Protein AF-0000000069704031 (afdb_homodimer)

Sequence (602 aa):
MELRHLRYFITVAEHKSIRLASHYLHVTQPAISRQIQDLETEVGVKLFIRHPRGLTLTLAGEAFYRDIKKMLAGLDLSVEQAQRIASGFDGHLRLGFVENSSWDGIVPSTLRHFKQVVPRATLELIPLNTPEQIALIEKGELDGGFVYGFGVMSEQCQFKTLYQYDIRLALPKAWPVEDNLDVISLHRVAHLPFITSFRRVYPAYYDHVMAACHSMGITLNVVQEAQTESAILALVNAGIGVALVNSATISRLPVGVRLVRLSDLSIMMPLKFAFLAENNSPLVKRFLDSLHESLNILHYPMELRHLRYFITVAEHKSIRLASHYLHVTQPAISRQIQDLETEVGVKLFIRHPRGLTLTLAGEAFYRDIKKMLAGLDLSVEQAQRIASGFDGHLRLGFVENSSWDGIVPSTLRHFKQVVPRATLELIPLNTPEQIALIEKGELDGGFVYGFGVMSEQCQFKTLYQYDIRLALPKAWPVEDNLDVISLHRVAHLPFITSFRRVYPAYYDHVMAACHSMGITLNVVQEAQTESAILALVNAGIGVALVNSATISRLPVGVRLVRLSDLSIMMPLKFAFLAENNSPLVKRFLDSLHESLNILHYP

Structure (mmCIF, N/CA/C/O backbone):
data_AF-0000000069704031-model_v1
#
loop_
_entity.id
_entity.type
_entity.pdbx_description
1 polymer 'HTH-type transcriptional regulator BenM'
#
loop_
_atom_site.group_PDB
_atom_site.id
_atom_site.type_symbol
_atom_site.label_atom_id
_atom_site.label_alt_id
_atom_site.label_comp_id
_atom_site.label_asym_id
_atom_site.label_entity_id
_atom_site.label_seq_id
_atom_site.pdbx_PDB_ins_code
_atom_site.Cartn_x
_atom_site.Cartn_y
_atom_site.Cartn_z
_atom_site.occupancy
_atom_site.B_iso_or_equiv
_atom_site.auth_seq_id
_atom_site.auth_comp_id
_atom_site.auth_asym_id
_atom_site.auth_atom_id
_atom_site.pdbx_PDB_model_num
ATOM 1 N N . MET A 1 1 ? 3.502 1.103 -37.281 1 49.78 1 MET A N 1
ATOM 2 C CA . MET A 1 1 ? 4.301 1.544 -36.156 1 49.78 1 MET A CA 1
ATOM 3 C C . MET A 1 1 ? 5.047 0.372 -35.5 1 49.78 1 MET A C 1
ATOM 5 O O . MET A 1 1 ? 4.445 -0.658 -35.219 1 49.78 1 MET A O 1
ATOM 9 N N . GLU A 1 2 ? 6.324 0.406 -35.625 1 58.94 2 GLU A N 1
ATOM 10 C CA . GLU A 1 2 ? 7.191 -0.651 -35.125 1 58.94 2 GLU A CA 1
ATOM 11 C C . GLU A 1 2 ? 7.855 -0.233 -33.812 1 58.94 2 GLU A C 1
ATOM 13 O O . GLU A 1 2 ? 7.996 0.959 -33.531 1 58.94 2 GLU A O 1
ATOM 18 N N . LEU A 1 3 ? 8.328 -1.246 -33.062 1 62.44 3 LEU A N 1
ATOM 19 C CA . LEU A 1 3 ? 8.984 -0.992 -31.781 1 62.44 3 LEU A CA 1
ATOM 20 C C . LEU A 1 3 ? 10.195 -0.082 -31.969 1 62.44 3 LEU A C 1
ATOM 22 O O . LEU A 1 3 ? 10.477 0.771 -31.125 1 62.44 3 LEU A O 1
ATOM 26 N N . ARG A 1 4 ? 10.875 -0.334 -33.031 1 66.44 4 ARG A N 1
ATOM 27 C CA . ARG A 1 4 ? 12.07 0.457 -33.312 1 66.44 4 ARG A CA 1
ATOM 28 C C . ARG A 1 4 ? 11.727 1.938 -33.438 1 66.44 4 ARG A C 1
ATOM 30 O O . ARG A 1 4 ? 12.5 2.797 -33 1 66.44 4 ARG A O 1
ATOM 37 N N . HIS A 1 5 ? 10.57 2.215 -33.938 1 71.94 5 HIS A N 1
ATOM 38 C CA . HIS A 1 5 ? 10.156 3.604 -34.094 1 71.94 5 HIS A CA 1
ATOM 39 C C . HIS A 1 5 ? 9.914 4.273 -32.75 1 71.94 5 HIS A C 1
ATOM 41 O O . HIS A 1 5 ? 10.266 5.441 -32.562 1 71.94 5 HIS A O 1
ATOM 47 N N . LEU A 1 6 ? 9.367 3.48 -31.938 1 73.75 6 LEU A N 1
ATOM 48 C CA . LEU A 1 6 ? 9.102 3.994 -30.609 1 73.75 6 LEU A CA 1
ATOM 49 C C . LEU A 1 6 ? 10.398 4.242 -29.844 1 73.75 6 LEU A C 1
ATOM 51 O O . LEU A 1 6 ? 10.516 5.227 -29.109 1 73.75 6 LEU A O 1
ATOM 55 N N . ARG A 1 7 ? 11.336 3.354 -30.047 1 75.44 7 ARG A N 1
ATOM 56 C CA . ARG A 1 7 ? 12.648 3.529 -29.422 1 75.44 7 ARG A CA 1
ATOM 57 C C . ARG A 1 7 ? 13.344 4.766 -29.969 1 75.44 7 ARG A C 1
ATOM 59 O O . ARG A 1 7 ? 14 5.5 -29.234 1 75.44 7 ARG A O 1
ATOM 66 N N . TYR A 1 8 ? 13.211 5.012 -31.281 1 80.69 8 TYR A N 1
ATOM 67 C CA . TYR A 1 8 ? 13.766 6.215 -31.891 1 80.69 8 TYR A CA 1
ATOM 68 C C . TYR A 1 8 ? 13.172 7.473 -31.266 1 80.69 8 TYR A C 1
ATOM 70 O O . TYR A 1 8 ? 13.891 8.414 -30.938 1 80.69 8 TYR A O 1
ATOM 78 N N . PHE A 1 9 ? 11.852 7.41 -31.109 1 84.69 9 PHE A N 1
ATOM 79 C CA . PHE A 1 9 ? 11.125 8.531 -30.531 1 84.69 9 PHE A CA 1
ATOM 80 C C . PHE A 1 9 ? 11.625 8.852 -29.141 1 84.69 9 PHE A C 1
ATOM 82 O O . PHE A 1 9 ? 11.922 10.008 -28.828 1 84.69 9 PHE A O 1
ATOM 89 N N . ILE A 1 10 ? 11.766 7.812 -28.375 1 83.12 10 ILE A N 1
ATOM 90 C CA . ILE A 1 10 ? 12.195 8 -27 1 83.12 10 ILE A CA 1
ATOM 91 C C . ILE A 1 10 ? 13.609 8.562 -26.969 1 83.12 10 ILE A C 1
ATOM 93 O O . ILE A 1 10 ? 13.906 9.484 -26.203 1 83.12 10 ILE A O 1
ATOM 97 N N . THR A 1 11 ? 14.539 8.047 -27.719 1 83.62 11 THR A N 1
ATOM 98 C CA . THR A 1 11 ? 15.938 8.461 -27.734 1 83.62 11 THR A CA 1
ATOM 99 C C . THR A 1 11 ? 16.062 9.914 -28.203 1 83.62 11 THR A C 1
ATOM 101 O O . THR A 1 11 ? 16.828 10.688 -27.625 1 83.62 11 THR A O 1
ATOM 104 N N . VAL A 1 12 ? 15.25 10.266 -29.109 1 87.31 12 VAL A N 1
ATOM 105 C CA . VAL A 1 12 ? 15.266 11.648 -29.594 1 87.31 12 VAL A CA 1
ATOM 106 C C . VAL A 1 12 ? 14.734 12.578 -28.5 1 87.31 12 VAL A C 1
ATOM 108 O O . VAL A 1 12 ? 15.273 13.672 -28.297 1 87.31 12 VAL A O 1
ATOM 111 N N . ALA A 1 13 ? 13.688 12.109 -27.922 1 85.38 13 ALA A N 1
ATOM 112 C CA . ALA A 1 13 ? 13.086 12.906 -26.859 1 85.38 13 ALA A CA 1
ATOM 113 C C . ALA A 1 13 ? 14.062 13.125 -25.719 1 85.38 13 ALA A C 1
ATOM 115 O O . ALA A 1 13 ? 14.133 14.219 -25.156 1 85.38 13 ALA A O 1
ATOM 116 N N . GLU A 1 14 ? 14.766 12.094 -25.422 1 82.5 14 GLU A N 1
ATOM 117 C CA . GLU A 1 14 ? 15.68 12.133 -24.281 1 82.5 14 GLU A CA 1
ATOM 118 C C . GLU A 1 14 ? 16.922 12.969 -24.594 1 82.5 14 GLU A C 1
ATOM 120 O O . GLU A 1 14 ? 17.438 13.68 -23.734 1 82.5 14 GLU A O 1
ATOM 125 N N . HIS A 1 15 ? 17.375 12.953 -25.766 1 82.81 15 HIS A N 1
ATOM 126 C CA . HIS A 1 15 ? 18.594 13.648 -26.141 1 82.81 15 HIS A CA 1
ATOM 127 C C . HIS A 1 15 ? 18.297 15 -26.781 1 82.81 15 HIS A C 1
ATOM 129 O O . HIS A 1 15 ? 19.203 15.781 -27.047 1 82.81 15 HIS A O 1
ATOM 135 N N . LYS A 1 16 ? 17.016 15.234 -27.047 1 85.81 16 LYS A N 1
ATOM 136 C CA . LYS A 1 16 ? 16.5 16.484 -27.594 1 85.81 16 LYS A CA 1
ATOM 137 C C . LYS A 1 16 ? 17.219 16.844 -28.891 1 85.81 16 LYS A C 1
ATOM 139 O O . LYS A 1 16 ? 17.359 18.031 -29.219 1 85.81 16 LYS A O 1
ATOM 144 N N . SER A 1 17 ? 17.781 15.922 -29.484 1 87.19 17 SER A N 1
ATOM 145 C CA . SER A 1 17 ? 18.547 16.125 -30.719 1 87.19 17 SER A CA 1
ATOM 146 C C . SER A 1 17 ? 18.5 14.875 -31.594 1 87.19 17 SER A C 1
ATOM 148 O O . SER A 1 17 ? 18.781 13.766 -31.109 1 87.19 17 SER A O 1
ATOM 150 N N . ILE A 1 18 ? 18.156 15.031 -32.844 1 88 18 ILE A N 1
ATOM 151 C CA . ILE A 1 18 ? 18.156 13.906 -33.781 1 88 18 ILE A CA 1
ATOM 152 C C . ILE A 1 18 ? 19.594 13.453 -34.031 1 88 18 ILE A C 1
ATOM 154 O O . ILE A 1 18 ? 19.859 12.25 -34.125 1 88 18 ILE A O 1
ATOM 158 N N . ARG A 1 19 ? 20.422 14.445 -34.062 1 86.5 19 ARG A N 1
ATOM 159 C CA . ARG A 1 19 ? 21.828 14.133 -34.281 1 86.5 19 ARG A CA 1
ATOM 160 C C . ARG A 1 19 ? 22.375 13.258 -33.156 1 86.5 19 ARG A C 1
ATOM 162 O O . ARG A 1 19 ? 23 12.227 -33.406 1 86.5 19 ARG A O 1
ATOM 169 N N . LEU A 1 20 ? 22.141 13.648 -32.031 1 84.94 20 LEU A N 1
ATOM 170 C CA . LEU A 1 20 ? 22.625 12.898 -30.875 1 84.94 20 LEU A CA 1
ATOM 171 C C . LEU A 1 20 ? 21.953 11.531 -30.797 1 84.94 20 LEU A C 1
ATOM 173 O O . LEU A 1 20 ? 22.594 10.539 -30.453 1 84.94 20 LEU A O 1
ATOM 177 N N . ALA A 1 21 ? 20.75 11.469 -31.062 1 85.25 21 ALA A N 1
ATOM 178 C CA . ALA A 1 21 ? 20.031 10.203 -31.078 1 85.25 21 ALA A CA 1
ATOM 179 C C . ALA A 1 21 ? 20.594 9.25 -32.125 1 85.25 21 ALA A C 1
ATOM 181 O O . ALA A 1 21 ? 20.688 8.047 -31.891 1 85.25 21 ALA A O 1
ATOM 182 N N . SER A 1 22 ? 20.891 9.805 -33.188 1 88.88 22 SER A N 1
ATOM 183 C CA . SER A 1 22 ? 21.484 9.008 -34.25 1 88.88 22 SER A CA 1
ATOM 184 C C . SER A 1 22 ? 22.781 8.344 -33.781 1 88.88 22 SER A C 1
ATOM 186 O O . SER A 1 22 ? 23.031 7.176 -34.125 1 88.88 22 SER A O 1
ATOM 188 N N . HIS A 1 23 ? 23.531 9.078 -33.094 1 82.38 23 HIS A N 1
ATOM 189 C CA . HIS A 1 23 ? 24.781 8.547 -32.562 1 82.38 23 HIS A CA 1
ATOM 190 C C . HIS A 1 23 ? 24.5 7.441 -31.531 1 82.38 23 HIS A C 1
ATOM 192 O O . HIS A 1 23 ? 25.156 6.391 -31.562 1 82.38 23 HIS A O 1
ATOM 198 N N . TYR A 1 24 ? 23.484 7.625 -30.781 1 78.94 24 TYR A N 1
ATOM 199 C CA . TYR A 1 24 ? 23.156 6.676 -29.719 1 78.94 24 TYR A CA 1
ATOM 200 C C . TYR A 1 24 ? 22.547 5.406 -30.297 1 78.94 24 TYR A C 1
ATOM 202 O O . TYR A 1 24 ? 22.812 4.305 -29.797 1 78.94 24 TYR A O 1
ATOM 210 N N . LEU A 1 25 ? 21.875 5.508 -31.266 1 79.5 25 LEU A N 1
ATOM 211 C CA . LEU A 1 25 ? 21.125 4.395 -31.828 1 79.5 25 LEU A CA 1
ATOM 212 C C . LEU A 1 25 ? 21.875 3.754 -32.969 1 79.5 25 LEU A C 1
ATOM 214 O O . LEU A 1 25 ? 21.484 2.689 -33.469 1 79.5 25 LEU A O 1
ATOM 218 N N . HIS A 1 26 ? 22.969 4.414 -33.406 1 83.62 26 HIS A N 1
ATOM 219 C CA . HIS A 1 26 ? 23.766 3.963 -34.562 1 83.62 26 HIS A CA 1
ATOM 220 C C . HIS A 1 26 ? 22.891 3.852 -35.812 1 83.62 26 HIS A C 1
ATOM 222 O O . HIS A 1 26 ? 22.938 2.84 -36.5 1 83.62 26 HIS A O 1
ATOM 228 N N . VAL A 1 27 ? 22.094 4.75 -35.875 1 83.19 27 VAL A N 1
ATOM 229 C CA . VAL A 1 27 ? 21.219 4.891 -37.062 1 83.19 27 VAL A CA 1
ATOM 230 C C . VAL A 1 27 ? 21.422 6.266 -37.688 1 83.19 27 VAL A C 1
ATOM 232 O O . VAL A 1 27 ? 21.766 7.23 -37 1 83.19 27 VAL A O 1
ATOM 235 N N . THR A 1 28 ? 21.391 6.395 -38.969 1 84.5 28 THR A N 1
ATOM 236 C CA . THR A 1 28 ? 21.656 7.648 -39.656 1 84.5 28 THR A CA 1
ATOM 237 C C . THR A 1 28 ? 20.578 8.688 -39.312 1 84.5 28 THR A C 1
ATOM 239 O O . THR A 1 28 ? 19.438 8.336 -39.031 1 84.5 28 THR A O 1
ATOM 242 N N . GLN A 1 29 ? 20.984 9.906 -39.312 1 88.25 29 GLN A N 1
ATOM 243 C CA . GLN A 1 29 ? 20.109 11.016 -38.969 1 88.25 29 GLN A CA 1
ATOM 244 C C . GLN A 1 29 ? 18.891 11.055 -39.906 1 88.25 29 GLN A C 1
ATOM 246 O O . GLN A 1 29 ? 17.766 11.234 -39.438 1 88.25 29 GLN A O 1
ATOM 251 N N . PRO A 1 30 ? 19.078 10.883 -41.25 1 86.94 30 PRO A N 1
ATOM 252 C CA . PRO A 1 30 ? 17.891 10.906 -42.094 1 86.94 30 PRO A CA 1
ATOM 253 C C . PRO A 1 30 ? 16.922 9.773 -41.781 1 86.94 30 PRO A C 1
ATOM 255 O O . PRO A 1 30 ? 15.703 9.969 -41.875 1 86.94 30 PRO A O 1
ATOM 258 N N . ALA A 1 31 ? 17.422 8.68 -41.406 1 84.06 31 ALA A N 1
ATOM 259 C CA . ALA A 1 31 ? 16.578 7.539 -41.062 1 84.06 31 ALA A CA 1
ATOM 260 C C . ALA A 1 31 ? 15.734 7.832 -39.844 1 84.06 31 ALA A C 1
ATOM 262 O O . ALA A 1 31 ? 14.531 7.543 -39.812 1 84.06 31 ALA A O 1
ATOM 263 N N . ILE A 1 32 ? 16.438 8.352 -38.875 1 87.44 32 ILE A N 1
ATOM 264 C CA . ILE A 1 32 ? 15.719 8.688 -37.656 1 87.44 32 ILE A CA 1
ATOM 265 C C . ILE A 1 32 ? 14.688 9.781 -37.938 1 87.44 32 ILE A C 1
ATOM 267 O O . ILE A 1 32 ? 13.547 9.703 -37.469 1 87.44 32 ILE A O 1
ATOM 271 N N . SER A 1 33 ? 15.07 10.836 -38.688 1 85.88 33 SER A N 1
ATOM 272 C CA . SER A 1 33 ? 14.164 11.93 -39.031 1 85.88 33 SER A CA 1
ATOM 273 C C . SER A 1 33 ? 12.938 11.414 -39.781 1 85.88 33 SER A C 1
ATOM 275 O O . SER A 1 33 ? 11.812 11.797 -39.469 1 85.88 33 SER A O 1
ATOM 277 N N . ARG A 1 34 ? 13.148 10.531 -40.688 1 85.12 34 ARG A N 1
ATOM 278 C CA . ARG A 1 34 ? 12.055 9.953 -41.469 1 85.12 34 ARG A CA 1
ATOM 279 C C . ARG A 1 34 ? 11.133 9.125 -40.562 1 85.12 34 ARG A C 1
ATOM 281 O O . ARG A 1 34 ? 9.906 9.195 -40.688 1 85.12 34 ARG A O 1
ATOM 288 N N . GLN A 1 35 ? 11.734 8.359 -39.75 1 84.38 35 GLN A N 1
ATOM 289 C CA . GLN A 1 35 ? 10.953 7.492 -38.906 1 84.38 35 GLN A CA 1
ATOM 290 C C . GLN A 1 35 ? 10.109 8.305 -37.906 1 84.38 35 GLN A C 1
ATOM 292 O O . GLN A 1 35 ? 8.977 7.926 -37.594 1 84.38 35 GLN A O 1
ATOM 297 N N . ILE A 1 36 ? 10.719 9.297 -37.406 1 85.56 36 ILE A N 1
ATOM 298 C CA . ILE A 1 36 ? 9.977 10.188 -36.531 1 85.56 36 ILE A CA 1
ATOM 299 C C . ILE A 1 36 ? 8.812 10.82 -37.281 1 85.56 36 ILE A C 1
ATOM 301 O O . ILE A 1 36 ? 7.703 10.914 -36.75 1 85.56 36 ILE A O 1
ATOM 305 N N . GLN A 1 37 ? 9.094 11.234 -38.5 1 83.06 37 GLN A N 1
ATOM 306 C CA . GLN A 1 37 ? 8.047 11.805 -39.312 1 83.06 37 GLN A CA 1
ATOM 307 C C . GLN A 1 37 ? 6.945 10.781 -39.594 1 83.06 37 GLN A C 1
ATOM 309 O O . GLN A 1 37 ? 5.758 11.109 -39.531 1 83.06 37 GLN A O 1
ATOM 314 N N . ASP A 1 38 ? 7.328 9.594 -39.906 1 80.12 38 ASP A N 1
ATOM 315 C CA . ASP A 1 38 ? 6.375 8.508 -40.125 1 80.12 38 ASP A CA 1
ATOM 316 C C . ASP A 1 38 ? 5.539 8.234 -38.875 1 80.12 38 ASP A C 1
ATOM 318 O O . ASP A 1 38 ? 4.332 8.016 -38.969 1 80.12 38 ASP A O 1
ATOM 322 N N . LEU A 1 39 ? 6.23 8.172 -37.781 1 78.12 39 LEU A N 1
ATOM 323 C CA . LEU A 1 39 ? 5.559 7.957 -36.5 1 78.12 39 LEU A CA 1
ATOM 324 C C . LEU A 1 39 ? 4.535 9.055 -36.219 1 78.12 39 LEU A C 1
ATOM 326 O O . LEU A 1 39 ? 3.408 8.766 -35.812 1 78.12 39 LEU A O 1
ATOM 330 N N . GLU A 1 40 ? 5.004 10.297 -36.469 1 79.81 40 GLU A N 1
ATOM 331 C CA . GLU A 1 40 ? 4.094 11.422 -36.281 1 79.81 40 GLU A CA 1
ATOM 332 C C . GLU A 1 40 ? 2.906 11.336 -37.219 1 79.81 40 GLU A C 1
ATOM 334 O O . GLU A 1 40 ? 1.775 11.656 -36.844 1 79.81 40 GLU A O 1
ATOM 339 N N . THR A 1 41 ? 3.166 10.812 -38.438 1 75.88 41 THR A N 1
ATOM 340 C CA . THR A 1 41 ? 2.107 10.625 -39.406 1 75.88 41 THR A CA 1
ATOM 341 C C . THR A 1 41 ? 1.141 9.531 -38.969 1 75.88 41 THR A C 1
ATOM 343 O O . THR A 1 41 ? -0.077 9.695 -39.062 1 75.88 41 THR A O 1
ATOM 346 N N . GLU A 1 42 ? 1.697 8.516 -38.469 1 71.88 42 GLU A N 1
ATOM 347 C CA . GLU A 1 42 ? 0.875 7.387 -38.031 1 71.88 42 GLU A CA 1
ATOM 348 C C . GLU A 1 42 ? 0.028 7.754 -36.812 1 71.88 42 GLU A C 1
ATOM 350 O O . GLU A 1 42 ? -1.136 7.359 -36.719 1 71.88 42 GLU A O 1
ATOM 355 N N . VAL A 1 43 ? 0.695 8.438 -35.969 1 70.38 43 VAL A N 1
ATOM 356 C CA . VAL A 1 43 ? 0.01 8.867 -34.75 1 70.38 43 VAL A CA 1
ATOM 357 C C . VAL A 1 43 ? -0.94 10.023 -35.094 1 70.38 43 VAL A C 1
ATOM 359 O O . VAL A 1 43 ? -1.947 10.219 -34.406 1 70.38 43 VAL A O 1
ATOM 362 N N . GLY A 1 44 ? -0.602 10.695 -36.125 1 69.81 44 GLY A N 1
ATOM 363 C CA . GLY A 1 44 ? -1.474 11.734 -36.656 1 69.81 44 GLY A CA 1
ATOM 364 C C . GLY A 1 44 ? -1.231 13.094 -36.031 1 69.81 44 GLY A C 1
ATOM 365 O O . GLY A 1 44 ? -2.031 14.016 -36.188 1 69.81 44 GLY A O 1
ATOM 366 N N . VAL A 1 45 ? -0.28 13.203 -35.125 1 76.12 45 VAL A N 1
ATOM 367 C CA . VAL A 1 45 ? 0.074 14.477 -34.5 1 76.12 45 VAL A CA 1
ATOM 368 C C . VAL A 1 45 ? 1.591 14.648 -34.5 1 76.12 45 VAL A C 1
ATOM 370 O O . VAL A 1 45 ? 2.336 13.672 -34.531 1 76.12 45 VAL A O 1
ATOM 373 N N . LYS A 1 46 ? 1.934 15.883 -34.438 1 81.44 46 LYS A N 1
ATOM 374 C CA . LYS A 1 46 ? 3.355 16.172 -34.281 1 81.44 46 LYS A CA 1
ATOM 375 C C . LYS A 1 46 ? 3.799 15.93 -32.844 1 81.44 46 LYS A C 1
ATOM 377 O O . LYS A 1 46 ? 3.139 16.375 -31.891 1 81.44 46 LYS A O 1
ATOM 382 N N . LEU A 1 47 ? 4.844 15.234 -32.75 1 84 47 LEU A N 1
ATOM 383 C CA . LEU A 1 47 ? 5.344 14.875 -31.422 1 84 47 LEU A CA 1
ATOM 384 C C . LEU A 1 47 ? 6.516 15.758 -31.016 1 84 47 LEU A C 1
ATOM 386 O O . LEU A 1 47 ? 6.801 15.922 -29.828 1 84 47 LEU A O 1
ATOM 390 N N . PHE A 1 48 ? 7.203 16.391 -31.969 1 88 48 PHE A N 1
ATOM 391 C CA . PHE A 1 48 ? 8.367 17.219 -31.703 1 88 48 PHE A CA 1
ATOM 392 C C . PHE A 1 48 ? 8.195 18.609 -32.312 1 88 48 PHE A C 1
ATOM 394 O O . PHE A 1 48 ? 7.527 18.766 -33.344 1 88 48 PHE A O 1
ATOM 401 N N . ILE A 1 49 ? 8.758 19.609 -31.562 1 83.94 49 ILE A N 1
ATOM 402 C CA . ILE A 1 49 ? 8.969 20.953 -32.094 1 83.94 49 ILE A CA 1
ATOM 403 C C . ILE A 1 49 ? 10.445 21.141 -32.438 1 83.94 49 ILE A C 1
ATOM 405 O O . ILE A 1 49 ? 11.32 20.891 -31.609 1 83.94 49 ILE A O 1
ATOM 409 N N . ARG A 1 50 ? 10.609 21.547 -33.688 1 80.69 50 ARG A N 1
ATOM 410 C CA . ARG A 1 50 ? 11.984 21.75 -34.125 1 80.69 50 ARG A CA 1
ATOM 411 C C . ARG A 1 50 ? 12.422 23.188 -33.906 1 80.69 50 ARG A C 1
ATOM 413 O O . ARG A 1 50 ? 11.656 24.125 -34.156 1 80.69 50 ARG A O 1
ATOM 420 N N . HIS A 1 51 ? 13.453 23.422 -33.156 1 80.25 51 HIS A N 1
ATOM 421 C CA . HIS A 1 51 ? 14.125 24.703 -32.969 1 80.25 51 HIS A CA 1
ATOM 422 C C . HIS A 1 51 ? 15.523 24.672 -33.594 1 80.25 51 HIS A C 1
ATOM 424 O O . HIS A 1 51 ? 16.047 23.609 -33.906 1 80.25 51 HIS A O 1
ATOM 430 N N . PRO A 1 52 ? 16.109 25.891 -33.906 1 75.62 52 PRO A N 1
ATOM 431 C CA . PRO A 1 52 ? 17.453 25.938 -34.469 1 75.62 52 PRO A CA 1
ATOM 432 C C . PRO A 1 52 ? 18.469 25.188 -33.594 1 75.62 52 PRO A C 1
ATOM 434 O O . PRO A 1 52 ? 19.453 24.656 -34.125 1 75.62 52 PRO A O 1
ATOM 437 N N . ARG A 1 53 ? 18.25 25.031 -32.344 1 73.56 53 ARG A N 1
ATOM 438 C CA . ARG A 1 53 ? 19.234 24.438 -31.438 1 73.56 53 ARG A CA 1
ATOM 439 C C . ARG A 1 53 ? 18.844 23.016 -31.062 1 73.56 53 ARG A C 1
ATOM 441 O O . ARG A 1 53 ? 19.531 22.375 -30.266 1 73.56 53 ARG A O 1
ATOM 448 N N . GLY A 1 54 ? 17.766 22.469 -31.656 1 80.5 54 GLY A N 1
ATOM 449 C CA . GLY A 1 54 ? 17.391 21.109 -31.344 1 80.5 54 GLY A CA 1
ATOM 450 C C . GLY A 1 54 ? 15.898 20.859 -31.438 1 80.5 54 GLY A C 1
ATOM 451 O O . GLY A 1 54 ? 15.211 21.5 -32.25 1 80.5 54 GLY A O 1
ATOM 452 N N . LEU A 1 55 ? 15.461 19.734 -30.844 1 83.69 55 LEU A N 1
ATOM 453 C CA . LEU A 1 55 ? 14.031 19.438 -30.859 1 83.69 55 LEU A CA 1
ATOM 454 C C . LEU A 1 55 ? 13.523 19.156 -29.453 1 83.69 55 LEU A C 1
ATOM 456 O O . LEU A 1 55 ? 14.25 18.609 -28.609 1 83.69 55 LEU A O 1
ATOM 460 N N . THR A 1 56 ? 12.422 19.688 -29.203 1 84.06 56 THR A N 1
ATOM 461 C CA . THR A 1 56 ? 11.75 19.438 -27.938 1 84.06 56 THR A CA 1
ATOM 462 C C . THR A 1 56 ? 10.367 18.812 -28.156 1 84.06 56 THR A C 1
ATOM 464 O O . THR A 1 56 ? 9.812 18.922 -29.25 1 84.06 56 THR A O 1
ATOM 467 N N . LEU A 1 57 ? 10.016 18.062 -27.188 1 81.12 57 LEU A N 1
ATOM 468 C CA . LEU A 1 57 ? 8.719 17.406 -27.281 1 81.12 57 LEU A CA 1
ATOM 469 C C . LEU A 1 57 ? 7.586 18.422 -27.266 1 81.12 57 LEU A C 1
ATOM 471 O O . LEU A 1 57 ? 7.652 19.422 -26.547 1 81.12 57 LEU A O 1
ATOM 475 N N . THR A 1 58 ? 6.594 18.219 -28.125 1 76.44 58 THR A N 1
ATOM 476 C CA . THR A 1 58 ? 5.32 18.922 -27.984 1 76.44 58 THR A CA 1
ATOM 477 C C . THR A 1 58 ? 4.562 18.406 -26.75 1 76.44 58 THR A C 1
ATOM 479 O O . THR A 1 58 ? 4.98 17.438 -26.109 1 76.44 58 THR A O 1
ATOM 482 N N . LEU A 1 59 ? 3.504 18.984 -26.438 1 63.78 59 LEU A N 1
ATOM 483 C CA . LEU A 1 59 ? 2.668 18.484 -25.359 1 63.78 59 LEU A CA 1
ATOM 484 C C . LEU A 1 59 ? 2.166 17.078 -25.641 1 63.78 59 LEU A C 1
ATOM 486 O O . LEU A 1 59 ? 2.148 16.219 -24.75 1 63.78 59 LEU A O 1
ATOM 490 N N . ALA A 1 60 ? 1.745 16.922 -26.844 1 67.06 60 ALA A N 1
ATOM 491 C CA . ALA A 1 60 ? 1.362 15.586 -27.297 1 67.06 60 ALA A CA 1
ATOM 492 C C . ALA A 1 60 ? 2.553 14.633 -27.25 1 67.06 60 ALA A C 1
ATOM 494 O O . ALA A 1 60 ? 2.402 13.453 -26.906 1 67.06 60 ALA A O 1
ATOM 495 N N . GLY A 1 61 ? 3.623 15.172 -27.578 1 75.69 61 GLY A N 1
ATOM 496 C C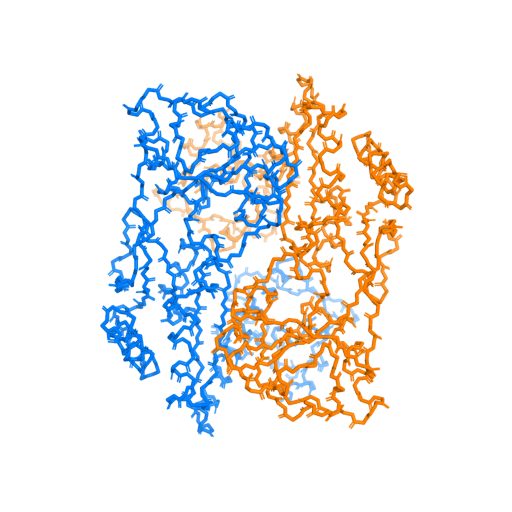A . GLY A 1 61 ? 4.84 14.383 -27.516 1 75.69 61 GLY A CA 1
ATOM 497 C C . GLY A 1 61 ? 5.191 13.945 -26.109 1 75.69 61 GLY A C 1
ATOM 498 O O . GLY A 1 61 ? 5.613 12.805 -25.891 1 75.69 61 GLY A O 1
ATOM 499 N N . GLU A 1 62 ? 5.023 14.711 -25.234 1 71.31 62 GLU A N 1
ATOM 500 C CA . GLU A 1 62 ? 5.305 14.398 -23.844 1 71.31 62 GLU A CA 1
ATOM 501 C C . GLU A 1 62 ? 4.379 13.297 -23.328 1 71.31 62 GLU A C 1
ATOM 503 O O . GLU A 1 62 ? 4.824 12.383 -22.641 1 71.31 62 GLU A O 1
ATOM 508 N N . ALA A 1 63 ? 3.221 13.422 -23.656 1 62.66 63 ALA A N 1
ATOM 509 C CA . ALA A 1 63 ? 2.262 12.391 -23.266 1 62.66 63 ALA A CA 1
ATOM 510 C C . ALA A 1 63 ? 2.598 11.055 -23.922 1 62.66 63 ALA A C 1
ATOM 512 O O . ALA A 1 63 ? 2.576 10.008 -23.266 1 62.66 63 ALA A O 1
ATOM 513 N N . PHE A 1 64 ? 2.852 11.156 -25.172 1 68.88 64 PHE A N 1
ATOM 514 C CA . PHE A 1 64 ? 3.25 9.969 -25.922 1 68.88 64 PHE A CA 1
ATOM 515 C C . PHE A 1 64 ? 4.523 9.367 -25.328 1 68.88 64 PHE A C 1
ATOM 517 O O . PHE A 1 64 ? 4.621 8.148 -25.172 1 68.88 64 PHE A O 1
ATOM 524 N N . TYR A 1 65 ? 5.328 10.18 -24.969 1 73.69 65 TYR A N 1
ATOM 525 C CA . TYR A 1 65 ? 6.59 9.758 -24.375 1 73.69 65 TYR A CA 1
ATOM 526 C C . TYR A 1 65 ? 6.344 8.977 -23.094 1 73.69 65 TYR A C 1
ATOM 528 O O . TYR A 1 65 ? 6.902 7.895 -22.891 1 73.69 65 TYR A O 1
ATOM 536 N N . ARG A 1 66 ? 5.621 9.445 -22.328 1 60.41 66 ARG A N 1
ATOM 537 C CA . ARG A 1 66 ? 5.316 8.781 -21.078 1 60.41 66 ARG A CA 1
ATOM 538 C C . ARG A 1 66 ? 4.66 7.426 -21.312 1 60.41 66 ARG A C 1
ATOM 540 O O . ARG A 1 66 ? 5.016 6.434 -20.672 1 60.41 66 ARG A O 1
ATOM 547 N N . ASP A 1 67 ? 3.822 7.426 -22.219 1 58.19 67 ASP A N 1
ATOM 548 C CA . ASP A 1 67 ? 3.094 6.199 -22.531 1 58.19 67 ASP A CA 1
ATOM 549 C C . ASP A 1 67 ? 4.012 5.164 -23.172 1 58.19 67 ASP A C 1
ATOM 551 O O . ASP A 1 67 ? 3.977 3.984 -22.812 1 58.19 67 ASP A O 1
ATOM 555 N N . ILE A 1 68 ? 4.727 5.566 -24.031 1 63.25 68 ILE A N 1
ATOM 556 C CA . ILE A 1 68 ? 5.609 4.652 -24.75 1 63.25 68 ILE A CA 1
ATOM 557 C C . ILE A 1 68 ? 6.723 4.172 -23.828 1 63.25 68 ILE A C 1
ATOM 559 O O . ILE A 1 68 ? 7.117 3.006 -23.875 1 63.25 68 ILE A O 1
ATOM 563 N N . LYS A 1 69 ? 7.117 5.074 -23.078 1 63.28 69 LYS A N 1
ATOM 564 C CA . LYS A 1 69 ? 8.133 4.664 -22.109 1 63.28 69 LYS A CA 1
ATOM 565 C C . LYS A 1 69 ? 7.605 3.566 -21.203 1 63.28 69 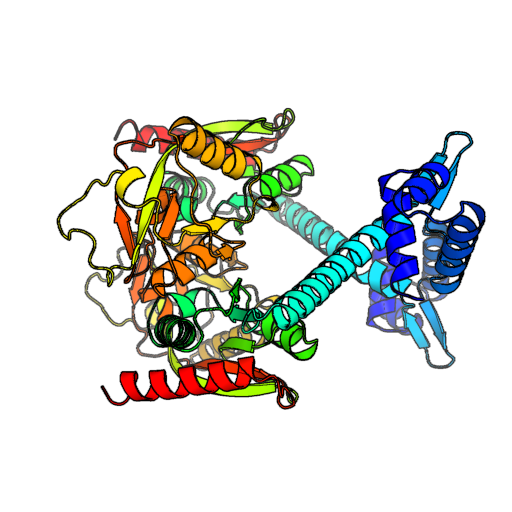LYS A C 1
ATOM 567 O O . LYS A 1 69 ? 8.297 2.582 -20.938 1 63.28 69 LYS A O 1
ATOM 572 N N . LYS A 1 70 ? 6.551 3.727 -20.797 1 54.97 70 LYS A N 1
ATOM 573 C CA . LYS A 1 70 ? 5.895 2.705 -19.984 1 54.97 70 LYS A CA 1
ATOM 574 C C . LYS A 1 70 ? 5.715 1.41 -20.781 1 54.97 70 LYS A C 1
ATOM 576 O O . LYS A 1 70 ? 5.973 0.322 -20.266 1 54.97 70 LYS A O 1
ATOM 581 N N . MET A 1 71 ? 5.32 1.544 -21.969 1 53.19 71 MET A N 1
ATOM 582 C CA . MET A 1 71 ? 5.125 0.395 -22.844 1 53.19 71 MET A CA 1
ATOM 583 C C . MET A 1 71 ? 6.453 -0.29 -23.156 1 53.19 71 MET A C 1
ATOM 585 O O . MET A 1 71 ? 6.547 -1.518 -23.109 1 53.19 71 MET A O 1
ATOM 589 N N . LEU A 1 72 ? 7.371 0.488 -23.406 1 55.41 72 LEU A N 1
ATOM 590 C CA . LEU A 1 72 ? 8.672 -0.081 -23.75 1 55.41 72 LEU A CA 1
ATOM 591 C C . LEU A 1 72 ? 9.352 -0.662 -22.5 1 55.41 72 LEU A C 1
ATOM 593 O O . LEU A 1 72 ? 10.055 -1.67 -22.594 1 55.41 72 LEU A O 1
ATOM 597 N N . ALA A 1 73 ? 9.078 0.02 -21.484 1 52.56 73 ALA A N 1
ATOM 598 C CA . ALA A 1 73 ? 9.539 -0.6 -20.234 1 52.56 73 ALA A CA 1
ATOM 599 C C . ALA A 1 73 ? 8.898 -1.973 -20.047 1 52.56 73 ALA A C 1
ATOM 601 O O . ALA A 1 73 ? 9.562 -2.918 -19.609 1 52.56 73 ALA A O 1
ATOM 602 N N . GLY A 1 74 ? 7.691 -2.068 -20.359 1 47.41 74 GLY A N 1
ATOM 603 C CA . GLY A 1 74 ? 7.035 -3.365 -20.359 1 47.41 74 GLY A CA 1
ATOM 604 C C . GLY A 1 74 ? 7.625 -4.328 -21.375 1 47.41 74 GLY A C 1
ATOM 605 O O . GLY A 1 74 ? 7.785 -5.516 -21.094 1 47.41 74 GLY A O 1
ATOM 606 N N . LEU A 1 75 ? 7.934 -3.818 -22.516 1 44.09 75 LEU A N 1
ATOM 607 C CA . LEU A 1 75 ? 8.594 -4.621 -23.547 1 44.09 75 LEU A CA 1
ATOM 608 C C . LEU A 1 75 ? 9.984 -5.043 -23.078 1 44.09 75 LEU A C 1
ATOM 610 O O . LEU A 1 75 ? 10.383 -6.195 -23.266 1 44.09 75 LEU A O 1
ATOM 614 N N . ASP A 1 76 ? 10.656 -4.059 -22.656 1 44.97 76 ASP A N 1
ATOM 615 C CA . ASP A 1 76 ? 11.969 -4.406 -22.141 1 44.97 76 ASP A CA 1
ATOM 616 C C . ASP A 1 76 ? 11.867 -5.449 -21.031 1 44.97 76 ASP A C 1
ATOM 618 O O . ASP A 1 76 ? 12.664 -6.391 -20.969 1 44.97 76 ASP A O 1
ATOM 622 N N . LEU A 1 77 ? 10.984 -5.223 -20.219 1 43.84 77 LEU A N 1
ATOM 623 C CA . LEU A 1 77 ? 10.719 -6.258 -19.219 1 43.84 77 LEU A CA 1
ATOM 624 C C . LEU A 1 77 ? 10.336 -7.57 -19.891 1 43.84 77 LEU A C 1
ATOM 626 O O . LEU A 1 77 ? 10.75 -8.641 -19.453 1 43.84 77 LEU A O 1
ATOM 630 N N . SER A 1 78 ? 9.656 -7.465 -20.938 1 42.25 78 SER A N 1
ATOM 631 C CA . SER A 1 78 ? 9.328 -8.672 -21.703 1 42.25 78 SER A CA 1
ATOM 632 C C . SER A 1 78 ? 10.57 -9.266 -22.359 1 42.25 78 SER A C 1
ATOM 634 O O . SER A 1 78 ? 10.742 -10.492 -22.375 1 42.25 78 SER A O 1
ATOM 636 N N . VAL A 1 79 ? 11.297 -8.453 -23.016 1 41.16 79 VAL A N 1
ATOM 637 C CA . VAL A 1 79 ? 12.547 -8.914 -23.609 1 41.16 79 VAL A CA 1
ATOM 638 C C . VAL A 1 79 ? 13.469 -9.461 -22.516 1 41.16 79 VAL A C 1
ATOM 640 O O . VAL A 1 79 ? 14.055 -10.531 -22.688 1 41.16 79 VAL A O 1
ATOM 643 N N . GLU A 1 80 ? 13.656 -8.734 -21.562 1 41.66 80 GLU A N 1
ATOM 644 C CA . GLU A 1 80 ? 14.453 -9.258 -20.453 1 41.66 80 GLU A CA 1
ATOM 645 C C . GLU A 1 80 ? 13.891 -10.578 -19.953 1 41.66 80 GLU A C 1
ATOM 647 O O . GLU A 1 80 ? 14.641 -11.516 -19.672 1 41.66 80 GLU A O 1
ATOM 652 N N . GLN A 1 81 ? 12.648 -10.57 -19.906 1 42.03 81 GLN A N 1
ATOM 653 C CA . GLN A 1 81 ? 12.008 -11.828 -19.516 1 42.03 81 GLN A CA 1
ATOM 654 C C . GLN A 1 81 ? 12.289 -12.922 -20.531 1 42.03 81 GLN A C 1
ATOM 656 O O . GLN A 1 81 ? 12.578 -14.062 -20.172 1 42.03 81 GLN A O 1
ATOM 661 N N . ALA A 1 82 ? 12.242 -12.516 -21.734 1 41.12 82 ALA A N 1
ATOM 662 C CA . ALA A 1 82 ? 12.586 -13.477 -22.781 1 41.12 82 ALA A CA 1
ATOM 663 C C . ALA A 1 82 ? 14.055 -13.891 -22.688 1 41.12 82 ALA A C 1
ATOM 665 O O . ALA A 1 82 ? 14.383 -15.062 -22.844 1 41.12 82 ALA A O 1
ATOM 666 N N . GLN A 1 83 ? 14.82 -12.953 -22.609 1 40.81 83 GLN A N 1
ATOM 667 C CA . GLN A 1 83 ? 16.234 -13.258 -22.5 1 40.81 83 GLN A CA 1
ATOM 668 C C . GLN A 1 83 ? 16.547 -14.062 -21.234 1 40.81 83 GLN A C 1
ATOM 670 O O . GLN A 1 83 ? 17.344 -15 -21.266 1 40.81 83 GLN A O 1
ATOM 675 N N . ARG A 1 84 ? 16 -13.586 -20.203 1 42.09 84 ARG A N 1
ATOM 676 C CA . ARG A 1 84 ? 16.172 -14.367 -18.984 1 42.09 84 ARG A CA 1
ATOM 677 C C . ARG A 1 84 ? 15.656 -15.797 -19.172 1 42.09 84 ARG A C 1
ATOM 679 O O . ARG A 1 84 ? 16.297 -16.75 -18.734 1 42.09 84 ARG A O 1
ATOM 686 N N . ILE A 1 85 ? 14.594 -15.883 -19.859 1 40.97 85 ILE A N 1
ATOM 687 C CA . ILE A 1 85 ? 14.117 -17.219 -20.219 1 40.97 85 ILE A CA 1
ATOM 688 C C . ILE A 1 85 ? 15.172 -17.922 -21.062 1 40.97 85 ILE A C 1
ATOM 690 O O . ILE A 1 85 ? 15.453 -19.109 -20.844 1 40.97 85 ILE A O 1
ATOM 694 N N . ALA A 1 86 ? 15.688 -17.297 -21.969 1 40.03 86 ALA A N 1
ATOM 695 C CA . ALA A 1 86 ? 16.688 -17.922 -22.844 1 40.03 86 ALA A CA 1
ATOM 696 C C . ALA A 1 86 ? 17.953 -18.25 -22.062 1 40.03 86 ALA A C 1
ATOM 698 O O . ALA A 1 86 ? 18.656 -19.219 -22.391 1 40.03 86 ALA A O 1
ATOM 699 N N . SER A 1 87 ? 18.312 -17.375 -21.219 1 42.84 87 SER A N 1
ATOM 700 C CA . SER A 1 87 ? 19.578 -17.625 -20.531 1 42.84 87 SER A CA 1
ATOM 701 C C . SER A 1 87 ? 19.422 -18.672 -19.438 1 42.84 87 SER A C 1
ATOM 703 O O . SER A 1 87 ? 20.344 -18.922 -18.672 1 42.84 87 SER A O 1
ATOM 705 N N . GLY A 1 88 ? 18.406 -19.359 -19.312 1 43.94 88 GLY A N 1
ATOM 706 C CA . GLY A 1 88 ? 18.234 -20.453 -18.359 1 43.94 88 GLY A CA 1
ATOM 707 C C . GLY A 1 88 ? 17.516 -20.031 -17.094 1 43.94 88 GLY A C 1
ATOM 708 O O . GLY A 1 88 ? 17.531 -20.766 -16.094 1 43.94 88 GLY A O 1
ATOM 709 N N . PHE A 1 89 ? 17.344 -18.703 -17 1 49.59 89 PHE A N 1
ATOM 710 C CA . PHE A 1 89 ? 16.578 -18.281 -15.828 1 49.59 89 PHE A CA 1
ATOM 711 C C . PHE A 1 89 ? 15.156 -18.828 -15.891 1 49.59 89 PHE A C 1
ATOM 713 O O . PHE A 1 89 ? 14.555 -18.906 -16.969 1 49.59 89 PHE A O 1
ATOM 720 N N . ASP A 1 90 ? 14.797 -19.75 -15.031 1 58.28 90 ASP A N 1
ATOM 721 C CA . ASP A 1 90 ? 13.562 -20.516 -14.984 1 58.28 90 ASP A CA 1
ATOM 722 C C . ASP A 1 90 ? 12.344 -19.609 -15.094 1 58.28 90 ASP A C 1
ATOM 724 O O . ASP A 1 90 ? 11.219 -20.031 -14.828 1 58.28 90 ASP A O 1
ATOM 728 N N . GLY A 1 91 ? 12.453 -18.438 -15.344 1 71.25 91 GLY A N 1
ATOM 729 C CA . GLY A 1 91 ? 11.312 -17.625 -15.75 1 71.25 91 GLY A CA 1
ATOM 730 C C . GLY A 1 91 ? 10.969 -16.531 -14.75 1 71.25 91 GLY A C 1
ATOM 731 O O . GLY A 1 91 ? 11.578 -16.453 -13.68 1 71.25 91 GLY A O 1
ATOM 732 N N . HIS A 1 92 ? 10.273 -15.516 -15.18 1 79.25 92 HIS A N 1
ATOM 733 C CA . HIS A 1 92 ? 9.781 -14.367 -14.43 1 79.25 92 HIS A CA 1
ATOM 734 C C . HIS A 1 92 ? 8.266 -14.43 -14.25 1 79.25 92 HIS A C 1
ATOM 736 O O . HIS A 1 92 ? 7.523 -14.492 -15.234 1 79.25 92 HIS A O 1
ATOM 742 N N . LEU A 1 93 ? 7.879 -14.555 -12.984 1 87.94 93 LEU A N 1
ATOM 743 C CA . LEU A 1 93 ? 6.461 -14.648 -12.656 1 87.94 93 LEU A CA 1
ATOM 744 C C . LEU A 1 93 ? 5.965 -13.367 -12 1 87.94 93 LEU A C 1
ATOM 746 O O . LEU A 1 93 ? 6.473 -12.969 -10.953 1 87.94 93 LEU A O 1
ATOM 750 N N . ARG A 1 94 ? 5.02 -12.68 -12.609 1 87.38 94 ARG A N 1
ATOM 751 C CA . ARG A 1 94 ? 4.406 -11.469 -12.078 1 87.38 94 ARG A CA 1
ATOM 752 C C . ARG A 1 94 ? 3.082 -11.781 -11.391 1 87.38 94 ARG A C 1
ATOM 754 O O . ARG A 1 94 ? 2.105 -12.148 -12.047 1 87.38 94 ARG A O 1
ATOM 761 N N . LEU A 1 95 ? 3.068 -11.508 -10.094 1 94.19 95 LEU A N 1
ATOM 762 C CA . LEU A 1 95 ? 1.878 -11.852 -9.32 1 94.19 95 LEU A CA 1
ATOM 763 C C . LEU A 1 95 ? 1.334 -10.625 -8.594 1 94.19 95 LEU A C 1
ATOM 765 O O . LEU A 1 95 ? 2.09 -9.898 -7.945 1 94.19 95 LEU A O 1
ATOM 769 N N . GLY A 1 96 ? 0.087 -10.375 -8.789 1 94.69 96 GLY A N 1
ATOM 770 C CA . GLY A 1 96 ? -0.606 -9.406 -7.949 1 94.69 96 GLY A CA 1
ATOM 771 C C . GLY A 1 96 ? -1.075 -9.992 -6.629 1 94.69 96 GLY A C 1
ATOM 772 O O . GLY A 1 96 ? -1.248 -11.203 -6.508 1 94.69 96 GLY A O 1
ATOM 773 N N . PHE A 1 97 ? -1.215 -9.102 -5.695 1 93.12 97 PHE A N 1
ATOM 774 C CA . PHE A 1 97 ? -1.774 -9.562 -4.43 1 93.12 97 PHE A CA 1
ATOM 775 C C . PHE A 1 97 ? -2.418 -8.414 -3.668 1 93.12 97 PHE A C 1
ATOM 777 O O . PHE A 1 97 ? -2.002 -7.262 -3.807 1 93.12 97 PHE A O 1
ATOM 784 N N . VAL A 1 98 ? -3.479 -8.75 -2.977 1 91.12 98 VAL A N 1
ATOM 785 C CA . VAL A 1 98 ? -3.996 -7.828 -1.971 1 91.12 98 VAL A CA 1
ATOM 786 C C . VAL A 1 98 ? -3.115 -7.875 -0.725 1 91.12 98 VAL A C 1
ATOM 788 O O . VAL A 1 98 ? -2.771 -8.953 -0.24 1 91.12 98 VAL A O 1
ATOM 791 N N . GLU A 1 99 ? -2.766 -6.801 -0.231 1 85.5 99 GLU A N 1
ATOM 792 C CA . GLU A 1 99 ? -1.707 -6.691 0.768 1 85.5 99 GLU A CA 1
ATOM 793 C C . GLU A 1 99 ? -1.959 -7.633 1.942 1 85.5 99 GLU A C 1
ATOM 795 O O . GLU A 1 99 ? -1.054 -8.352 2.375 1 85.5 99 GLU A O 1
ATOM 800 N N . ASN A 1 100 ? -3.115 -7.672 2.463 1 86.88 100 ASN A N 1
ATOM 801 C CA . ASN A 1 100 ? -3.393 -8.453 3.666 1 86.88 100 ASN A CA 1
ATOM 802 C C . ASN A 1 100 ? -3.334 -9.953 3.393 1 86.88 100 ASN A C 1
ATOM 804 O O . ASN A 1 100 ? -3.311 -10.758 4.324 1 86.88 100 ASN A O 1
ATOM 808 N N . SER A 1 101 ? -3.25 -10.328 2.162 1 89.81 101 SER A N 1
ATOM 809 C CA . SER A 1 101 ? -3.225 -11.742 1.819 1 89.81 101 SER A CA 1
ATOM 810 C C . SER A 1 101 ? -1.824 -12.328 1.981 1 89.81 101 SER A C 1
ATOM 812 O O . SER A 1 101 ? -1.652 -13.547 2.002 1 89.81 101 SER A O 1
ATOM 814 N N . SER A 1 102 ? -0.868 -11.523 2.113 1 87.25 102 SER A N 1
ATOM 815 C CA . SER A 1 102 ? 0.506 -12 2.018 1 87.25 102 SER A CA 1
ATOM 816 C C . SER A 1 102 ? 1.151 -12.109 3.395 1 87.25 102 SER A C 1
ATOM 818 O O . SER A 1 102 ? 2.32 -12.484 3.512 1 87.25 102 SER A O 1
ATOM 820 N N . TRP A 1 103 ? 0.447 -11.805 4.371 1 84.88 103 TRP A N 1
ATOM 821 C CA . TRP A 1 103 ? 1.091 -11.656 5.672 1 84.88 103 TRP A CA 1
ATOM 822 C C . TRP A 1 103 ? 1.135 -12.992 6.41 1 84.88 103 TRP A C 1
ATOM 824 O O . TRP A 1 103 ? 1.988 -13.203 7.277 1 84.88 103 TRP A O 1
ATOM 834 N N . ASP A 1 104 ? 0.242 -13.844 6.105 1 81.5 104 ASP A N 1
ATOM 835 C CA . ASP A 1 104 ? 0.233 -15.164 6.742 1 81.5 104 ASP A CA 1
ATOM 836 C C . ASP A 1 104 ? -0.529 -16.172 5.891 1 81.5 104 ASP A C 1
ATOM 838 O O . ASP A 1 104 ? -1.132 -15.812 4.879 1 81.5 104 ASP A O 1
ATOM 842 N N . GLY A 1 105 ? -0.248 -17.422 6.242 1 86.94 105 GLY A N 1
ATOM 843 C CA . GLY A 1 105 ? -1.1 -18.469 5.688 1 86.94 105 GLY A CA 1
ATOM 844 C C . GLY A 1 105 ? -0.611 -18.984 4.352 1 86.94 105 GLY A C 1
ATOM 845 O O . GLY A 1 105 ? 0.585 -19.219 4.168 1 86.94 105 GLY A O 1
ATOM 846 N N . ILE A 1 106 ? -1.551 -19.109 3.469 1 89.38 106 ILE A N 1
ATOM 847 C CA . ILE A 1 106 ? -1.366 -19.906 2.264 1 89.38 106 ILE A CA 1
ATOM 848 C C . ILE A 1 106 ? -0.48 -19.156 1.274 1 89.38 106 ILE A C 1
ATOM 850 O O . ILE A 1 106 ? 0.309 -19.766 0.549 1 89.38 106 ILE A O 1
ATOM 854 N N . VAL A 1 107 ? -0.527 -17.891 1.265 1 91.81 107 VAL A N 1
ATOM 855 C CA . VAL A 1 107 ? 0.184 -17.109 0.248 1 91.81 107 VAL A CA 1
ATOM 856 C C . VAL A 1 107 ? 1.688 -17.172 0.507 1 91.81 107 VAL A C 1
ATOM 858 O O . VAL A 1 107 ? 2.451 -17.641 -0.345 1 91.81 107 VAL A O 1
ATOM 861 N N . PRO A 1 108 ? 2.139 -16.812 1.686 1 89.5 108 PRO A N 1
ATOM 862 C CA . PRO A 1 108 ? 3.576 -16.938 1.929 1 89.5 108 PRO A CA 1
ATOM 863 C C . PRO A 1 108 ? 4.07 -18.375 1.812 1 89.5 108 PRO A C 1
ATOM 865 O O . PRO A 1 108 ? 5.18 -18.625 1.329 1 89.5 108 PRO A O 1
ATOM 868 N N . SER A 1 109 ? 3.299 -19.312 2.238 1 89.56 109 SER A N 1
ATOM 869 C CA . SER A 1 109 ? 3.672 -20.719 2.131 1 89.56 109 SER A CA 1
ATOM 870 C C . SER A 1 109 ? 3.869 -21.125 0.676 1 89.56 109 SER A C 1
ATOM 872 O O . SER A 1 109 ? 4.824 -21.828 0.35 1 89.56 109 SER A O 1
ATOM 874 N N . THR A 1 110 ? 2.971 -20.688 -0.121 1 92.81 110 THR A N 1
ATOM 875 C CA . THR A 1 110 ? 3.049 -21.016 -1.541 1 92.81 110 THR A CA 1
ATOM 876 C C . THR A 1 110 ? 4.281 -20.375 -2.174 1 92.81 110 THR A C 1
ATOM 878 O O . THR A 1 110 ? 4.988 -21.016 -2.953 1 92.81 110 THR A O 1
ATOM 881 N N . LEU A 1 111 ? 4.484 -19.141 -1.886 1 91.69 111 LEU A N 1
ATOM 882 C CA . LEU A 1 111 ? 5.645 -18.438 -2.42 1 91.69 111 LEU A CA 1
ATOM 883 C C . LEU A 1 111 ? 6.938 -19.141 -2.016 1 91.69 111 LEU A C 1
ATOM 885 O O . LEU A 1 111 ? 7.84 -19.312 -2.838 1 91.69 111 LEU A O 1
ATOM 889 N N . ARG A 1 112 ? 7 -19.484 -0.83 1 88.44 112 ARG A N 1
ATOM 890 C CA . ARG A 1 112 ? 8.164 -20.203 -0.31 1 88.44 112 ARG A CA 1
ATOM 891 C C . ARG A 1 112 ? 8.383 -21.516 -1.053 1 88.44 112 ARG A C 1
ATOM 893 O O . ARG A 1 112 ? 9.5 -21.797 -1.494 1 88.44 112 ARG A O 1
ATOM 900 N N . HIS A 1 113 ? 7.371 -22.281 -1.115 1 88.88 113 HIS A N 1
ATOM 901 C CA . HIS A 1 113 ? 7.453 -23.578 -1.771 1 88.88 113 HIS A CA 1
ATOM 902 C C . HIS A 1 113 ? 7.852 -23.438 -3.236 1 88.88 113 HIS A C 1
ATOM 904 O O . HIS A 1 113 ? 8.695 -24.188 -3.732 1 88.88 113 HIS A O 1
ATOM 910 N N . PHE A 1 114 ? 7.234 -22.5 -3.912 1 90.56 114 PHE A N 1
ATOM 911 C CA . PHE A 1 114 ? 7.555 -22.281 -5.316 1 90.56 114 PHE A CA 1
ATOM 912 C C . PHE A 1 114 ? 9.039 -21.969 -5.488 1 90.56 114 PHE A C 1
ATOM 914 O O . PHE A 1 114 ? 9.688 -22.5 -6.395 1 90.56 114 PHE A O 1
ATOM 921 N N . LYS A 1 115 ? 9.516 -21.094 -4.625 1 86.38 115 LYS A N 1
ATOM 922 C CA . LYS A 1 115 ? 10.922 -20.703 -4.727 1 86.38 115 LYS A CA 1
ATOM 923 C C . LYS A 1 115 ? 11.844 -21.891 -4.422 1 86.38 115 LYS A C 1
ATOM 925 O O . LYS A 1 115 ? 12.961 -21.953 -4.938 1 86.38 115 LYS A O 1
ATOM 930 N N . GLN A 1 116 ? 11.445 -22.781 -3.652 1 84.31 116 GLN A N 1
ATOM 931 C CA . GLN A 1 116 ? 12.203 -23.984 -3.357 1 84.31 116 GLN A CA 1
ATOM 932 C C . GLN A 1 116 ? 12.25 -24.922 -4.566 1 84.31 116 GLN A C 1
ATOM 934 O O . GLN A 1 116 ? 13.281 -25.531 -4.848 1 84.31 116 GLN A O 1
ATOM 939 N N . VAL A 1 117 ? 11.18 -25.016 -5.266 1 85.94 117 VAL A N 1
ATOM 940 C CA . VAL A 1 117 ? 11.047 -25.938 -6.379 1 85.94 117 VAL A CA 1
ATOM 941 C C . VAL A 1 117 ? 11.641 -25.328 -7.641 1 85.94 117 VAL A C 1
ATOM 943 O O . VAL A 1 117 ? 12.203 -26.047 -8.477 1 85.94 117 VAL A O 1
ATOM 946 N N . VAL A 1 118 ? 11.469 -24.031 -7.754 1 86.06 118 VAL A N 1
ATOM 947 C CA . VAL A 1 118 ? 12.031 -23.328 -8.898 1 86.06 118 VAL A CA 1
ATOM 948 C C . VAL A 1 118 ? 12.961 -22.219 -8.414 1 86.06 118 VAL A C 1
ATOM 950 O O . VAL A 1 118 ? 12.68 -21.031 -8.609 1 86.06 118 VAL A O 1
ATOM 953 N N . PRO A 1 119 ? 14.062 -22.484 -7.988 1 80.94 119 PRO A N 1
ATOM 954 C CA . PRO A 1 119 ? 14.945 -21.531 -7.297 1 80.94 119 PRO A CA 1
ATOM 955 C C . PRO A 1 119 ? 15.438 -20.406 -8.203 1 80.94 119 PRO A C 1
ATOM 957 O O . PRO A 1 119 ? 15.742 -19.312 -7.727 1 80.94 119 PRO A O 1
ATOM 960 N N . ARG A 1 120 ? 15.484 -20.656 -9.438 1 77.69 120 ARG A N 1
ATOM 961 C CA . ARG A 1 120 ? 16.078 -19.656 -10.336 1 77.69 120 ARG A CA 1
ATOM 962 C C . ARG A 1 120 ? 15 -18.734 -10.898 1 77.69 120 ARG A C 1
ATOM 964 O O . ARG A 1 120 ? 15.312 -17.781 -11.625 1 77.69 120 ARG A O 1
ATOM 971 N N . ALA A 1 121 ? 13.75 -19 -10.547 1 81.69 121 ALA A N 1
ATOM 972 C CA . ALA A 1 121 ? 12.68 -18.125 -11 1 81.69 121 ALA A CA 1
ATOM 973 C C . ALA A 1 121 ? 12.672 -16.828 -10.203 1 81.69 121 ALA A C 1
ATOM 975 O O . ALA A 1 121 ? 12.984 -16.812 -9.016 1 81.69 121 ALA A O 1
ATOM 976 N N . THR A 1 122 ? 12.367 -15.742 -10.906 1 79.94 122 THR A N 1
ATOM 977 C CA . THR A 1 122 ? 12.172 -14.469 -10.227 1 79.94 122 THR A CA 1
ATOM 978 C C . THR A 1 122 ? 10.688 -14.195 -10 1 79.94 122 THR A C 1
ATOM 980 O O . THR A 1 122 ? 9.859 -14.469 -10.867 1 79.94 122 THR A O 1
ATOM 983 N N . LEU A 1 123 ? 10.391 -13.711 -8.805 1 86.38 123 LEU A N 1
ATOM 984 C CA . LEU A 1 123 ? 9.023 -13.367 -8.43 1 86.38 123 LEU A CA 1
ATOM 985 C C . LEU A 1 123 ? 8.859 -11.859 -8.305 1 86.38 123 LEU A C 1
ATOM 987 O O . LEU A 1 123 ? 9.617 -11.211 -7.578 1 86.38 123 LEU A O 1
ATOM 991 N N . GLU A 1 124 ? 7.984 -11.352 -9.023 1 84.75 124 GLU A N 1
ATOM 992 C CA . GLU A 1 124 ? 7.59 -9.953 -8.859 1 84.75 124 GLU A CA 1
ATOM 993 C C . GLU A 1 124 ? 6.191 -9.844 -8.25 1 84.75 124 GLU A C 1
ATOM 995 O O . GLU A 1 124 ? 5.199 -10.188 -8.891 1 84.75 124 GLU A O 1
ATOM 1000 N N . LEU A 1 125 ? 6.191 -9.32 -7.051 1 90.69 125 LEU A N 1
ATOM 1001 C CA . LEU A 1 125 ? 4.926 -9.125 -6.348 1 90.69 125 LEU A CA 1
ATOM 1002 C C . LEU A 1 125 ? 4.477 -7.672 -6.441 1 90.69 125 LEU A C 1
ATOM 1004 O O . LEU A 1 125 ? 5.254 -6.758 -6.164 1 90.69 125 LEU A O 1
ATOM 1008 N N . ILE A 1 126 ? 3.238 -7.531 -6.824 1 87.31 126 ILE A N 1
ATOM 1009 C CA . ILE A 1 126 ? 2.707 -6.184 -7.004 1 87.31 126 ILE A CA 1
ATOM 1010 C C . ILE A 1 126 ? 1.437 -6.012 -6.176 1 87.31 126 ILE A C 1
ATOM 1012 O O . ILE A 1 126 ? 0.415 -6.645 -6.461 1 87.31 126 ILE A O 1
ATOM 1016 N N . PRO A 1 127 ? 1.526 -5.172 -5.199 1 88.5 127 PRO A N 1
ATOM 1017 C CA . PRO A 1 127 ? 0.307 -4.93 -4.426 1 88.5 127 PRO A CA 1
ATOM 1018 C C . PRO A 1 127 ? -0.764 -4.191 -5.227 1 88.5 127 PRO A C 1
ATOM 1020 O O . PRO A 1 127 ? -0.52 -3.088 -5.719 1 88.5 127 PRO A O 1
ATOM 1023 N N . LEU A 1 128 ? -1.945 -4.824 -5.316 1 87.31 128 LEU A N 1
ATOM 1024 C CA . LEU A 1 128 ? -3.082 -4.293 -6.062 1 87.31 128 LEU A CA 1
ATOM 1025 C C . LEU A 1 128 ? -4.398 -4.77 -5.457 1 87.31 128 LEU A C 1
ATOM 1027 O O . LEU A 1 128 ? -4.441 -5.812 -4.801 1 87.31 128 LEU A O 1
ATOM 1031 N N . ASN A 1 129 ? -5.402 -3.945 -5.684 1 87.62 129 ASN A N 1
ATOM 1032 C CA . ASN A 1 129 ? -6.719 -4.449 -5.305 1 87.62 129 ASN A CA 1
ATOM 1033 C C . ASN A 1 129 ? -7.25 -5.453 -6.324 1 87.62 129 ASN A C 1
ATOM 1035 O O . ASN A 1 129 ? -6.645 -5.652 -7.379 1 87.62 129 ASN A O 1
ATOM 1039 N N . THR A 1 130 ? -8.305 -6.109 -5.98 1 91.12 130 THR A N 1
ATOM 1040 C CA . THR A 1 130 ? -8.828 -7.211 -6.789 1 91.12 130 THR A CA 1
ATOM 1041 C C . THR A 1 130 ? -9.195 -6.73 -8.188 1 91.12 130 THR A C 1
ATOM 1043 O O . THR A 1 130 ? -8.75 -7.305 -9.188 1 91.12 130 THR A O 1
ATOM 1046 N N . PRO A 1 131 ? -10.008 -5.664 -8.352 1 87.12 131 PRO A N 1
ATOM 1047 C CA . PRO A 1 131 ? -10.375 -5.234 -9.703 1 87.12 131 PRO A CA 1
ATOM 1048 C C . PRO A 1 131 ? -9.164 -4.875 -10.562 1 87.12 131 PRO A C 1
ATOM 1050 O O . PRO A 1 131 ? -9.125 -5.195 -11.75 1 87.12 131 PRO A O 1
ATOM 1053 N N . GLU A 1 132 ? -8.219 -4.238 -9.977 1 86 132 GLU A N 1
ATOM 1054 C CA . GLU A 1 132 ? -7 -3.887 -10.703 1 86 132 GLU A CA 1
ATOM 1055 C C . GLU A 1 132 ? -6.254 -5.137 -11.156 1 86 132 GLU A C 1
ATOM 1057 O O . GLU A 1 132 ? -5.742 -5.184 -12.281 1 86 132 GLU A O 1
ATOM 1062 N N . GLN A 1 133 ? -6.176 -6.09 -10.32 1 92.31 133 GLN A N 1
ATOM 1063 C CA . GLN A 1 133 ? -5.484 -7.332 -10.656 1 92.31 133 GLN A CA 1
ATOM 1064 C C . GLN A 1 133 ? -6.164 -8.039 -11.82 1 92.31 133 GLN A C 1
ATOM 1066 O O . GLN A 1 133 ? -5.5 -8.477 -12.758 1 92.31 133 GLN A O 1
ATOM 1071 N N . ILE A 1 134 ? -7.441 -8.148 -11.703 1 92.12 134 ILE A N 1
ATOM 1072 C CA . ILE A 1 134 ? -8.188 -8.859 -12.734 1 92.12 134 ILE A CA 1
ATOM 1073 C C . ILE A 1 134 ? -7.969 -8.18 -14.086 1 92.12 134 ILE A C 1
ATOM 1075 O O . ILE A 1 134 ? -7.719 -8.852 -15.094 1 92.12 134 ILE A O 1
ATOM 1079 N N . ALA A 1 135 ? -8.07 -6.883 -14.109 1 87.06 135 ALA A N 1
ATOM 1080 C CA . ALA A 1 135 ? -7.855 -6.133 -15.336 1 87.06 135 ALA A CA 1
ATOM 1081 C C . ALA A 1 135 ? -6.473 -6.406 -15.922 1 87.06 135 ALA A C 1
ATOM 1083 O O . ALA A 1 135 ? -6.328 -6.609 -17.125 1 87.06 135 ALA A O 1
ATOM 1084 N N . LEU A 1 136 ? -5.473 -6.449 -15.125 1 87.69 136 LEU A N 1
ATOM 1085 C CA . LEU A 1 136 ? -4.094 -6.648 -15.57 1 87.69 136 LEU A CA 1
ATOM 1086 C C . LEU A 1 136 ? -3.869 -8.094 -16 1 87.69 136 LEU A C 1
ATOM 1088 O O . LEU A 1 136 ? -3.088 -8.359 -16.906 1 87.69 136 LEU A O 1
ATOM 1092 N N . ILE A 1 137 ? -4.492 -9.039 -15.344 1 91.62 137 ILE A N 1
ATOM 1093 C CA . ILE A 1 137 ? -4.402 -10.445 -15.727 1 91.62 137 ILE A CA 1
ATOM 1094 C C . ILE A 1 137 ? -5.023 -10.648 -17.109 1 91.62 137 ILE A C 1
ATOM 1096 O O . ILE A 1 137 ? -4.438 -11.312 -17.969 1 91.62 137 ILE A O 1
ATOM 1100 N N . GLU A 1 138 ? -6.141 -10.031 -17.281 1 86.62 138 GLU A N 1
ATOM 1101 C CA . GLU A 1 138 ? -6.828 -10.141 -18.562 1 86.62 138 GLU A CA 1
ATOM 1102 C C . GLU A 1 138 ? -5.977 -9.578 -19.688 1 86.62 138 GLU A C 1
ATOM 1104 O O . GLU A 1 138 ? -6.008 -10.094 -20.812 1 86.62 138 GLU A O 1
ATOM 1109 N N . LYS A 1 139 ? -5.23 -8.602 -19.359 1 80.25 139 LYS A N 1
ATOM 1110 C CA . LYS A 1 139 ? -4.375 -7.949 -20.344 1 80.25 139 LYS A CA 1
ATOM 1111 C C . LYS A 1 139 ? -3.045 -8.688 -20.5 1 80.25 139 LYS A C 1
ATOM 1113 O O . LYS A 1 139 ? -2.219 -8.328 -21.344 1 80.25 139 LYS A O 1
ATOM 1118 N N . GLY A 1 140 ? -2.834 -9.602 -19.672 1 80.62 140 GLY A N 1
ATOM 1119 C CA . GLY A 1 140 ? -1.599 -10.359 -19.719 1 80.62 140 GLY A CA 1
ATOM 1120 C C . GLY A 1 140 ? -0.431 -9.656 -19.062 1 80.62 140 GLY A C 1
ATOM 1121 O O . GLY A 1 140 ? 0.724 -10.039 -19.25 1 80.62 140 GLY A O 1
ATOM 1122 N N . GLU A 1 141 ? -0.698 -8.688 -18.281 1 81.44 141 GLU A N 1
ATOM 1123 C CA . GLU A 1 141 ? 0.341 -7.918 -17.609 1 81.44 141 GLU A CA 1
ATOM 1124 C C . GLU A 1 141 ? 0.669 -8.523 -16.25 1 81.44 141 GLU A C 1
ATOM 1126 O O . GLU A 1 141 ? 1.693 -8.195 -15.641 1 81.44 141 GLU A O 1
ATOM 1131 N N . LEU A 1 142 ? -0.213 -9.352 -15.812 1 91 142 LEU A N 1
ATOM 1132 C CA . LEU A 1 142 ? 0.011 -10.219 -14.656 1 91 142 LEU A CA 1
ATOM 1133 C C . LEU A 1 142 ? -0.181 -11.688 -15.039 1 91 142 LEU A C 1
ATOM 1135 O O . LEU A 1 142 ? -1.091 -12.016 -15.805 1 91 142 LEU A O 1
ATOM 1139 N N . ASP A 1 143 ? 0.677 -12.469 -14.523 1 90.38 143 ASP A N 1
ATOM 1140 C CA . ASP A 1 143 ? 0.559 -13.898 -14.781 1 90.38 143 ASP A CA 1
ATOM 1141 C C . ASP A 1 143 ? -0.493 -14.539 -13.875 1 90.38 143 ASP A C 1
ATOM 1143 O O . ASP A 1 143 ? -1.035 -15.594 -14.195 1 90.38 143 ASP A O 1
ATOM 1147 N N . GLY A 1 144 ? -0.747 -13.953 -12.766 1 95.19 144 GLY A N 1
ATOM 1148 C CA . GLY A 1 144 ? -1.74 -14.352 -11.781 1 95.19 144 GLY A CA 1
ATOM 1149 C C . GLY A 1 144 ? -1.776 -13.438 -10.57 1 95.19 144 GLY A C 1
ATOM 1150 O O . GLY A 1 144 ? -1.061 -12.438 -10.523 1 95.19 144 GLY A O 1
ATOM 1151 N N . GLY A 1 145 ? -2.672 -13.82 -9.68 1 96.5 145 GLY A N 1
ATOM 1152 C CA . GLY A 1 145 ? -2.738 -12.969 -8.508 1 96.5 145 GLY A CA 1
ATOM 1153 C C . GLY A 1 145 ? -3.637 -13.531 -7.418 1 96.5 145 GLY A C 1
ATOM 1154 O O . GLY A 1 145 ? -4.477 -14.391 -7.68 1 96.5 145 GLY A O 1
ATOM 1155 N N . PHE A 1 146 ? -3.381 -13.102 -6.234 1 96.19 146 PHE A N 1
ATOM 1156 C CA . PHE A 1 146 ? -4.191 -13.422 -5.066 1 96.19 146 PHE A CA 1
ATOM 1157 C C . PHE A 1 146 ? -5.27 -12.375 -4.844 1 96.19 146 PHE A C 1
ATOM 1159 O O . PHE A 1 146 ? -4.969 -11.234 -4.48 1 96.19 146 PHE A O 1
ATOM 1166 N N . VAL A 1 147 ? -6.535 -12.789 -5 1 94.56 147 VAL A N 1
ATOM 1167 C CA . VAL A 1 147 ? -7.637 -11.836 -5.008 1 94.56 147 VAL A CA 1
ATOM 1168 C C . VAL A 1 147 ? -8.742 -12.312 -4.07 1 94.56 147 VAL A C 1
ATOM 1170 O O . VAL A 1 147 ? -8.82 -13.5 -3.746 1 94.56 147 VAL A O 1
ATOM 1173 N N . TYR A 1 148 ? -9.445 -11.391 -3.619 1 91.38 148 TYR A N 1
ATOM 1174 C CA . TYR A 1 148 ? -10.688 -11.719 -2.922 1 91.38 148 TYR A CA 1
ATOM 1175 C C . TYR A 1 148 ? -11.875 -11.664 -3.871 1 91.38 148 TYR A C 1
ATOM 1177 O O . TYR A 1 148 ? -12.117 -10.648 -4.523 1 91.38 148 TYR A O 1
ATOM 1185 N N . GLY A 1 149 ? -12.547 -12.703 -4.02 1 84.69 149 GLY A N 1
ATOM 1186 C CA . GLY A 1 149 ? -13.625 -12.852 -4.984 1 84.69 149 GLY A CA 1
ATOM 1187 C C . GLY A 1 149 ? -14.953 -12.312 -4.484 1 84.69 149 GLY A C 1
ATOM 1188 O O . GLY A 1 149 ? -15.516 -12.828 -3.516 1 84.69 149 GLY A O 1
ATOM 1189 N N . PHE A 1 150 ? -15.266 -11.094 -4.973 1 76.06 150 PHE A N 1
ATOM 1190 C CA . PHE A 1 150 ? -16.609 -10.594 -4.719 1 76.06 150 PHE A CA 1
ATOM 1191 C C . PHE A 1 150 ? -17.344 -10.32 -6.027 1 76.06 150 PHE A C 1
ATOM 1193 O O . PHE A 1 150 ? -16.766 -9.758 -6.961 1 76.06 150 PHE A O 1
ATOM 1200 N N . GLY A 1 151 ? -18.594 -10.844 -6.09 1 71.06 151 GLY A N 1
ATOM 1201 C CA . GLY A 1 151 ? -19.453 -10.539 -7.227 1 71.06 151 GLY A CA 1
ATOM 1202 C C . GLY A 1 151 ? -19.078 -11.312 -8.477 1 71.06 151 GLY A C 1
ATOM 1203 O O . GLY A 1 151 ? -18.594 -12.438 -8.398 1 71.06 151 GLY A O 1
ATOM 1204 N N . VAL A 1 152 ? -19.391 -10.664 -9.586 1 69.69 152 VAL A N 1
ATOM 1205 C CA . VAL A 1 152 ? -19.156 -11.289 -10.883 1 69.69 152 VAL A CA 1
ATOM 1206 C C . VAL A 1 152 ? -17.672 -11.234 -11.219 1 69.69 152 VAL A C 1
ATOM 1208 O O . VAL A 1 152 ? -17.062 -10.164 -11.156 1 69.69 152 VAL A O 1
ATOM 1211 N N . MET A 1 153 ? -17.203 -12.406 -11.422 1 75.94 153 MET A N 1
ATOM 1212 C CA . MET A 1 153 ? -15.781 -12.5 -11.727 1 75.94 153 MET A CA 1
ATOM 1213 C C . MET A 1 153 ? -15.555 -12.641 -13.227 1 75.94 153 MET A C 1
ATOM 1215 O O . MET A 1 153 ? -16.484 -12.961 -13.969 1 75.94 153 MET A O 1
ATOM 1219 N N . SER A 1 154 ? -14.461 -12.344 -13.641 1 83.88 154 SER A N 1
ATOM 1220 C CA . SER A 1 154 ? -14.047 -12.375 -15.039 1 83.88 154 SER A CA 1
ATOM 1221 C C . SER A 1 154 ? -14.273 -13.758 -15.641 1 83.88 154 SER A C 1
ATOM 1223 O O . SER A 1 154 ? -13.992 -14.773 -15.008 1 83.88 154 SER A O 1
ATOM 1225 N N . GLU A 1 155 ? -14.742 -13.812 -16.859 1 86.5 155 GLU A N 1
ATOM 1226 C CA . GLU A 1 155 ? -14.914 -15.07 -17.578 1 86.5 155 GLU A CA 1
ATOM 1227 C C . GLU A 1 155 ? -13.602 -15.523 -18.219 1 86.5 155 GLU A C 1
ATOM 1229 O O . GLU A 1 155 ? -13.453 -16.688 -18.594 1 86.5 155 GLU A O 1
ATOM 1234 N N . GLN A 1 156 ? -12.758 -14.656 -18.359 1 90.38 156 GLN A N 1
ATOM 1235 C CA . GLN A 1 156 ? -11.477 -14.969 -18.984 1 90.38 156 GLN A CA 1
ATOM 1236 C C . GLN A 1 156 ? -10.5 -15.57 -17.984 1 90.38 156 GLN A C 1
ATOM 1238 O O . GLN A 1 156 ? -9.484 -16.141 -18.375 1 90.38 156 GLN A O 1
ATOM 1243 N N . CYS A 1 157 ? -10.82 -15.375 -16.766 1 93.56 157 CYS A N 1
ATOM 1244 C CA . CYS A 1 157 ? -9.914 -15.852 -15.711 1 93.56 157 CYS A CA 1
ATOM 1245 C C . CYS A 1 157 ? -10.453 -17.125 -15.07 1 93.56 157 CYS A C 1
ATOM 1247 O O . CYS A 1 157 ? -11.664 -17.344 -15.031 1 93.56 157 CYS A O 1
ATOM 1249 N N . GLN A 1 158 ? -9.586 -17.953 -14.68 1 93.81 158 GLN A N 1
ATOM 1250 C CA . GLN A 1 158 ? -9.867 -19.062 -13.773 1 93.81 158 GLN A CA 1
ATOM 1251 C C . GLN A 1 158 ? -9.523 -18.703 -12.328 1 93.81 158 GLN A C 1
ATOM 1253 O O . GLN A 1 158 ? -8.602 -17.906 -12.086 1 93.81 158 GLN A O 1
ATOM 1258 N N . PHE A 1 159 ? -10.258 -19.25 -11.445 1 94.44 159 PHE A N 1
ATOM 1259 C CA . PHE A 1 159 ? -10.094 -18.938 -10.031 1 94.44 159 PHE A CA 1
ATOM 1260 C C . PHE A 1 159 ? -9.953 -20.219 -9.211 1 94.44 159 PHE A C 1
ATOM 1262 O O . PHE A 1 159 ? -10.742 -21.141 -9.367 1 94.44 159 PHE A O 1
ATOM 1269 N N . LYS A 1 160 ? -8.969 -20.281 -8.383 1 93.31 160 LYS A N 1
ATOM 1270 C CA . LYS A 1 160 ? -8.797 -21.344 -7.398 1 93.31 160 LYS A CA 1
ATOM 1271 C C . LYS A 1 160 ? -8.984 -20.812 -5.98 1 93.31 160 LYS A C 1
ATOM 1273 O O . LYS A 1 160 ? -8.234 -19.938 -5.543 1 93.31 160 LYS A O 1
ATOM 1278 N N . THR A 1 161 ? -9.93 -21.344 -5.312 1 93.31 161 THR A N 1
ATOM 1279 C CA . THR A 1 161 ? -10.18 -20.906 -3.941 1 93.31 161 THR A CA 1
ATOM 1280 C C . THR A 1 161 ? -9.094 -21.422 -3.004 1 93.31 161 THR A C 1
ATOM 1282 O O . THR A 1 161 ? -8.727 -22.609 -3.061 1 93.31 161 THR A O 1
ATOM 1285 N N . LEU A 1 162 ? -8.641 -20.578 -2.162 1 94.12 162 LEU A N 1
ATOM 1286 C CA . LEU A 1 162 ? -7.523 -20.938 -1.294 1 94.12 162 LEU A CA 1
ATOM 1287 C C . LEU A 1 162 ? -7.961 -20.984 0.166 1 94.12 162 LEU A C 1
ATOM 1289 O O . LEU A 1 162 ? -7.562 -21.875 0.909 1 94.12 162 LEU A O 1
ATOM 1293 N N . TYR A 1 163 ? -8.664 -20.031 0.569 1 91.94 163 TYR A N 1
ATOM 1294 C CA . TYR A 1 163 ? -9.062 -19.891 1.964 1 91.94 163 TYR A CA 1
ATOM 1295 C C . TYR A 1 163 ? -10.289 -18.984 2.092 1 91.94 163 TYR A C 1
ATOM 1297 O O . TYR A 1 163 ? -10.578 -18.203 1.193 1 91.94 163 TYR A O 1
ATOM 1305 N N . GLN A 1 164 ? -10.969 -19.156 3.123 1 92.38 164 GLN A N 1
ATOM 1306 C CA . GLN A 1 164 ? -12.148 -18.328 3.379 1 92.38 164 GLN A CA 1
ATOM 1307 C C . GLN A 1 164 ? -11.938 -17.438 4.598 1 92.38 164 GLN A C 1
ATOM 1309 O O . GLN A 1 164 ? -11.867 -17.922 5.727 1 92.38 164 GLN A O 1
ATOM 1314 N N . TYR A 1 165 ? -11.883 -16.188 4.281 1 92.19 165 TYR A N 1
ATOM 1315 C CA . TYR A 1 165 ? -11.828 -15.211 5.359 1 92.19 165 TYR A CA 1
ATOM 1316 C C . TYR A 1 165 ? -13.195 -14.602 5.621 1 92.19 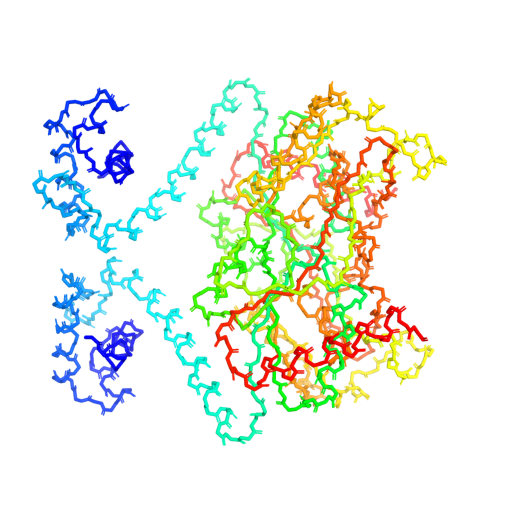165 TYR A C 1
ATOM 1318 O O . TYR A 1 165 ? -14.156 -14.883 4.898 1 92.19 165 TYR A O 1
ATOM 1326 N N . ASP A 1 166 ? -13.273 -13.875 6.688 1 92.94 166 ASP A N 1
ATOM 1327 C CA . ASP A 1 166 ? -14.484 -13.125 7.02 1 92.94 166 ASP A CA 1
ATOM 1328 C C . ASP A 1 166 ? -14.156 -11.664 7.34 1 92.94 166 ASP A C 1
ATOM 1330 O O . ASP A 1 166 ? -13.055 -11.195 7.055 1 92.94 166 ASP A O 1
ATOM 1334 N N . ILE A 1 167 ? -15.195 -10.945 7.773 1 93.31 167 ILE A N 1
ATOM 1335 C CA . ILE A 1 167 ? -14.969 -9.547 8.125 1 93.31 167 ILE A CA 1
ATOM 1336 C C . ILE A 1 167 ? -14.969 -9.391 9.641 1 93.31 167 ILE A C 1
ATOM 1338 O O . ILE A 1 167 ? -15.625 -10.164 10.352 1 93.31 167 ILE A O 1
ATOM 1342 N N . ARG A 1 168 ? -14.234 -8.461 10.109 1 94.69 168 ARG A N 1
ATOM 1343 C CA . ARG A 1 168 ? -14.133 -8.094 11.516 1 94.69 168 ARG A CA 1
ATOM 1344 C C . ARG A 1 168 ? -14.234 -6.586 11.695 1 94.69 168 ARG A C 1
ATOM 1346 O O . ARG A 1 168 ? -14.125 -5.832 10.734 1 94.69 168 ARG A O 1
ATOM 1353 N N . LEU A 1 169 ? -14.508 -6.254 12.875 1 95.12 169 LEU A N 1
ATOM 1354 C CA . LEU A 1 169 ? -14.539 -4.84 13.219 1 95.12 169 LEU A CA 1
ATOM 1355 C C . LEU A 1 169 ? -13.203 -4.391 13.797 1 95.12 169 LEU A C 1
ATOM 1357 O O . LEU A 1 169 ? -12.719 -4.965 14.773 1 95.12 169 LEU A O 1
ATOM 1361 N N . ALA A 1 170 ? -12.617 -3.457 13.172 1 94.94 170 ALA A N 1
ATOM 1362 C CA . ALA A 1 170 ? -11.406 -2.828 13.688 1 94.94 170 ALA A CA 1
ATOM 1363 C C . ALA A 1 170 ? -11.742 -1.606 14.539 1 94.94 170 ALA A C 1
ATOM 1365 O O . ALA A 1 170 ? -12.414 -0.686 14.078 1 94.94 170 ALA A O 1
ATOM 1366 N N . LEU A 1 171 ? -11.234 -1.592 15.758 1 93.31 171 LEU A N 1
ATOM 1367 C CA . LEU A 1 171 ? -11.469 -0.517 16.719 1 93.31 171 LEU A CA 1
ATOM 1368 C C . LEU A 1 171 ? -10.156 0.008 17.281 1 93.31 171 LEU A C 1
ATOM 1370 O O . LEU A 1 171 ? -9.211 -0.756 17.469 1 93.31 171 LEU A O 1
ATOM 1374 N N . PRO A 1 172 ? -10.156 1.327 17.578 1 90.94 172 PRO A N 1
ATOM 1375 C CA . PRO A 1 172 ? -9.008 1.79 18.359 1 90.94 172 PRO A CA 1
ATOM 1376 C C . PRO A 1 172 ? -8.961 1.167 19.75 1 90.94 172 PRO A C 1
ATOM 1378 O O . PRO A 1 172 ? -9.977 1.11 20.453 1 90.94 172 PRO A O 1
ATOM 1381 N N . LYS A 1 173 ? -7.789 0.693 20.141 1 86.88 173 LYS A N 1
ATOM 1382 C CA . LYS A 1 173 ? -7.629 0.097 21.453 1 86.88 173 LYS A CA 1
ATOM 1383 C C . LYS A 1 173 ? -7.961 1.103 22.562 1 86.88 173 LYS A C 1
ATOM 1385 O O . LYS A 1 173 ? -8.414 0.721 23.641 1 86.88 173 LYS A O 1
ATOM 1390 N N . ALA A 1 174 ? -7.785 2.328 22.25 1 80.31 174 ALA A N 1
ATOM 1391 C CA . ALA A 1 174 ? -7.969 3.391 23.234 1 80.31 174 ALA A CA 1
ATOM 1392 C C . ALA A 1 174 ? -9.445 3.629 23.516 1 80.31 174 ALA A C 1
ATOM 1394 O O . ALA A 1 174 ? -9.797 4.281 24.5 1 80.31 174 ALA A O 1
ATOM 1395 N N . TRP A 1 175 ? -10.344 3.195 22.656 1 84.5 175 TRP A N 1
ATOM 1396 C CA . TRP A 1 175 ? -11.773 3.42 22.859 1 84.5 175 TRP A CA 1
ATOM 1397 C C . TRP A 1 175 ? -12.344 2.426 23.859 1 84.5 175 TRP A C 1
ATOM 1399 O O . TRP A 1 175 ? -11.969 1.25 23.859 1 84.5 175 TRP A O 1
ATOM 1409 N N . PRO A 1 176 ? -13.086 2.934 24.844 1 73.19 176 PRO A N 1
ATOM 1410 C CA . PRO A 1 176 ? -13.688 2.092 25.875 1 73.19 176 PRO A CA 1
ATOM 1411 C C . PRO A 1 176 ? -14.789 1.182 25.344 1 73.19 176 PRO A C 1
ATOM 1413 O O . PRO A 1 176 ? -15.945 1.603 25.219 1 73.19 176 PRO A O 1
ATOM 1416 N N . VAL A 1 177 ? -14.547 0.473 24.469 1 64.75 177 VAL A N 1
ATOM 1417 C CA . VAL A 1 177 ? -15.609 -0.462 24.109 1 64.75 177 VAL A CA 1
ATOM 1418 C C . VAL A 1 177 ? -15.641 -1.611 25.109 1 64.75 177 VAL A C 1
ATOM 1420 O O . VAL A 1 177 ? -14.617 -1.956 25.703 1 64.75 177 VAL A O 1
ATOM 1423 N N . GLU A 1 178 ? -16.734 -1.9 25.609 1 59.22 178 GLU A N 1
ATOM 1424 C CA . GLU A 1 178 ? -16.859 -2.9 26.656 1 59.22 178 GLU A CA 1
ATOM 1425 C C . GLU A 1 178 ? -15.82 -4.008 26.5 1 59.22 178 GLU A C 1
ATOM 1427 O O . GLU A 1 178 ? -15.758 -4.66 25.453 1 59.22 178 GLU A O 1
ATOM 1432 N N . ASP A 1 179 ? -14.523 -3.678 27.094 1 55.56 179 ASP A N 1
ATOM 1433 C CA . ASP A 1 179 ? -13.18 -4.242 27.172 1 55.56 179 ASP A CA 1
ATOM 1434 C C . ASP A 1 179 ? -13.188 -5.73 26.828 1 55.56 179 ASP A C 1
ATOM 1436 O O . ASP A 1 179 ? -12.242 -6.242 26.234 1 55.56 179 ASP A O 1
ATOM 1440 N N . ASN A 1 180 ? -14.211 -6.465 27.375 1 57.06 180 ASN A N 1
ATOM 1441 C CA . ASN A 1 180 ? -13.992 -7.906 27.438 1 57.06 180 ASN A CA 1
ATOM 1442 C C . ASN A 1 180 ? -14.672 -8.641 26.297 1 57.06 180 ASN A C 1
ATOM 1444 O O . ASN A 1 180 ? -14.828 -9.859 26.328 1 57.06 180 ASN A O 1
ATOM 1448 N N . LEU A 1 181 ? -15.055 -7.832 25.219 1 64.94 181 LEU A N 1
ATOM 1449 C CA . LEU A 1 181 ? -15.852 -8.664 24.328 1 64.94 181 LEU A CA 1
ATOM 1450 C C . LEU A 1 181 ? -15.07 -9 23.062 1 64.94 181 LEU A C 1
ATOM 1452 O O . LEU A 1 181 ? -14.523 -8.109 22.406 1 64.94 181 LEU A O 1
ATOM 1456 N N . ASP A 1 182 ? -14.867 -10.273 22.891 1 80.81 182 ASP A N 1
ATOM 1457 C CA . ASP A 1 182 ? -14.289 -10.805 21.656 1 80.81 182 ASP A CA 1
ATOM 1458 C C . ASP A 1 182 ? -15.305 -10.766 20.516 1 80.81 182 ASP A C 1
ATOM 1460 O O . ASP A 1 182 ? -14.945 -10.906 19.344 1 80.81 182 ASP A O 1
ATOM 1464 N N . VAL A 1 183 ? -16.562 -10.516 20.938 1 90.06 183 VAL A N 1
ATOM 1465 C CA . VAL A 1 183 ? -17.625 -10.469 19.938 1 90.06 183 VAL A CA 1
ATOM 1466 C C . VAL A 1 183 ? -18.562 -9.297 20.25 1 90.06 183 VAL A C 1
ATOM 1468 O O . VAL A 1 183 ? -18.891 -9.047 21.406 1 90.06 183 VAL A O 1
ATOM 1471 N N . ILE A 1 184 ? -18.953 -8.539 19.234 1 90.88 184 ILE A N 1
ATOM 1472 C CA . ILE A 1 184 ? -19.844 -7.402 19.391 1 90.88 184 ILE A CA 1
ATOM 1473 C C . ILE A 1 184 ? -20.906 -7.434 18.297 1 90.88 184 ILE A C 1
ATOM 1475 O O . ILE A 1 184 ? -20.672 -7.988 17.219 1 90.88 184 ILE A O 1
ATOM 1479 N N . SER A 1 185 ? -22.094 -6.957 18.656 1 92.19 185 SER A N 1
ATOM 1480 C CA . SER A 1 185 ? -23.109 -6.789 17.625 1 92.19 185 SER A CA 1
ATOM 1481 C C . SER A 1 185 ? -22.938 -5.477 16.875 1 92.19 185 SER A C 1
ATOM 1483 O O . SER A 1 185 ? -22.672 -4.434 17.484 1 92.19 185 SER A O 1
ATOM 1485 N N . LEU A 1 186 ? -23.047 -5.582 15.594 1 92.81 186 LEU A N 1
ATOM 1486 C CA . LEU A 1 186 ? -22.938 -4.375 14.781 1 92.81 186 LEU A CA 1
ATOM 1487 C C . LEU A 1 186 ? -24 -3.359 15.188 1 92.81 186 LEU A C 1
ATOM 1489 O O . LEU A 1 186 ? -23.75 -2.152 15.172 1 92.81 186 LEU A O 1
ATOM 1493 N N . HIS A 1 187 ? -25.141 -3.82 15.578 1 92.12 187 HIS A N 1
ATOM 1494 C CA . HIS A 1 187 ? -26.234 -2.955 16.016 1 92.12 187 HIS A CA 1
ATOM 1495 C C . HIS A 1 187 ? -25.797 -2.051 17.156 1 92.12 187 HIS A C 1
ATOM 1497 O O . HIS A 1 187 ? -26.219 -0.894 17.234 1 92.12 187 HIS A O 1
ATOM 1503 N N . ARG A 1 188 ? -24.984 -2.578 17.969 1 89.06 188 ARG A N 1
ATOM 1504 C CA . ARG A 1 188 ? -24.578 -1.865 19.172 1 89.06 188 ARG A CA 1
ATOM 1505 C C . ARG A 1 188 ? -23.562 -0.77 18.828 1 89.06 188 ARG A C 1
ATOM 1507 O O . ARG A 1 188 ? -23.391 0.173 19.609 1 89.06 188 ARG A O 1
ATOM 1514 N N . VAL A 1 189 ? -22.969 -0.92 17.641 1 91.25 189 VAL A N 1
ATOM 1515 C CA . VAL A 1 189 ? -21.875 0.008 17.391 1 91.25 189 VAL A CA 1
ATOM 1516 C C . VAL A 1 189 ? -22.125 0.772 16.094 1 91.25 189 VAL A C 1
ATOM 1518 O O . VAL A 1 189 ? -21.266 1.533 15.633 1 91.25 189 VAL A O 1
ATOM 1521 N N . ALA A 1 190 ? -23.25 0.639 15.523 1 90.88 190 ALA A N 1
ATOM 1522 C CA . ALA A 1 190 ? -23.562 1.243 14.234 1 90.88 190 ALA A CA 1
ATOM 1523 C C . ALA A 1 190 ? -23.531 2.766 14.312 1 90.88 190 ALA A C 1
ATOM 1525 O O . ALA A 1 190 ? -23.375 3.447 13.297 1 90.88 190 ALA A O 1
ATOM 1526 N N . HIS A 1 191 ? -23.641 3.281 15.516 1 90.12 191 HIS A N 1
ATOM 1527 C CA . HIS A 1 191 ? -23.656 4.727 15.719 1 90.12 191 HIS A CA 1
ATOM 1528 C C . HIS A 1 191 ? -22.25 5.312 15.68 1 90.12 191 HIS A C 1
ATOM 1530 O O . HIS A 1 191 ? -22.094 6.527 15.547 1 90.12 191 HIS A O 1
ATOM 1536 N N . LEU A 1 192 ? -21.281 4.48 15.836 1 91 192 LEU A N 1
ATOM 1537 C CA . LEU A 1 192 ? -19.906 4.949 15.836 1 91 192 LEU A CA 1
ATOM 1538 C C . LEU A 1 192 ? -19.5 5.469 14.461 1 91 192 LEU A C 1
ATOM 1540 O O . LEU A 1 192 ? -20.125 5.133 13.453 1 91 192 LEU A O 1
ATOM 1544 N N . PRO A 1 193 ? -18.531 6.359 14.445 1 92.5 193 PRO A N 1
ATOM 1545 C CA . PRO A 1 193 ? -18.031 6.801 13.141 1 92.5 193 PRO A CA 1
ATOM 1546 C C . PRO A 1 193 ? -17.312 5.688 12.375 1 92.5 193 PRO A C 1
ATOM 1548 O O . PRO A 1 193 ? -16.359 5.098 12.891 1 92.5 193 PRO A O 1
ATOM 1551 N N . PHE A 1 194 ? -17.766 5.477 11.164 1 94.81 194 PHE A N 1
ATOM 1552 C CA . PHE A 1 194 ? -17.172 4.398 10.367 1 94.81 194 PHE A CA 1
ATOM 1553 C C . PHE A 1 194 ? -16.297 4.961 9.258 1 94.81 194 PHE A C 1
ATOM 1555 O O . PHE A 1 194 ? -16.625 5.977 8.648 1 94.81 194 PHE A O 1
ATOM 1562 N N . ILE A 1 195 ? -15.258 4.273 9.086 1 93.56 195 ILE A N 1
ATOM 1563 C CA . ILE A 1 195 ? -14.367 4.488 7.949 1 93.56 195 ILE A CA 1
ATOM 1564 C C . ILE A 1 195 ? -14.547 3.359 6.938 1 93.56 195 ILE A C 1
ATOM 1566 O O . ILE A 1 195 ? -14.492 2.182 7.297 1 93.56 195 ILE A O 1
ATOM 1570 N N . THR A 1 196 ? -14.812 3.693 5.684 1 91.5 196 THR A N 1
ATOM 1571 C CA . THR A 1 196 ? -15.008 2.672 4.664 1 91.5 196 THR A CA 1
ATOM 1572 C C . THR A 1 196 ? -14.094 2.92 3.467 1 91.5 196 THR A C 1
ATOM 1574 O O . THR A 1 196 ? -13.492 3.99 3.35 1 91.5 196 THR A O 1
ATOM 1577 N N . SER A 1 197 ? -13.961 1.88 2.738 1 87.69 197 SER A N 1
ATOM 1578 C CA . SER A 1 197 ? -13.305 2.072 1.446 1 87.69 197 SER A CA 1
ATOM 1579 C C . SER A 1 197 ? -14.195 2.869 0.493 1 87.69 197 SER A C 1
ATOM 1581 O O . SER A 1 197 ? -15.422 2.859 0.623 1 87.69 197 SER A O 1
ATOM 1583 N N . PHE A 1 198 ? -13.477 3.549 -0.433 1 79.88 198 PHE A N 1
ATOM 1584 C CA . PHE A 1 198 ? -14.25 4.145 -1.517 1 79.88 198 PHE A CA 1
ATOM 1585 C C . PHE A 1 198 ? -14.977 3.07 -2.32 1 79.88 198 PHE A C 1
ATOM 1587 O O . PHE A 1 198 ? -14.406 2.02 -2.617 1 79.88 198 PHE A O 1
ATOM 1594 N N . ARG A 1 199 ? -16.172 3.365 -2.574 1 80.31 199 ARG A N 1
ATOM 1595 C CA . ARG A 1 199 ? -16.938 2.412 -3.369 1 80.31 199 ARG A CA 1
ATOM 1596 C C . ARG A 1 199 ? -16.234 2.113 -4.691 1 80.31 199 ARG A C 1
ATOM 1598 O O . ARG A 1 199 ? -16.281 0.983 -5.184 1 80.31 199 ARG A O 1
ATOM 1605 N N . ARG A 1 200 ? -15.586 3.064 -5.242 1 77.12 200 ARG A N 1
ATOM 1606 C CA . ARG A 1 200 ? -14.969 2.918 -6.555 1 77.12 200 ARG A CA 1
ATOM 1607 C C . ARG A 1 200 ? -13.82 1.916 -6.512 1 77.12 200 ARG A C 1
ATOM 1609 O O . ARG A 1 200 ? -13.461 1.328 -7.531 1 77.12 200 ARG A O 1
ATOM 1616 N N . VAL A 1 201 ? -13.266 1.712 -5.41 1 77.62 201 VAL A N 1
ATOM 1617 C CA . VAL A 1 201 ? -12.125 0.817 -5.266 1 77.62 201 VAL A CA 1
ATOM 1618 C C . VAL A 1 201 ? -12.602 -0.633 -5.242 1 77.62 201 VAL A C 1
ATOM 1620 O O . VAL A 1 201 ? -12 -1.502 -5.875 1 77.62 201 VAL A O 1
ATOM 1623 N N . TYR A 1 202 ? -13.625 -0.866 -4.465 1 81.81 202 TYR A N 1
ATOM 1624 C CA . TYR A 1 202 ? -14.234 -2.186 -4.352 1 81.81 202 TYR A CA 1
ATOM 1625 C C . TYR A 1 202 ? -15.758 -2.09 -4.434 1 81.81 202 TYR A C 1
ATOM 1627 O O . TYR A 1 202 ? -16.453 -2.307 -3.438 1 81.81 202 TYR A O 1
ATOM 1635 N N . PRO A 1 203 ? -16.25 -1.917 -5.621 1 81.38 203 PRO A N 1
ATOM 1636 C CA . PRO A 1 203 ? -17.688 -1.654 -5.723 1 81.38 203 PRO A CA 1
ATOM 1637 C C . PRO A 1 203 ? -18.531 -2.832 -5.25 1 81.38 203 PRO A C 1
ATOM 1639 O O . PRO A 1 203 ? -19.484 -2.645 -4.48 1 81.38 203 PRO A O 1
ATOM 1642 N N . ALA A 1 204 ? -18.156 -4.012 -5.773 1 82.62 204 ALA A N 1
ATOM 1643 C CA . ALA A 1 204 ? -18.953 -5.18 -5.426 1 82.62 204 ALA A CA 1
ATOM 1644 C C . ALA A 1 204 ? -18.922 -5.441 -3.922 1 82.62 204 ALA A C 1
ATOM 1646 O O . ALA A 1 204 ? -19.953 -5.723 -3.311 1 82.62 204 ALA A O 1
ATOM 1647 N N . TYR A 1 205 ? -17.844 -5.336 -3.34 1 86.69 205 TYR A N 1
ATOM 1648 C CA . TYR A 1 205 ? -17.703 -5.535 -1.9 1 86.69 205 TYR A CA 1
ATOM 1649 C C . TYR A 1 205 ? -18.453 -4.453 -1.129 1 86.69 205 TYR A C 1
ATOM 1651 O O . TYR A 1 205 ? -19.156 -4.75 -0.163 1 86.69 205 TYR A O 1
ATOM 1659 N N . TYR A 1 206 ? -18.188 -3.266 -1.522 1 87.38 206 TYR A N 1
ATOM 1660 C CA . TYR A 1 206 ? -18.859 -2.135 -0.884 1 87.38 206 TYR A CA 1
ATOM 1661 C C . TYR A 1 206 ? -20.375 -2.316 -0.891 1 87.38 206 TYR A C 1
ATOM 1663 O O . TYR A 1 206 ? -21.016 -2.207 0.152 1 87.38 206 TYR A O 1
ATOM 1671 N N . ASP A 1 207 ? -20.906 -2.637 -2.055 1 87.75 207 ASP A N 1
ATOM 1672 C CA . ASP A 1 207 ? -22.359 -2.799 -2.193 1 87.75 207 ASP A CA 1
ATOM 1673 C C . ASP A 1 207 ? -22.859 -3.979 -1.365 1 87.75 207 ASP A C 1
ATOM 1675 O O . ASP A 1 207 ? -23.953 -3.92 -0.785 1 87.75 207 ASP A O 1
ATOM 1679 N N . HIS A 1 208 ? -22.078 -4.992 -1.351 1 88.94 208 HIS A N 1
ATOM 1680 C CA . HIS A 1 208 ? -22.438 -6.172 -0.575 1 88.94 208 HIS A CA 1
ATOM 1681 C C . HIS A 1 208 ? -22.516 -5.852 0.914 1 88.94 208 HIS A C 1
ATOM 1683 O O . HIS A 1 208 ? -23.453 -6.262 1.599 1 88.94 208 HIS A O 1
ATOM 1689 N N . VAL A 1 209 ? -21.594 -5.176 1.429 1 91.31 209 VAL A N 1
ATOM 1690 C CA . VAL A 1 209 ? -21.531 -4.805 2.84 1 91.31 209 VAL A CA 1
ATOM 1691 C C . VAL A 1 209 ? -22.703 -3.883 3.176 1 91.31 209 VAL A C 1
ATOM 1693 O O . VAL A 1 209 ? -23.406 -4.098 4.168 1 91.31 209 VAL A O 1
ATOM 1696 N N . MET A 1 210 ? -22.875 -2.906 2.365 1 91.94 210 MET A N 1
ATOM 1697 C CA . MET A 1 210 ? -23.953 -1.942 2.611 1 91.94 210 MET A CA 1
ATOM 1698 C C . MET A 1 210 ? -25.312 -2.619 2.555 1 91.94 210 MET A C 1
ATOM 1700 O O . MET A 1 210 ? -26.203 -2.314 3.361 1 91.94 210 MET A O 1
ATOM 1704 N N . ALA A 1 211 ? -25.469 -3.508 1.616 1 91.25 211 ALA A N 1
ATOM 1705 C CA . ALA A 1 211 ? -26.734 -4.25 1.502 1 91.25 211 ALA A CA 1
ATOM 1706 C C . ALA A 1 211 ? -26.969 -5.117 2.734 1 91.25 211 ALA A C 1
ATOM 1708 O O . ALA A 1 211 ? -28.094 -5.211 3.227 1 91.25 211 ALA A O 1
ATOM 1709 N N . ALA A 1 212 ? -25.953 -5.734 3.17 1 92.69 212 ALA A N 1
ATOM 1710 C CA . ALA A 1 212 ? -26.047 -6.57 4.363 1 92.69 212 ALA A CA 1
ATOM 1711 C C . ALA A 1 212 ? -26.453 -5.746 5.582 1 92.69 212 ALA A C 1
ATOM 1713 O O . ALA A 1 212 ? -27.312 -6.156 6.367 1 92.69 212 ALA A O 1
ATOM 1714 N N . CYS A 1 213 ? -25.859 -4.621 5.707 1 94.12 213 CYS A N 1
ATOM 1715 C CA . CYS A 1 213 ? -26.219 -3.717 6.797 1 94.12 213 CYS A CA 1
ATOM 1716 C C . CYS A 1 213 ? -27.672 -3.266 6.684 1 94.12 213 CYS A C 1
ATOM 1718 O O . CYS A 1 213 ? -28.406 -3.295 7.672 1 94.12 213 CYS A O 1
ATOM 1720 N N . HIS A 1 214 ? -28.047 -2.922 5.543 1 93.25 214 HIS A N 1
ATOM 1721 C CA . HIS A 1 214 ? -29.406 -2.447 5.305 1 93.25 214 HIS A CA 1
ATOM 1722 C C . HIS A 1 214 ? -30.422 -3.525 5.633 1 93.25 214 HIS A C 1
ATOM 1724 O O . HIS A 1 214 ? -31.484 -3.232 6.195 1 93.25 214 HIS A O 1
ATOM 1730 N N . SER A 1 215 ? -30.141 -4.668 5.23 1 94.19 215 SER A N 1
ATOM 1731 C CA . SER A 1 215 ? -31.047 -5.785 5.488 1 94.19 215 SER A CA 1
ATOM 1732 C C . SER A 1 215 ? -31.25 -5.992 6.984 1 94.19 215 SER A C 1
ATOM 1734 O O . SER A 1 215 ? -32.25 -6.559 7.406 1 94.19 215 SER A O 1
ATOM 1736 N N . MET A 1 216 ? -30.328 -5.535 7.754 1 94.5 216 MET A N 1
ATOM 1737 C CA . MET A 1 216 ? -30.422 -5.641 9.203 1 94.5 216 MET A CA 1
ATOM 1738 C C . MET A 1 216 ? -31.016 -4.371 9.812 1 94.5 216 MET A C 1
ATOM 1740 O O . MET A 1 216 ? -31.078 -4.23 11.031 1 94.5 216 MET A O 1
ATOM 1744 N N . GLY A 1 217 ? -31.297 -3.459 8.93 1 94.56 217 GLY A N 1
ATOM 1745 C CA . GLY A 1 217 ? -31.844 -2.189 9.391 1 94.56 217 GLY A CA 1
ATOM 1746 C C . GLY A 1 217 ? -30.781 -1.225 9.875 1 94.56 217 GLY A C 1
ATOM 1747 O O . GLY A 1 217 ? -31.078 -0.316 10.656 1 94.56 217 GLY A O 1
ATOM 1748 N N . ILE A 1 218 ? -29.625 -1.503 9.477 1 94.5 218 ILE A N 1
ATOM 1749 C CA . ILE A 1 218 ? -28.516 -0.685 9.945 1 94.5 218 ILE A CA 1
ATOM 1750 C C . ILE A 1 218 ? -28.031 0.227 8.82 1 94.5 218 ILE A C 1
ATOM 1752 O O . ILE A 1 218 ? -27.891 -0.212 7.676 1 94.5 218 ILE A O 1
ATOM 1756 N N . THR A 1 219 ? -27.875 1.497 9.156 1 93.5 219 THR A N 1
ATOM 1757 C CA . THR A 1 219 ? -27.156 2.439 8.312 1 93.5 219 THR A CA 1
ATOM 1758 C C . THR A 1 219 ? -25.859 2.896 9 1 93.5 219 THR A C 1
ATOM 1760 O O . THR A 1 219 ? -25.906 3.545 10.047 1 93.5 219 THR A O 1
ATOM 1763 N N . LEU A 1 220 ? -24.797 2.586 8.383 1 92.88 220 LEU A N 1
ATOM 1764 C CA . LEU A 1 220 ? -23.516 2.955 8.984 1 92.88 220 LEU A CA 1
ATOM 1765 C C . LEU A 1 220 ? -23.312 4.465 8.945 1 92.88 220 LEU A C 1
ATOM 1767 O O . LEU A 1 220 ? -23.656 5.113 7.953 1 92.88 220 LEU A O 1
ATOM 1771 N N . ASN A 1 221 ? -22.781 5.004 10 1 91.69 221 ASN A N 1
ATOM 1772 C CA . ASN A 1 221 ? -22.359 6.398 10.047 1 91.69 221 ASN A CA 1
ATOM 1773 C C . ASN A 1 221 ? -20.969 6.582 9.422 1 91.69 221 ASN A C 1
ATOM 1775 O O . ASN A 1 221 ? -19.984 6.688 10.141 1 91.69 221 ASN A O 1
ATOM 1779 N N . VAL A 1 222 ? -20.922 6.695 8.125 1 89.94 222 VAL A N 1
ATOM 1780 C CA . VAL A 1 222 ? -19.641 6.809 7.434 1 89.94 222 VAL A CA 1
ATOM 1781 C C . VAL A 1 222 ? -19.141 8.242 7.516 1 89.94 222 VAL A C 1
ATOM 1783 O O . VAL A 1 222 ? -19.734 9.156 6.934 1 89.94 222 VAL A O 1
ATOM 1786 N N . VAL A 1 223 ? -18.016 8.422 8.211 1 85.19 223 VAL A N 1
ATOM 1787 C CA . VAL A 1 223 ? -17.516 9.773 8.438 1 85.19 223 VAL A CA 1
ATOM 1788 C C . VAL A 1 223 ? -16.328 10.031 7.516 1 85.19 223 VAL A C 1
ATOM 1790 O O . VAL A 1 223 ? -15.938 11.188 7.305 1 85.19 223 VAL A O 1
ATOM 1793 N N . GLN A 1 224 ? -15.719 8.859 7.062 1 83.5 224 GLN A N 1
ATOM 1794 C CA . GLN A 1 224 ? -14.539 8.984 6.211 1 83.5 224 GLN A CA 1
ATOM 1795 C C . GLN A 1 224 ? -14.406 7.781 5.281 1 83.5 224 GLN A C 1
ATOM 1797 O O . GLN A 1 224 ? -14.789 6.664 5.645 1 83.5 224 GLN A O 1
ATOM 1802 N N . GLU A 1 225 ? -13.867 8.102 4.121 1 85.81 225 GLU A N 1
ATOM 1803 C CA . GLU A 1 225 ? -13.516 7.043 3.178 1 85.81 225 GLU A CA 1
ATOM 1804 C C . GLU A 1 225 ? -12.031 7.062 2.85 1 85.81 225 GLU A C 1
ATOM 1806 O O . GLU A 1 225 ? -11.375 8.109 2.951 1 85.81 225 GLU A O 1
ATOM 1811 N N . ALA A 1 226 ? -11.523 5.883 2.594 1 86.12 226 ALA A N 1
ATOM 1812 C CA . ALA A 1 226 ? -10.109 5.77 2.26 1 86.12 226 ALA A CA 1
ATOM 1813 C C . ALA A 1 226 ? -9.891 4.781 1.118 1 86.12 226 ALA A C 1
ATOM 1815 O O . ALA A 1 226 ? -10.711 3.883 0.902 1 86.12 226 ALA A O 1
ATOM 1816 N N . GLN A 1 227 ? -8.781 4.941 0.487 1 77 227 GLN A N 1
ATOM 1817 C CA . GLN A 1 227 ? -8.523 4.195 -0.741 1 77 227 GLN A CA 1
ATOM 1818 C C . GLN A 1 227 ? -7.906 2.836 -0.44 1 77 227 GLN A C 1
ATOM 1820 O O . GLN A 1 227 ? -8.102 1.879 -1.193 1 77 227 GLN A O 1
ATOM 1825 N N . THR A 1 228 ? -7.129 2.766 0.59 1 83.94 228 THR A N 1
ATOM 1826 C CA . THR A 1 228 ? -6.387 1.54 0.866 1 83.94 228 THR A CA 1
ATOM 1827 C C . THR A 1 228 ? -6.676 1.04 2.279 1 83.94 228 THR A C 1
ATOM 1829 O O . THR A 1 228 ? -7.105 1.812 3.141 1 83.94 228 THR A O 1
ATOM 1832 N N . GLU A 1 229 ? -6.449 -0.218 2.408 1 85.94 229 GLU A N 1
ATOM 1833 C CA . GLU A 1 229 ? -6.594 -0.793 3.742 1 85.94 229 GLU A CA 1
ATOM 1834 C C . GLU A 1 229 ? -5.625 -0.146 4.73 1 85.94 229 GLU A C 1
ATOM 1836 O O . GLU A 1 229 ? -5.969 0.065 5.895 1 85.94 229 GLU A O 1
ATOM 1841 N N . SER A 1 230 ? -4.469 0.116 4.258 1 85.19 230 SER A N 1
ATOM 1842 C CA . SER A 1 230 ? -3.477 0.773 5.098 1 85.19 230 SER A CA 1
ATOM 1843 C C . SER A 1 230 ? -3.977 2.127 5.59 1 85.19 230 SER A C 1
ATOM 1845 O O . SER A 1 230 ? -3.805 2.471 6.762 1 85.19 230 SER A O 1
ATOM 1847 N N . ALA A 1 231 ? -4.555 2.861 4.723 1 88.38 231 ALA A N 1
ATOM 1848 C CA . ALA A 1 231 ? -5.09 4.164 5.109 1 88.38 231 ALA A CA 1
ATOM 1849 C C . ALA A 1 231 ? -6.254 4.012 6.086 1 88.38 231 ALA A C 1
ATOM 1851 O O . ALA A 1 231 ? -6.367 4.77 7.051 1 88.38 231 ALA A O 1
ATOM 1852 N N . ILE A 1 232 ? -7.078 3.068 5.82 1 92.75 232 ILE A N 1
ATOM 1853 C CA . ILE A 1 232 ? -8.211 2.805 6.703 1 92.75 232 ILE A CA 1
ATOM 1854 C C . ILE A 1 232 ? -7.703 2.482 8.109 1 92.75 232 ILE A C 1
ATOM 1856 O O . ILE A 1 232 ? -8.148 3.084 9.086 1 92.75 232 ILE A O 1
ATOM 1860 N N . LEU A 1 233 ? -6.754 1.62 8.172 1 92.31 233 LEU A N 1
ATOM 1861 C CA . LEU A 1 233 ? -6.246 1.187 9.469 1 92.31 233 LEU A CA 1
ATOM 1862 C C . LEU A 1 233 ? -5.488 2.314 10.156 1 92.31 233 LEU A C 1
ATOM 1864 O O . LEU A 1 233 ? -5.508 2.42 11.383 1 92.31 233 LEU A O 1
ATOM 1868 N N . ALA A 1 234 ? -4.859 3.102 9.359 1 90 234 ALA A N 1
ATOM 1869 C CA . ALA A 1 234 ? -4.195 4.27 9.93 1 90 234 ALA A CA 1
ATOM 1870 C C . ALA A 1 234 ? -5.199 5.195 10.609 1 90 234 ALA A C 1
ATOM 1872 O O . ALA A 1 234 ? -4.941 5.703 11.703 1 90 234 ALA A O 1
ATOM 1873 N N . LEU A 1 235 ? -6.273 5.406 10.008 1 92.25 235 LEU A N 1
ATOM 1874 C CA . LEU A 1 235 ? -7.316 6.27 10.555 1 92.25 235 LEU A CA 1
ATOM 1875 C C . LEU A 1 235 ? -7.938 5.645 11.805 1 92.25 235 LEU A C 1
ATOM 1877 O O . LEU A 1 235 ? -8.211 6.34 12.781 1 92.25 235 LEU A O 1
ATOM 1881 N N . VAL A 1 236 ? -8.148 4.355 11.734 1 94.25 236 VAL A N 1
ATOM 1882 C CA . VAL A 1 236 ? -8.648 3.656 12.914 1 94.25 236 VAL A CA 1
ATOM 1883 C C . VAL A 1 236 ? -7.652 3.793 14.055 1 94.25 236 VAL A C 1
ATOM 1885 O O . VAL A 1 236 ? -8.031 4.117 15.188 1 94.25 236 VAL A O 1
ATOM 1888 N N . ASN A 1 237 ? -6.422 3.504 13.719 1 90.19 237 ASN A N 1
ATOM 1889 C CA . ASN A 1 237 ? -5.352 3.604 14.703 1 90.19 237 ASN A CA 1
ATOM 1890 C C . ASN A 1 237 ? -5.297 4.988 15.344 1 90.19 237 ASN A C 1
ATOM 1892 O O . ASN A 1 237 ? -4.984 5.121 16.531 1 90.19 237 ASN A O 1
ATOM 1896 N N . ALA A 1 238 ? -5.629 5.977 14.617 1 88.31 238 ALA A N 1
ATOM 1897 C CA . ALA A 1 238 ? -5.605 7.363 15.07 1 88.31 238 ALA A CA 1
ATOM 1898 C C . ALA A 1 238 ? -6.855 7.699 15.883 1 88.31 238 ALA A C 1
ATOM 1900 O O . ALA A 1 238 ? -6.98 8.805 16.406 1 88.31 238 ALA A O 1
ATOM 1901 N N . GLY A 1 239 ? -7.809 6.797 15.891 1 88.56 239 GLY A N 1
ATOM 1902 C CA . GLY A 1 239 ? -9.008 7.012 16.688 1 88.56 239 GLY A CA 1
ATOM 1903 C C . GLY A 1 239 ? -10.055 7.855 15.969 1 88.56 239 GLY A C 1
ATOM 1904 O O . GLY A 1 239 ? -10.867 8.516 16.625 1 88.56 239 GLY A O 1
ATOM 1905 N N . ILE A 1 240 ? -10.008 7.867 14.711 1 88.75 240 ILE A N 1
ATOM 1906 C CA . ILE A 1 240 ? -10.945 8.672 13.938 1 88.75 240 ILE A CA 1
ATOM 1907 C C . ILE A 1 240 ? -12.273 7.93 13.797 1 88.75 240 ILE A C 1
ATOM 1909 O O . ILE A 1 240 ? -13.336 8.555 13.719 1 88.75 240 ILE A O 1
ATOM 1913 N N . GLY A 1 241 ? -12.148 6.648 13.766 1 93.31 241 GLY A N 1
ATOM 1914 C CA . GLY A 1 241 ? -13.336 5.816 13.633 1 93.31 241 GLY A CA 1
ATOM 1915 C C . GLY A 1 241 ? -13.039 4.332 13.695 1 93.31 241 GLY A C 1
ATOM 1916 O O . GLY A 1 241 ? -11.961 3.93 14.133 1 93.31 241 GLY A O 1
ATOM 1917 N N . VAL A 1 242 ? -14.117 3.576 13.32 1 95.06 242 VAL A N 1
ATOM 1918 C CA . VAL A 1 242 ? -14.016 2.121 13.25 1 95.06 242 VAL A CA 1
ATOM 1919 C C . VAL A 1 242 ? -14.211 1.66 11.805 1 95.06 242 VAL A C 1
ATOM 1921 O O . VAL A 1 242 ? -14.633 2.441 10.953 1 95.06 242 VAL A O 1
ATOM 1924 N N . ALA A 1 243 ? -13.836 0.464 11.562 1 96.5 243 ALA A N 1
ATOM 1925 C CA . ALA A 1 243 ? -13.953 -0.009 10.18 1 96.5 243 ALA A CA 1
ATOM 1926 C C . ALA A 1 243 ? -14.227 -1.511 10.141 1 96.5 243 ALA A C 1
ATOM 1928 O O . ALA A 1 243 ? -13.797 -2.25 11.031 1 96.5 243 ALA A O 1
ATOM 1929 N N . LEU A 1 244 ? -15 -1.932 9.156 1 95 244 LEU A N 1
ATOM 1930 C CA . LEU A 1 244 ? -15.109 -3.344 8.812 1 95 244 LEU A CA 1
ATOM 1931 C C . LEU A 1 244 ? -13.961 -3.768 7.895 1 95 244 LEU A C 1
ATOM 1933 O O . LEU A 1 244 ? -13.82 -3.236 6.789 1 95 244 LEU A O 1
ATOM 1937 N N . VAL A 1 245 ? -13.164 -4.703 8.375 1 94.06 245 VAL A N 1
ATOM 1938 C CA . VAL A 1 245 ? -11.984 -5.082 7.609 1 94.06 245 VAL A CA 1
ATOM 1939 C C . VAL A 1 245 ? -11.93 -6.602 7.461 1 94.06 245 VAL A C 1
ATOM 1941 O O . VAL A 1 245 ? -12.648 -7.324 8.148 1 94.06 245 VAL A O 1
ATOM 1944 N N . ASN A 1 246 ? -11.078 -7.039 6.488 1 92.94 246 ASN A N 1
ATOM 1945 C CA . ASN A 1 246 ? -10.812 -8.461 6.289 1 92.94 246 ASN A CA 1
ATOM 1946 C C . ASN A 1 246 ? -10.109 -9.07 7.5 1 92.94 246 ASN A C 1
ATOM 1948 O O . ASN A 1 246 ? -9.188 -8.477 8.062 1 92.94 246 ASN A O 1
ATOM 1952 N N . SER A 1 247 ? -10.547 -10.227 7.945 1 92.31 247 SER A N 1
ATOM 1953 C CA . SER A 1 247 ? -9.992 -10.875 9.125 1 92.31 247 SER A CA 1
ATOM 1954 C C . SER A 1 247 ? -8.516 -11.219 8.922 1 92.31 247 SER A C 1
ATOM 1956 O O . SER A 1 247 ? -7.77 -11.367 9.898 1 92.31 247 SER A O 1
ATOM 1958 N N . ALA A 1 248 ? -8.102 -11.289 7.695 1 89.69 248 ALA A N 1
ATOM 1959 C CA . ALA A 1 248 ? -6.695 -11.57 7.395 1 89.69 248 ALA A CA 1
ATOM 1960 C C . ALA A 1 248 ? -5.789 -10.477 7.953 1 89.69 248 ALA A C 1
ATOM 1962 O O . ALA A 1 248 ? -4.586 -10.688 8.133 1 89.69 248 ALA A O 1
ATOM 1963 N N . THR A 1 249 ? -6.371 -9.352 8.258 1 88.44 249 THR A N 1
ATOM 1964 C CA . THR A 1 249 ? -5.629 -8.203 8.75 1 88.44 249 THR A CA 1
ATOM 1965 C C . THR A 1 249 ? -5.023 -8.5 10.125 1 88.44 249 THR A C 1
ATOM 1967 O O . THR A 1 249 ? -4.082 -7.828 10.547 1 88.44 249 THR A O 1
ATOM 1970 N N . ILE A 1 250 ? -5.469 -9.484 10.781 1 84.94 250 ILE A N 1
ATOM 1971 C CA . ILE A 1 250 ? -5.035 -9.82 12.133 1 84.94 250 ILE A CA 1
ATOM 1972 C C . ILE A 1 250 ? -3.545 -10.148 12.125 1 84.94 250 ILE A C 1
ATOM 1974 O O . ILE A 1 250 ? -2.859 -9.969 13.133 1 84.94 250 ILE A O 1
ATOM 1978 N N . SER A 1 251 ? -3.07 -10.586 11 1 83.81 251 SER A N 1
ATOM 1979 C CA . SER A 1 251 ? -1.685 -11.031 10.906 1 83.81 251 SER A CA 1
ATOM 1980 C C . SER A 1 251 ? -0.728 -9.852 10.812 1 83.81 251 SER A C 1
ATOM 1982 O O . SER A 1 251 ? 0.49 -10.023 10.906 1 83.81 251 SER A O 1
ATOM 1984 N N . ARG A 1 252 ? -1.227 -8.68 10.609 1 83.06 252 ARG A N 1
ATOM 1985 C CA . ARG A 1 252 ? -0.437 -7.449 10.562 1 83.06 252 ARG A CA 1
ATOM 1986 C C . ARG A 1 252 ? -1.254 -6.254 11.031 1 83.06 252 ARG A C 1
ATOM 1988 O O . ARG A 1 252 ? -1.414 -5.277 10.297 1 83.06 252 ARG A O 1
ATOM 1995 N N . LEU A 1 253 ? -1.648 -6.297 12.195 1 85.56 253 LEU A N 1
ATOM 1996 C CA . LEU A 1 253 ? -2.492 -5.273 12.805 1 85.56 253 LEU A CA 1
ATOM 1997 C C . LEU A 1 253 ? -1.643 -4.184 13.453 1 85.56 253 LEU A C 1
ATOM 1999 O O . LEU A 1 253 ? -0.653 -4.48 14.125 1 85.56 253 LEU A O 1
ATOM 2003 N N . PRO A 1 254 ? -2.039 -2.934 13.164 1 84.25 254 PRO A N 1
ATOM 2004 C CA . PRO A 1 254 ? -1.348 -1.89 13.922 1 84.25 254 PRO A CA 1
ATOM 2005 C C . PRO A 1 254 ? -1.493 -2.066 15.438 1 84.25 254 PRO A C 1
ATOM 2007 O O . PRO A 1 254 ? -2.516 -2.572 15.906 1 84.25 254 PRO A O 1
ATOM 2010 N N . VAL A 1 255 ? -0.512 -1.605 16.219 1 80.06 255 VAL A N 1
ATOM 2011 C CA . VAL A 1 255 ? -0.435 -1.824 17.672 1 80.06 255 VAL A CA 1
ATOM 2012 C C . VAL A 1 255 ? -1.642 -1.188 18.344 1 80.06 255 VAL A C 1
ATOM 2014 O O . VAL A 1 255 ? -2.148 -1.713 19.344 1 80.06 255 VAL A O 1
ATOM 2017 N N . GLY A 1 256 ? -2.174 -0.117 17.859 1 85.81 256 GLY A N 1
ATOM 2018 C CA . GLY A 1 256 ? -3.26 0.605 18.5 1 85.81 256 GLY A CA 1
ATOM 2019 C C . GLY A 1 256 ? -4.629 0.189 18 1 85.81 256 GLY A C 1
ATOM 2020 O O . GLY A 1 256 ? -5.625 0.872 18.25 1 85.81 256 GLY A O 1
ATOM 2021 N N . VAL A 1 257 ? -4.691 -0.93 17.328 1 91 257 VAL A N 1
ATOM 2022 C CA . VAL A 1 257 ? -5.957 -1.385 16.766 1 91 257 VAL A CA 1
ATOM 2023 C C . VAL A 1 257 ? -6.301 -2.77 17.297 1 91 257 VAL A C 1
ATOM 2025 O O . VAL A 1 257 ? -5.414 -3.602 17.5 1 91 257 VAL A O 1
ATOM 2028 N N . ARG A 1 258 ? -7.457 -3.021 17.594 1 91.31 258 ARG A N 1
ATOM 2029 C CA . ARG A 1 258 ? -7.938 -4.355 17.938 1 91.31 258 ARG A CA 1
ATOM 2030 C C . ARG A 1 258 ? -9.016 -4.816 16.969 1 91.31 258 ARG A C 1
ATOM 2032 O O . ARG A 1 258 ? -9.781 -4 16.438 1 91.31 258 ARG A O 1
ATOM 2039 N N . LEU A 1 259 ? -9.062 -6.07 16.719 1 92.31 259 LEU A N 1
ATOM 2040 C CA . LEU A 1 259 ? -10.062 -6.688 15.859 1 92.31 259 LEU A CA 1
ATOM 2041 C C . LEU A 1 259 ? -11.078 -7.477 16.688 1 92.31 259 LEU A C 1
ATOM 2043 O O . LEU A 1 259 ? -10.695 -8.234 17.578 1 92.31 259 LEU A O 1
ATOM 2047 N N . VAL A 1 260 ? -12.336 -7.285 16.344 1 92.94 260 VAL A N 1
ATOM 2048 C CA . VAL A 1 260 ? -13.398 -7.98 17.078 1 92.94 260 VAL A CA 1
ATOM 2049 C C . VAL A 1 260 ? -14.352 -8.648 16.094 1 92.94 260 VAL A C 1
ATOM 2051 O O . VAL A 1 260 ? -14.594 -8.125 15 1 92.94 260 VAL A O 1
ATOM 2054 N N . ARG A 1 261 ? -14.875 -9.805 16.469 1 94.19 261 ARG A N 1
ATOM 2055 C CA . ARG A 1 261 ? -15.859 -10.5 15.648 1 94.19 261 ARG A CA 1
ATOM 2056 C C . ARG A 1 261 ? -17.234 -9.852 15.773 1 94.19 261 ARG A C 1
ATOM 2058 O O . ARG A 1 261 ? -17.562 -9.266 16.812 1 94.19 261 ARG A O 1
ATOM 2065 N N . LEU A 1 262 ? -17.938 -9.961 14.734 1 93.31 262 LEU A N 1
ATOM 2066 C CA . LEU A 1 262 ? -19.328 -9.477 14.75 1 93.31 262 LEU A CA 1
ATOM 2067 C C . LEU A 1 262 ? -20.297 -10.641 14.891 1 93.31 262 LEU A C 1
ATOM 2069 O O . LEU A 1 262 ? -20.188 -11.648 14.195 1 93.31 262 LEU A O 1
ATOM 2073 N N . SER A 1 263 ? -21.25 -10.555 15.75 1 92.06 263 SER A N 1
ATOM 2074 C CA . SER A 1 263 ? -22.203 -11.633 16.016 1 92.06 263 SER A CA 1
ATOM 2075 C C . SER A 1 263 ? -23.328 -11.648 14.977 1 92.06 263 SER A C 1
ATOM 2077 O O . SER A 1 263 ? -23.922 -12.695 14.719 1 92.06 263 SER A O 1
ATOM 2079 N N . ASP A 1 264 ? -23.594 -10.57 14.422 1 92.94 264 ASP A N 1
ATOM 2080 C CA . ASP A 1 264 ? -24.797 -10.461 13.609 1 92.94 264 ASP A CA 1
ATOM 2081 C C . ASP A 1 264 ? -24.453 -10.18 12.148 1 92.94 264 ASP A C 1
ATOM 2083 O O . ASP A 1 264 ? -25.328 -9.961 11.32 1 92.94 264 ASP A O 1
ATOM 2087 N N . LEU A 1 265 ? -23.203 -10.094 11.82 1 91.81 265 LEU A N 1
ATOM 2088 C CA . LEU A 1 265 ? -22.781 -9.867 10.438 1 91.81 265 LEU A CA 1
ATOM 2089 C C . LEU A 1 265 ? -21.641 -10.797 10.062 1 91.81 265 LEU A C 1
ATOM 2091 O O . LEU A 1 265 ? -20.625 -10.867 10.773 1 91.81 265 LEU A O 1
ATOM 2095 N N . SER A 1 266 ? -21.891 -11.523 9.031 1 90.12 266 SER A N 1
ATOM 2096 C CA . SER A 1 266 ? -20.859 -12.383 8.461 1 90.12 266 SER A CA 1
ATOM 2097 C C . SER A 1 266 ? -20.797 -12.25 6.941 1 90.12 266 SER A C 1
ATOM 2099 O O . SER A 1 266 ? -21.797 -12.461 6.258 1 90.12 266 SER A O 1
ATOM 2101 N N . ILE A 1 267 ? -19.703 -11.789 6.527 1 90.62 267 ILE A N 1
ATOM 2102 C CA . ILE A 1 267 ? -19.469 -11.688 5.094 1 90.62 267 ILE A CA 1
ATOM 2103 C C . ILE A 1 267 ? -18.25 -12.539 4.715 1 90.62 267 ILE A C 1
ATOM 2105 O O . ILE A 1 267 ? -17.141 -12.289 5.199 1 90.62 267 ILE A O 1
ATOM 2109 N N . MET A 1 268 ? -18.516 -13.492 3.891 1 89.88 268 MET A N 1
ATOM 2110 C CA . MET A 1 268 ? -17.438 -14.367 3.469 1 89.88 268 MET A CA 1
ATOM 2111 C C . MET A 1 268 ? -16.562 -13.695 2.414 1 89.88 268 MET A C 1
ATOM 2113 O O . MET A 1 268 ? -17.078 -13.102 1.463 1 89.88 268 MET A O 1
ATOM 2117 N N . MET A 1 269 ? -15.305 -13.781 2.684 1 90.25 269 MET A N 1
ATOM 2118 C CA . MET A 1 269 ? -14.305 -13.211 1.788 1 90.25 269 MET A CA 1
ATOM 2119 C C . MET A 1 269 ? -13.359 -14.297 1.275 1 90.25 269 MET A C 1
ATOM 2121 O O . MET A 1 269 ? -12.258 -14.469 1.803 1 90.25 269 MET A O 1
ATOM 2125 N N . PRO A 1 270 ? -13.75 -14.953 0.232 1 92.88 270 PRO A N 1
ATOM 2126 C CA . PRO A 1 270 ? -12.891 -16.031 -0.265 1 92.88 270 PRO A CA 1
ATOM 2127 C C . PRO A 1 270 ? -11.617 -15.5 -0.926 1 92.88 270 PRO A C 1
ATOM 2129 O O . PRO A 1 270 ? -11.688 -14.711 -1.871 1 92.88 270 PRO A O 1
ATOM 2132 N N . LEU A 1 271 ? -10.547 -15.93 -0.419 1 94.75 271 LEU A N 1
ATOM 2133 C CA . LEU A 1 271 ? -9.266 -15.703 -1.081 1 94.75 271 LEU A CA 1
ATOM 2134 C C . LEU A 1 271 ? -9.055 -16.703 -2.215 1 94.75 271 LEU A C 1
ATOM 2136 O O . LEU A 1 271 ? -9.203 -17.906 -2.018 1 94.75 271 LEU A O 1
ATOM 2140 N N . LYS A 1 272 ? -8.75 -16.109 -3.373 1 95.44 272 LYS A N 1
ATOM 2141 C CA . LYS A 1 272 ? -8.578 -16.953 -4.555 1 95.44 272 LYS A CA 1
ATOM 2142 C C . LYS A 1 272 ? -7.293 -16.594 -5.297 1 95.44 272 LYS A C 1
ATOM 2144 O O . LYS A 1 272 ? -6.746 -15.508 -5.113 1 95.44 272 LYS A O 1
ATOM 2149 N N . PHE A 1 273 ? -6.789 -17.562 -5.984 1 96.62 273 PHE A N 1
ATOM 2150 C CA . PHE A 1 273 ? -5.762 -17.281 -6.977 1 96.62 273 PHE A CA 1
ATOM 2151 C C . PHE A 1 273 ? -6.367 -17.188 -8.375 1 96.62 273 PHE A C 1
ATOM 2153 O O . PHE A 1 273 ? -7.027 -18.125 -8.828 1 96.62 273 PHE A O 1
ATOM 2160 N N . ALA A 1 274 ? -6.199 -16.094 -9.016 1 96.56 274 ALA A N 1
ATOM 2161 C CA . ALA A 1 274 ? -6.738 -15.844 -10.352 1 96.56 274 ALA A CA 1
ATOM 2162 C C . ALA A 1 274 ? -5.637 -15.906 -11.406 1 96.56 274 ALA A C 1
ATOM 2164 O O . ALA A 1 274 ? -4.523 -15.43 -11.18 1 96.56 274 ALA A O 1
ATOM 2165 N N . PHE A 1 275 ? -5.914 -16.438 -12.523 1 94.38 275 PHE A N 1
ATOM 2166 C CA . PHE A 1 275 ? -5.02 -16.484 -13.672 1 94.38 275 PHE A CA 1
ATOM 2167 C C . PHE A 1 275 ? -5.809 -16.656 -14.961 1 94.38 275 PHE A C 1
ATOM 2169 O O . PHE A 1 275 ? -6.984 -17.016 -14.938 1 94.38 275 PHE A O 1
ATOM 2176 N N . LEU A 1 276 ? -5.172 -16.312 -16.047 1 91.19 276 LEU A N 1
ATOM 2177 C CA . LEU A 1 276 ? -5.852 -16.469 -17.328 1 91.19 276 LEU A CA 1
ATOM 2178 C C . LEU A 1 276 ? -6.148 -17.938 -17.625 1 91.19 276 LEU A C 1
ATOM 2180 O O . LEU A 1 276 ? -5.273 -18.781 -17.484 1 91.19 276 LEU A O 1
ATOM 2184 N N . ALA A 1 277 ? -7.383 -18.203 -18.062 1 89.38 277 ALA A N 1
ATOM 2185 C CA . ALA A 1 277 ? -7.805 -19.562 -18.344 1 89.38 277 ALA A CA 1
ATOM 2186 C C . ALA A 1 277 ? -6.934 -20.188 -19.422 1 89.38 277 ALA A C 1
ATOM 2188 O O . ALA A 1 277 ? -6.586 -21.375 -19.344 1 89.38 277 ALA A O 1
ATOM 2189 N N . GLU A 1 278 ? -6.543 -19.406 -20.328 1 83.12 278 GLU A N 1
ATOM 2190 C CA . GLU A 1 278 ? -5.797 -19.922 -21.469 1 83.12 278 GLU A CA 1
ATOM 2191 C C . GLU A 1 278 ? -4.289 -19.828 -21.234 1 83.12 278 GLU A C 1
ATOM 2193 O O . GLU A 1 278 ? -3.496 -20.125 -22.125 1 83.12 278 GLU A O 1
ATOM 2198 N N . ASN A 1 279 ? -3.959 -19.391 -20.016 1 81.44 279 ASN A N 1
ATOM 2199 C CA . ASN A 1 279 ? -2.529 -19.266 -19.75 1 81.44 279 ASN A CA 1
ATOM 2200 C C . ASN A 1 279 ? -1.847 -20.641 -19.75 1 81.44 279 ASN A C 1
ATOM 2202 O O . ASN A 1 279 ? -2.193 -21.516 -18.953 1 81.44 279 ASN A O 1
ATOM 2206 N N . ASN A 1 280 ? -0.874 -20.844 -20.641 1 73.12 280 ASN A N 1
ATOM 2207 C CA . ASN A 1 280 ? -0.172 -22.109 -20.766 1 73.12 280 ASN A CA 1
ATOM 2208 C C . ASN A 1 280 ? 1.297 -21.984 -20.375 1 73.12 280 ASN A C 1
ATOM 2210 O O . ASN A 1 280 ? 2.119 -22.828 -20.734 1 73.12 280 ASN A O 1
ATOM 2214 N N . SER A 1 281 ? 1.585 -20.938 -19.688 1 79.44 281 SER A N 1
ATOM 2215 C CA . SER A 1 281 ? 2.957 -20.75 -19.234 1 79.44 281 SER A CA 1
ATOM 2216 C C . SER A 1 281 ? 3.381 -21.859 -18.281 1 79.44 281 SER A C 1
ATOM 2218 O O . SER A 1 281 ? 2.688 -22.156 -17.297 1 79.44 281 SER A O 1
ATOM 2220 N N . PRO A 1 282 ? 4.488 -22.547 -18.578 1 78.56 282 PRO A N 1
ATOM 2221 C CA . PRO A 1 282 ? 4.98 -23.594 -17.656 1 78.56 282 PRO A CA 1
ATOM 2222 C C . PRO A 1 282 ? 5.234 -23.062 -16.25 1 78.56 282 PRO A C 1
ATOM 2224 O O . PRO A 1 282 ? 5.047 -23.781 -15.273 1 78.56 282 PRO A O 1
ATOM 2227 N N . LEU A 1 283 ? 5.617 -21.859 -16.188 1 84.75 283 LEU A N 1
ATOM 2228 C CA . LEU A 1 283 ? 5.906 -21.281 -14.883 1 84.75 283 LEU A CA 1
ATOM 2229 C C . LEU A 1 283 ? 4.625 -21.109 -14.07 1 84.75 283 LEU A C 1
ATOM 2231 O O . LEU A 1 283 ? 4.617 -21.344 -12.859 1 84.75 283 LEU A O 1
ATOM 2235 N N . VAL A 1 284 ? 3.574 -20.672 -14.719 1 89.12 284 VAL A N 1
ATOM 2236 C CA . VAL A 1 284 ? 2.287 -20.547 -14.039 1 89.12 284 VAL A CA 1
ATOM 2237 C C . VAL A 1 284 ? 1.802 -21.922 -13.594 1 89.12 284 VAL A C 1
ATOM 2239 O O . VAL A 1 284 ? 1.282 -22.078 -12.484 1 89.12 284 VAL A O 1
ATOM 2242 N N . LYS A 1 285 ? 2.002 -22.891 -14.422 1 87.38 285 LYS A N 1
ATOM 2243 C CA . LYS A 1 285 ? 1.611 -24.266 -14.07 1 87.38 285 LYS A CA 1
ATOM 2244 C C . LYS A 1 285 ? 2.385 -24.75 -12.852 1 87.38 285 LYS A C 1
ATOM 2246 O O . LYS A 1 285 ? 1.81 -25.375 -11.953 1 87.38 285 LYS A O 1
ATOM 2251 N N . ARG A 1 286 ? 3.664 -24.531 -12.867 1 88.06 286 ARG A N 1
ATOM 2252 C CA . ARG A 1 286 ? 4.484 -24.922 -11.727 1 88.06 286 ARG A CA 1
ATOM 2253 C C . ARG A 1 286 ? 4.035 -24.203 -10.461 1 88.06 286 ARG A C 1
ATOM 2255 O O . ARG A 1 286 ? 4.066 -24.781 -9.367 1 88.06 286 ARG A O 1
ATOM 2262 N N . PHE A 1 287 ? 3.711 -22.938 -10.609 1 93.94 287 PHE A N 1
ATOM 2263 C CA . PHE A 1 287 ? 3.219 -22.172 -9.461 1 93.94 287 PHE A CA 1
ATOM 2264 C C . PHE A 1 287 ? 1.923 -22.781 -8.93 1 93.94 287 PHE A C 1
ATOM 2266 O O . PHE A 1 287 ? 1.749 -22.922 -7.719 1 93.94 287 PHE A O 1
ATOM 2273 N N . LEU A 1 288 ? 1.042 -23.125 -9.828 1 93.5 288 LEU A N 1
ATOM 2274 C CA . LEU A 1 288 ? -0.222 -23.75 -9.445 1 93.5 288 LEU A CA 1
ATOM 2275 C C . LEU A 1 288 ? 0.017 -25.078 -8.742 1 93.5 288 LEU A C 1
ATOM 2277 O O . LEU A 1 288 ? -0.696 -25.422 -7.793 1 93.5 288 LEU A O 1
ATOM 2281 N N . ASP A 1 289 ? 0.986 -25.812 -9.211 1 92.12 289 ASP A N 1
ATOM 2282 C CA . ASP A 1 289 ? 1.353 -27.062 -8.531 1 92.12 289 ASP A CA 1
ATOM 2283 C C . ASP A 1 289 ? 1.826 -26.781 -7.109 1 92.12 289 ASP A C 1
ATOM 2285 O O . ASP A 1 289 ? 1.45 -27.5 -6.176 1 92.12 289 ASP A O 1
ATOM 2289 N N . SER A 1 290 ? 2.68 -25.781 -6.98 1 92 290 SER A N 1
ATOM 2290 C CA . SER A 1 290 ? 3.152 -25.391 -5.656 1 92 290 SER A CA 1
ATOM 2291 C C . SER A 1 290 ? 1.994 -24.969 -4.754 1 92 290 SER A C 1
ATOM 2293 O O . SER A 1 290 ? 1.997 -25.266 -3.557 1 92 290 SER A O 1
ATOM 2295 N N . LEU A 1 291 ? 1.065 -24.234 -5.293 1 93.88 291 LEU A N 1
ATOM 2296 C CA . LEU A 1 291 ? -0.127 -23.812 -4.566 1 93.88 291 LEU A CA 1
ATOM 2297 C C . LEU A 1 291 ? -0.922 -25.016 -4.074 1 93.88 291 LEU A C 1
ATOM 2299 O O . LEU A 1 291 ? -1.343 -25.047 -2.918 1 93.88 291 LEU A O 1
ATOM 2303 N N . HIS A 1 292 ? -1.069 -25.969 -4.938 1 92.12 292 HIS A N 1
ATOM 2304 C CA . HIS A 1 292 ? -1.797 -27.172 -4.59 1 92.12 292 HIS A CA 1
ATOM 2305 C C . HIS A 1 292 ? -1.1 -27.938 -3.465 1 92.12 292 HIS A C 1
ATOM 2307 O O . HIS A 1 292 ? -1.755 -28.438 -2.547 1 92.12 292 HIS A O 1
ATOM 2313 N N . GLU A 1 293 ? 0.141 -28.031 -3.537 1 90.25 293 GLU A N 1
ATOM 2314 C CA . GLU A 1 293 ? 0.912 -28.719 -2.504 1 90.25 293 GLU A CA 1
ATOM 2315 C C . GLU A 1 293 ? 0.792 -28 -1.161 1 90.25 293 GLU A C 1
ATOM 2317 O O . GLU A 1 293 ? 0.65 -28.641 -0.12 1 90.25 293 GLU A O 1
ATOM 2322 N N . SER A 1 294 ? 0.881 -26.688 -1.227 1 89.94 294 SER A N 1
ATOM 2323 C CA . SER A 1 294 ? 0.765 -25.906 -0 1 89.94 294 SER A CA 1
ATOM 2324 C C . SER A 1 294 ? -0.612 -26.078 0.634 1 89.94 294 SER A C 1
ATOM 2326 O O . SER A 1 294 ? -0.737 -26.109 1.859 1 89.94 294 SER A O 1
ATOM 2328 N N . LEU A 1 295 ? -1.62 -26.078 -0.166 1 89.56 295 LEU A N 1
ATOM 2329 C CA . LEU A 1 295 ? -2.98 -26.266 0.323 1 89.56 295 LEU A CA 1
ATOM 2330 C C . LEU A 1 295 ? -3.125 -27.625 1.014 1 89.56 295 LEU A C 1
ATOM 2332 O O . LEU A 1 295 ? -3.814 -27.734 2.031 1 89.56 295 LEU A O 1
ATOM 2336 N N . ASN A 1 296 ? -2.498 -28.578 0.452 1 85.38 296 ASN A N 1
ATOM 2337 C CA . ASN A 1 296 ? -2.545 -29.906 1.03 1 85.38 296 ASN A CA 1
ATOM 2338 C C . ASN A 1 296 ? -1.865 -29.953 2.396 1 85.38 296 ASN A C 1
ATOM 2340 O O . ASN A 1 296 ? -2.332 -30.656 3.305 1 85.38 296 ASN A O 1
ATOM 2344 N N . ILE A 1 297 ? -0.832 -29.219 2.518 1 75.5 297 ILE A N 1
ATOM 2345 C CA . ILE A 1 297 ? -0.082 -29.203 3.768 1 75.5 297 ILE A CA 1
ATOM 2346 C C . ILE A 1 297 ? -0.881 -28.453 4.836 1 75.5 297 ILE A C 1
ATOM 2348 O O . ILE A 1 297 ? -0.917 -28.875 5.996 1 75.5 297 ILE A O 1
ATOM 2352 N N . LEU A 1 298 ? -1.47 -27.312 4.422 1 72.75 298 LEU A N 1
ATOM 2353 C CA . LEU A 1 298 ? -2.182 -26.484 5.391 1 72.75 298 LEU A CA 1
ATOM 2354 C C . LEU A 1 298 ? -3.504 -27.141 5.789 1 72.75 298 LEU A C 1
ATOM 2356 O O . LEU A 1 298 ? -3.938 -27.016 6.938 1 72.75 298 LEU A O 1
ATOM 2360 N N . HIS A 1 299 ? -4.305 -27.562 4.824 1 63.59 299 HIS A N 1
ATOM 2361 C CA . HIS A 1 299 ? -5.59 -28.188 5.125 1 63.59 299 HIS A CA 1
ATOM 2362 C C . HIS A 1 299 ? -5.395 -29.562 5.77 1 63.59 299 HIS A C 1
ATOM 2364 O O . HIS A 1 299 ? -6.258 -30.031 6.516 1 63.59 299 HIS A O 1
ATOM 2370 N N . TYR A 1 300 ? -4.281 -30.375 5.223 1 49.38 300 TYR A N 1
ATOM 2371 C CA . TYR A 1 300 ? -3.994 -31.688 5.793 1 49.38 300 TYR A CA 1
ATOM 2372 C C . TYR A 1 300 ? -2.621 -31.703 6.457 1 49.38 300 TYR A C 1
ATOM 2374 O O . TYR A 1 300 ? -1.647 -32.188 5.867 1 49.38 300 TYR A O 1
ATOM 2382 N N . PRO A 1 301 ? -2.402 -30.922 7.586 1 42.12 301 PRO A N 1
ATOM 2383 C CA . PRO A 1 301 ? -1.072 -30.906 8.195 1 42.12 301 PRO A CA 1
ATOM 2384 C C . PRO A 1 301 ? -0.487 -32.312 8.391 1 42.12 301 PRO A C 1
ATOM 2386 O O . PRO A 1 301 ? -1.234 -33.281 8.531 1 42.12 301 PRO A O 1
ATOM 2389 N N . MET B 1 1 ? -8.734 27.641 -23.125 1 50.16 1 MET B N 1
ATOM 2390 C CA . MET B 1 1 ? -9.391 26.422 -22.656 1 50.16 1 MET B CA 1
ATOM 2391 C C . MET B 1 1 ? -9.961 26.609 -21.25 1 50.16 1 MET B C 1
ATOM 2393 O O . MET B 1 1 ? -9.25 27.047 -20.344 1 50.16 1 MET B O 1
ATOM 2397 N N . GLU B 1 2 ? -11.242 26.562 -21.172 1 59.03 2 GLU B N 1
ATOM 2398 C CA . GLU B 1 2 ? -11.953 26.766 -19.922 1 59.03 2 GLU B CA 1
ATOM 2399 C C . GLU B 1 2 ? -12.453 25.438 -19.359 1 59.03 2 GLU B C 1
ATOM 2401 O O . GLU B 1 2 ? -12.633 24.469 -20.094 1 59.03 2 GLU B O 1
ATOM 2406 N N . LEU B 1 3 ? -12.758 25.438 -18.047 1 62.56 3 LEU B N 1
ATOM 2407 C CA . LEU B 1 3 ? -13.242 24.25 -17.375 1 62.56 3 LEU B CA 1
ATOM 2408 C C . LEU B 1 3 ? -14.523 23.734 -18.031 1 62.56 3 LEU B C 1
ATOM 2410 O O . LEU B 1 3 ? -14.734 22.531 -18.141 1 62.56 3 LEU B O 1
ATOM 2414 N N . ARG B 1 4 ? -15.32 24.672 -18.375 1 66.44 4 ARG B N 1
ATOM 2415 C CA . ARG B 1 4 ? -16.594 24.312 -19 1 66.44 4 ARG B CA 1
ATOM 2416 C C . ARG B 1 4 ? -16.375 23.531 -20.281 1 66.44 4 ARG B C 1
ATOM 2418 O O . ARG B 1 4 ? -17.125 22.609 -20.578 1 66.44 4 ARG B O 1
ATOM 2425 N N . HIS B 1 5 ? -15.312 23.828 -20.969 1 71.75 5 HIS B N 1
ATOM 2426 C CA . HIS B 1 5 ? -15.016 23.141 -22.219 1 71.75 5 HIS B CA 1
ATOM 2427 C C . HIS B 1 5 ? -14.633 21.688 -21.953 1 71.75 5 HIS B C 1
ATOM 2429 O O . HIS B 1 5 ? -15.039 20.781 -22.703 1 71.75 5 HIS B O 1
ATOM 2435 N N . LEU B 1 6 ? -13.922 21.578 -20.922 1 73.69 6 LEU B N 1
ATOM 2436 C CA . LEU B 1 6 ? -13.5 20.234 -20.547 1 73.69 6 LEU B CA 1
ATOM 2437 C C . LEU B 1 6 ? -14.695 19.391 -20.094 1 73.69 6 LEU B C 1
ATOM 2439 O O . LEU B 1 6 ? -14.773 18.203 -20.406 1 73.69 6 LEU B O 1
ATOM 2443 N N . ARG B 1 7 ? -15.586 20.031 -19.391 1 75.56 7 ARG B N 1
ATOM 2444 C CA . ARG B 1 7 ? -16.812 19.344 -18.969 1 75.56 7 ARG B CA 1
ATOM 2445 C C . ARG B 1 7 ? -17.656 18.953 -20.172 1 75.56 7 ARG B C 1
ATOM 2447 O O . ARG B 1 7 ? -18.25 17.875 -20.203 1 75.56 7 ARG B O 1
ATOM 2454 N N . TYR B 1 8 ? -17.703 19.828 -21.188 1 80.62 8 TYR B N 1
ATOM 2455 C CA . TYR B 1 8 ? -18.422 19.531 -22.422 1 80.62 8 TYR B CA 1
ATOM 2456 C C . TYR B 1 8 ? -17.828 18.312 -23.109 1 80.62 8 TYR B C 1
ATOM 2458 O O . TYR B 1 8 ? -18.562 17.422 -23.562 1 80.62 8 TYR B O 1
ATOM 2466 N N . PHE B 1 9 ? -16.5 18.312 -23.156 1 84.81 9 PHE B N 1
ATOM 2467 C CA . PHE B 1 9 ? -15.773 17.219 -23.781 1 84.81 9 PHE B CA 1
ATOM 2468 C C . PHE B 1 9 ? -16.094 15.891 -23.109 1 84.81 9 PHE B C 1
ATOM 2470 O O . PHE B 1 9 ? -16.422 14.906 -23.781 1 84.81 9 PHE B O 1
ATOM 2477 N N . ILE B 1 10 ? -16.062 15.938 -21.828 1 83 10 ILE B N 1
ATOM 2478 C CA . ILE B 1 10 ? -16.297 14.703 -21.078 1 83 10 ILE B CA 1
ATOM 2479 C C . ILE B 1 10 ? -17.734 14.234 -21.297 1 83 10 ILE B C 1
ATOM 2481 O O . ILE B 1 10 ? -17.984 13.047 -21.516 1 83 10 ILE B O 1
ATOM 2485 N N . THR B 1 11 ? -18.719 15.07 -21.219 1 83.5 11 THR B N 1
ATOM 2486 C CA . THR B 1 11 ? -20.125 14.742 -21.375 1 83.5 11 THR B CA 1
ATOM 2487 C C . THR B 1 11 ? -20.406 14.188 -22.766 1 83.5 11 THR B C 1
ATOM 2489 O O . THR B 1 11 ? -21.141 13.203 -22.906 1 83.5 11 THR B O 1
ATOM 2492 N N . VAL B 1 12 ? -19.75 14.734 -23.719 1 87.19 12 VAL B N 1
ATOM 2493 C CA . VAL B 1 12 ? -19.922 14.25 -25.078 1 87.19 12 VAL B CA 1
ATOM 2494 C C . VAL B 1 12 ? -19.297 12.859 -25.219 1 87.19 12 VAL B C 1
ATOM 2496 O O . VAL B 1 12 ? -19.875 11.984 -25.875 1 87.19 12 VAL B O 1
ATOM 2499 N N . ALA B 1 13 ? -18.156 12.773 -24.641 1 85.44 13 ALA B N 1
ATOM 2500 C CA . ALA B 1 13 ? -17.469 11.492 -24.703 1 85.44 13 ALA B CA 1
ATOM 2501 C C . ALA B 1 13 ? -18.281 10.391 -24.047 1 85.44 13 ALA B C 1
ATOM 2503 O O . ALA B 1 13 ? -18.344 9.266 -24.547 1 85.44 13 ALA B O 1
ATOM 2504 N N . GLU B 1 14 ? -18.859 10.75 -22.969 1 82.62 14 GLU B N 1
ATOM 2505 C CA . GLU B 1 14 ? -19.609 9.773 -22.172 1 82.62 14 GLU B CA 1
ATOM 2506 C C . GLU B 1 14 ? -20.938 9.422 -22.859 1 82.62 14 GLU B C 1
ATOM 2508 O O . GLU B 1 14 ? -21.375 8.273 -22.812 1 82.62 14 GLU B O 1
ATOM 2513 N N . HIS B 1 15 ? -21.547 10.305 -23.5 1 83 15 HIS B N 1
ATOM 2514 C CA . HIS B 1 15 ? -22.859 10.094 -24.109 1 83 15 HIS B CA 1
ATOM 2515 C C . HIS B 1 15 ? -22.719 9.773 -25.594 1 83 15 HIS B C 1
ATOM 2517 O O . HIS B 1 15 ? -23.719 9.438 -26.25 1 83 15 HIS B O 1
ATOM 2523 N N . LYS B 1 16 ? -21.516 9.914 -26.094 1 85.94 16 LYS B N 1
ATOM 2524 C CA . LYS B 1 16 ? -21.156 9.609 -27.484 1 85.94 16 LYS B CA 1
ATOM 2525 C C . LYS B 1 16 ? -22.062 10.352 -28.469 1 85.94 16 LYS B C 1
ATOM 2527 O O . LYS B 1 16 ? -22.328 9.859 -29.562 1 85.94 16 LYS B O 1
ATOM 2532 N N . SER B 1 17 ? -22.656 11.352 -28.016 1 87.19 17 SER B N 1
ATOM 2533 C CA . SER B 1 17 ? -23.578 12.148 -28.828 1 87.19 17 SER B CA 1
ATOM 2534 C C . SER B 1 17 ? -23.594 13.602 -28.391 1 87.19 17 SER B C 1
ATOM 2536 O O . SER B 1 17 ? -23.734 13.898 -27.203 1 87.19 17 SER B O 1
ATOM 2538 N N . ILE B 1 18 ? -23.422 14.492 -29.328 1 88 18 ILE B N 1
ATOM 2539 C CA . ILE B 1 18 ? -23.484 15.922 -29.016 1 88 18 ILE B CA 1
ATOM 2540 C C . ILE B 1 18 ? -24.906 16.297 -28.609 1 88 18 ILE B C 1
ATOM 2542 O O . ILE B 1 18 ? -25.109 17.109 -27.703 1 88 18 ILE B O 1
ATOM 2546 N N . ARG B 1 19 ? -25.781 15.656 -29.312 1 86.5 19 ARG B N 1
ATOM 2547 C CA . ARG B 1 19 ? -27.188 15.93 -29 1 86.5 19 ARG B CA 1
ATOM 2548 C C . ARG B 1 19 ? -27.516 15.555 -27.562 1 86.5 19 ARG B C 1
ATOM 2550 O O . ARG B 1 19 ? -28.125 16.344 -26.828 1 86.5 19 ARG B O 1
ATOM 2557 N N . LEU B 1 20 ? -27.172 14.438 -27.219 1 85.06 20 LEU B N 1
ATOM 2558 C CA . LEU B 1 20 ? -27.438 13.969 -25.859 1 85.06 20 LEU B CA 1
ATOM 2559 C C . LEU B 1 20 ? -26.672 14.797 -24.828 1 85.06 20 LEU B C 1
ATOM 2561 O O . LEU B 1 20 ? -27.203 15.109 -23.766 1 85.06 20 LEU B O 1
ATOM 2565 N N . ALA B 1 21 ? -25.531 15.133 -25.109 1 85.31 21 ALA B N 1
ATOM 2566 C CA . ALA B 1 21 ? -24.734 15.977 -24.219 1 85.31 21 ALA B CA 1
ATOM 2567 C C . ALA B 1 21 ? -25.375 17.344 -24.047 1 85.31 21 ALA B C 1
ATOM 2569 O O . ALA B 1 21 ? -25.359 17.906 -22.938 1 85.31 21 ALA B O 1
ATOM 2570 N N . SER B 1 22 ? -25.844 17.812 -25.078 1 88.75 22 SER B N 1
ATOM 2571 C CA . SER B 1 22 ? -26.531 19.109 -25.016 1 88.75 22 SER B CA 1
ATOM 2572 C C . SER B 1 22 ? -27.703 19.062 -24.047 1 88.75 22 SER B C 1
ATOM 2574 O O . SER B 1 22 ? -27.922 20.016 -23.297 1 88.75 22 SER B O 1
ATOM 2576 N N . HIS B 1 23 ? -28.391 18 -24.109 1 82.38 23 HIS B N 1
ATOM 2577 C CA . HIS B 1 23 ? -29.516 17.828 -23.188 1 82.38 23 HIS B CA 1
ATOM 2578 C C . HIS B 1 23 ? -29.047 17.734 -21.734 1 82.38 23 HIS B C 1
ATOM 2580 O O . HIS B 1 23 ? -29.625 18.359 -20.859 1 82.38 23 HIS B O 1
ATOM 2586 N N . TYR B 1 24 ? -27.938 17.094 -21.562 1 79 24 TYR B N 1
ATOM 2587 C CA . TYR B 1 24 ? -27.422 16.875 -20.219 1 79 24 TYR B CA 1
ATOM 2588 C C . TYR B 1 24 ? -26.812 18.156 -19.656 1 79 24 TYR B C 1
ATOM 2590 O O . TYR B 1 24 ? -26.953 18.438 -18.453 1 79 24 TYR B O 1
ATOM 2598 N N . LEU B 1 25 ? -26.281 18.906 -20.406 1 79.56 25 LEU B N 1
ATOM 2599 C CA . LEU B 1 25 ? -25.547 20.094 -19.984 1 79.56 25 LEU B CA 1
ATOM 2600 C C . LEU B 1 25 ? -26.422 21.328 -20.078 1 79.56 25 LEU B C 1
ATOM 2602 O O . LEU B 1 25 ? -26.047 22.406 -19.594 1 79.56 25 LEU B O 1
ATOM 2606 N N . HIS B 1 26 ? -27.625 21.188 -20.719 1 83.75 26 HIS B N 1
ATOM 2607 C CA . HIS B 1 26 ? -28.531 22.297 -20.953 1 83.75 26 HIS B CA 1
ATOM 2608 C C . HIS B 1 26 ? -27.844 23.406 -21.75 1 83.75 26 HIS B C 1
ATOM 2610 O O . HIS B 1 26 ? -27.922 24.578 -21.375 1 83.75 26 HIS B O 1
ATOM 2616 N N . VAL B 1 27 ? -27.094 22.969 -22.609 1 82.94 27 VAL B N 1
ATOM 2617 C CA . VAL B 1 27 ? -26.422 23.859 -23.547 1 82.94 27 VAL B CA 1
ATOM 2618 C C . VAL B 1 27 ? -26.797 23.484 -24.969 1 82.94 27 VAL B C 1
ATOM 2620 O O . VAL B 1 27 ? -27.094 22.328 -25.266 1 82.94 27 VAL B O 1
ATOM 2623 N N . THR B 1 28 ? -26.953 24.422 -25.859 1 84.31 28 THR B N 1
ATOM 2624 C CA . THR B 1 28 ? -27.375 24.156 -27.234 1 84.31 28 THR B CA 1
ATOM 2625 C C . THR B 1 28 ? -26.344 23.328 -27.984 1 84.31 28 THR B C 1
ATOM 2627 O O . THR B 1 28 ? -25.141 23.406 -27.688 1 84.31 28 THR B O 1
ATOM 2630 N N . GLN B 1 29 ? -26.812 22.516 -28.875 1 88.12 29 GLN B N 1
ATOM 2631 C CA . GLN B 1 29 ? -25.953 21.625 -29.656 1 88.12 29 GLN B CA 1
ATOM 2632 C C . GLN B 1 29 ? -24.891 22.422 -30.406 1 88.12 29 GLN B C 1
ATOM 2634 O O . GLN B 1 29 ? -23.719 22.031 -30.422 1 88.12 29 GLN B O 1
ATOM 2639 N N . PRO B 1 30 ? -25.25 23.578 -31.078 1 87.06 30 PRO B N 1
ATOM 2640 C CA . PRO B 1 30 ? -24.203 24.328 -31.781 1 87.06 30 PRO B CA 1
ATOM 2641 C C . PRO B 1 30 ? -23.125 24.844 -30.844 1 87.06 30 PRO B C 1
ATOM 2643 O O . PRO B 1 30 ? -21.938 24.875 -31.203 1 87.06 30 PRO B O 1
ATOM 2646 N N . ALA B 1 31 ? -23.484 25.188 -29.688 1 83.75 31 ALA B N 1
ATOM 2647 C CA . ALA B 1 31 ? -22.531 25.688 -28.703 1 83.75 31 ALA B CA 1
ATOM 2648 C C . ALA B 1 31 ? -21.547 24.594 -28.281 1 83.75 31 ALA B C 1
ATOM 2650 O O . ALA B 1 31 ? -20.344 24.844 -28.203 1 83.75 31 ALA B O 1
ATOM 2651 N N . ILE B 1 32 ? -22.141 23.469 -28 1 87.31 32 ILE B N 1
ATOM 2652 C CA . ILE B 1 32 ? -21.281 22.359 -27.609 1 87.31 32 ILE B CA 1
ATOM 2653 C C . ILE B 1 32 ? -20.375 21.984 -28.781 1 87.31 32 ILE B C 1
ATOM 2655 O O . ILE B 1 32 ? -19.188 21.734 -28.594 1 87.31 32 ILE B O 1
ATOM 2659 N N . SER B 1 33 ? -20.938 21.891 -30 1 85.75 33 SER B N 1
ATOM 2660 C CA . SER B 1 33 ? -20.156 21.531 -31.188 1 85.75 33 SER B CA 1
ATOM 2661 C C . SER B 1 33 ? -19.016 22.516 -31.406 1 85.75 33 SER B C 1
ATOM 2663 O O . SER B 1 33 ? -17.891 22.125 -31.672 1 85.75 33 SER B O 1
ATOM 2665 N N . ARG B 1 34 ? -19.281 23.797 -31.25 1 85.06 34 ARG B N 1
ATOM 2666 C CA . ARG B 1 34 ? -18.266 24.828 -31.422 1 85.06 34 ARG B CA 1
ATOM 2667 C C . ARG B 1 34 ? -17.188 24.703 -30.344 1 85.06 34 ARG B C 1
ATOM 2669 O O . ARG B 1 34 ? -16 24.844 -30.641 1 85.06 34 ARG B O 1
ATOM 2676 N N . GLN B 1 35 ? -17.625 24.5 -29.172 1 83.56 35 GLN B N 1
ATOM 2677 C CA . GLN B 1 35 ? -16.688 24.406 -28.062 1 83.56 35 GLN B CA 1
ATOM 2678 C C . GLN B 1 35 ? -15.766 23.203 -28.219 1 83.56 35 GLN B C 1
ATOM 2680 O O . GLN B 1 35 ? -14.586 23.266 -27.891 1 83.56 35 GLN B O 1
ATOM 2685 N N . ILE B 1 36 ? -16.375 22.156 -28.609 1 85.31 36 ILE B N 1
ATOM 2686 C CA . ILE B 1 36 ? -15.57 20.953 -28.859 1 85.31 36 ILE B CA 1
ATOM 2687 C C . ILE B 1 36 ? -14.562 21.234 -29.969 1 85.31 36 ILE B C 1
ATOM 2689 O O . ILE B 1 36 ? -13.398 20.844 -29.891 1 85.31 36 ILE B O 1
ATOM 2693 N N . GLN B 1 37 ? -15.039 21.906 -31 1 82.62 37 GLN B N 1
ATOM 2694 C CA . GLN B 1 37 ? -14.148 22.281 -32.094 1 82.62 37 GLN B CA 1
ATOM 2695 C C . GLN B 1 37 ? -13.039 23.203 -31.609 1 82.62 37 GLN B C 1
ATOM 2697 O O . GLN B 1 37 ? -11.883 23.047 -31.984 1 82.62 37 GLN B O 1
ATOM 2702 N N . ASP B 1 38 ? -13.391 24.156 -30.812 1 79.88 38 ASP B N 1
ATOM 2703 C CA . ASP B 1 38 ? -12.414 25.062 -30.234 1 79.88 38 ASP B CA 1
ATOM 2704 C C . ASP B 1 38 ? -11.398 24.312 -29.375 1 79.88 38 ASP B C 1
ATOM 2706 O O . ASP B 1 38 ? -10.203 24.609 -29.422 1 79.88 38 ASP B O 1
ATOM 2710 N N . LEU B 1 39 ? -11.914 23.453 -28.547 1 78 39 LEU B N 1
ATOM 2711 C CA . LEU B 1 39 ? -11.062 22.641 -27.688 1 78 39 LEU B CA 1
ATOM 2712 C C . LEU B 1 39 ? -10.078 21.812 -28.531 1 78 39 LEU B C 1
ATOM 2714 O O . LEU B 1 39 ? -8.891 21.75 -28.203 1 78 39 LEU B O 1
ATOM 2718 N N . GLU B 1 40 ? -10.656 21.172 -29.562 1 79.69 40 GLU B N 1
ATOM 2719 C CA . GLU B 1 40 ? -9.805 20.406 -30.469 1 79.69 40 GLU B CA 1
ATOM 2720 C C . GLU B 1 40 ? -8.758 21.281 -31.141 1 79.69 40 GLU B C 1
ATOM 2722 O O . GLU B 1 40 ? -7.609 20.875 -31.312 1 79.69 40 GLU B O 1
ATOM 2727 N N . THR B 1 41 ? -9.141 22.531 -31.422 1 75.44 41 THR B N 1
ATOM 2728 C CA . THR B 1 41 ? -8.219 23.5 -32.031 1 75.44 41 THR B CA 1
ATOM 2729 C C . THR B 1 41 ? -7.133 23.891 -31.031 1 75.44 41 THR B C 1
ATOM 2731 O O . THR B 1 41 ? -5.953 23.953 -31.375 1 75.44 41 THR B O 1
ATOM 2734 N N . GLU B 1 42 ? -7.551 24.094 -29.844 1 71.56 42 GLU B N 1
ATOM 2735 C CA . GLU B 1 42 ? -6.605 24.5 -28.812 1 71.56 42 GLU B CA 1
ATOM 2736 C C . GLU B 1 42 ? -5.625 23.391 -28.469 1 71.56 42 GLU B C 1
ATOM 2738 O O . GLU B 1 42 ? -4.438 23.641 -28.266 1 71.56 42 GLU B O 1
ATOM 2743 N N . VAL B 1 43 ? -6.207 22.281 -28.391 1 70 43 VAL B N 1
ATOM 2744 C CA . VAL B 1 43 ? -5.391 21.109 -28.078 1 70 43 VAL B CA 1
ATOM 2745 C C . VAL B 1 43 ? -4.57 20.719 -29.312 1 70 43 VAL B C 1
ATOM 2747 O O . VAL B 1 43 ? -3.488 20.141 -29.188 1 70 43 VAL B O 1
ATOM 2750 N N . GLY B 1 44 ? -5.09 21.062 -30.406 1 69.56 44 GLY B N 1
ATOM 2751 C CA . GLY B 1 44 ? -4.367 20.906 -31.656 1 69.56 44 GLY B CA 1
ATOM 2752 C C . GLY B 1 44 ? -4.602 19.562 -32.312 1 69.56 44 GLY B C 1
ATOM 2753 O O . GLY B 1 44 ? -3.896 19.188 -33.25 1 69.56 44 GLY B O 1
ATOM 2754 N N . VAL B 1 45 ? -5.426 18.719 -31.719 1 76.38 45 VAL B N 1
ATOM 2755 C CA . VAL B 1 45 ? -5.77 17.422 -32.312 1 76.38 45 VAL B CA 1
ATOM 2756 C C . VAL B 1 45 ? -7.281 17.203 -32.25 1 76.38 45 VAL B C 1
ATOM 2758 O O . VAL B 1 45 ? -7.957 17.781 -31.391 1 76.38 45 VAL B O 1
ATOM 2761 N N . LYS B 1 46 ? -7.688 16.375 -33.125 1 81.38 46 LYS B N 1
ATOM 2762 C CA . LYS B 1 46 ? -9.086 15.961 -33.062 1 81.38 46 LYS B CA 1
ATOM 2763 C C . LYS B 1 46 ? -9.312 14.953 -31.938 1 81.38 46 LYS B C 1
ATOM 2765 O O . LYS B 1 46 ? -8.562 13.984 -31.797 1 81.38 46 LYS B O 1
ATOM 2770 N N . LEU B 1 47 ? -10.266 15.219 -31.188 1 83.88 47 LEU B N 1
ATOM 2771 C CA . LEU B 1 47 ? -10.555 14.375 -30.031 1 83.88 47 LEU B CA 1
ATOM 2772 C C . LEU B 1 47 ? -11.719 13.43 -30.328 1 83.88 47 LEU B C 1
ATOM 2774 O O . LEU B 1 47 ? -11.844 12.383 -29.688 1 83.88 47 LEU B O 1
ATOM 2778 N N . PHE B 1 48 ? -12.555 13.734 -31.297 1 88.19 48 PHE B N 1
ATOM 2779 C CA . PHE B 1 48 ? -13.727 12.93 -31.625 1 88.19 48 PHE B CA 1
ATOM 2780 C C . PHE B 1 48 ? -13.727 12.562 -33.094 1 88.19 48 PHE B C 1
ATOM 2782 O O . PHE B 1 48 ? -13.219 13.312 -33.938 1 88.19 48 PHE B O 1
ATOM 2789 N N . ILE B 1 49 ? -14.242 11.32 -33.375 1 83.81 49 ILE B N 1
ATOM 2790 C CA . ILE B 1 49 ? -14.609 10.898 -34.719 1 83.81 49 ILE B CA 1
ATOM 2791 C C . ILE B 1 49 ? -16.125 10.938 -34.875 1 83.81 49 ILE B C 1
ATOM 2793 O O . ILE B 1 49 ? -16.859 10.375 -34.062 1 83.81 49 ILE B O 1
ATOM 2797 N N . ARG B 1 50 ? -16.484 11.648 -35.906 1 80.56 50 ARG B N 1
ATOM 2798 C CA . ARG B 1 50 ? -17.906 11.766 -36.156 1 80.56 50 ARG B CA 1
ATOM 2799 C C . ARG B 1 50 ? -18.406 10.664 -37.094 1 80.56 50 ARG B C 1
ATOM 2801 O O . ARG B 1 50 ? -17.734 10.344 -38.094 1 80.56 50 ARG B O 1
ATOM 2808 N N . HIS B 1 51 ? -19.328 9.859 -36.688 1 80.38 51 HIS B N 1
ATOM 2809 C CA . HIS B 1 51 ? -20.047 8.883 -37.5 1 80.38 51 HIS B CA 1
ATOM 2810 C C . HIS B 1 51 ? -21.516 9.281 -37.688 1 80.38 51 HIS B C 1
ATOM 2812 O O . HIS B 1 51 ? -22.016 10.133 -36.938 1 80.38 51 HIS B O 1
ATOM 2818 N N . PRO B 1 52 ? -22.203 8.742 -38.719 1 75.38 52 PRO B N 1
ATOM 2819 C CA . PRO B 1 52 ? -23.625 9.047 -38.938 1 75.38 52 PRO B CA 1
ATOM 2820 C C . PRO B 1 52 ? -24.469 8.758 -37.688 1 75.38 52 PRO B C 1
ATOM 2822 O O . PRO B 1 52 ? -25.484 9.422 -37.469 1 75.38 52 PRO B O 1
ATOM 2825 N N . ARG B 1 53 ? -24.031 7.863 -36.844 1 73.12 53 ARG B N 1
ATOM 2826 C CA . ARG B 1 53 ? -24.844 7.449 -35.719 1 73.12 53 ARG B CA 1
ATOM 2827 C C . ARG B 1 53 ? -24.344 8.078 -34.406 1 73.12 53 ARG B C 1
ATOM 2829 O O . ARG B 1 53 ? -24.859 7.805 -33.344 1 73.12 53 ARG B O 1
ATOM 2836 N N . GLY B 1 54 ? -23.328 8.945 -34.469 1 80.31 54 GLY B N 1
ATOM 2837 C CA . GLY B 1 54 ? -22.828 9.57 -33.25 1 80.31 54 GLY B CA 1
ATOM 2838 C C . GLY B 1 54 ? -21.344 9.914 -33.344 1 80.31 54 GLY B C 1
ATOM 2839 O O . GLY B 1 54 ? -20.812 10.188 -34.406 1 80.31 54 GLY B O 1
ATOM 2840 N N . LEU B 1 55 ? -20.766 10.188 -32.125 1 83.44 55 LEU B N 1
ATOM 2841 C CA . LEU B 1 55 ? -19.344 10.5 -32.094 1 83.44 55 LEU B CA 1
ATOM 2842 C C . LEU B 1 55 ? -18.625 9.594 -31.094 1 83.44 55 LEU B C 1
ATOM 2844 O O . LEU B 1 55 ? -19.203 9.203 -30.062 1 83.44 55 LEU B O 1
ATOM 2848 N N 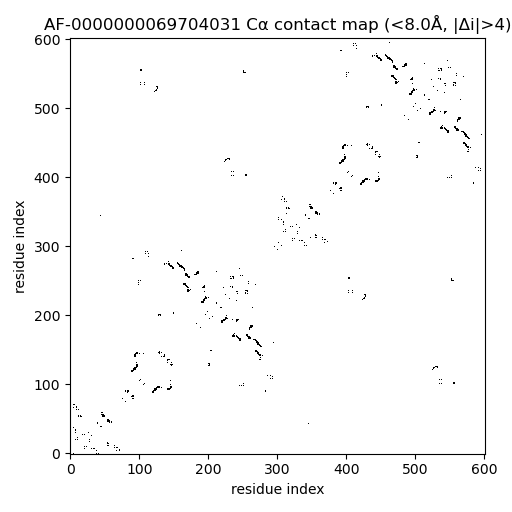. THR B 1 56 ? -17.531 9.164 -31.5 1 83.75 56 THR B N 1
ATOM 2849 C CA . THR B 1 56 ? -16.688 8.367 -30.625 1 83.75 56 THR B CA 1
ATOM 2850 C C . THR B 1 56 ? -15.312 9.023 -30.469 1 83.75 56 THR B C 1
ATOM 2852 O O . THR B 1 56 ? -14.922 9.859 -31.281 1 83.75 56 THR B O 1
ATOM 2855 N N . LEU B 1 57 ? -14.789 8.758 -29.312 1 80.94 57 LEU B N 1
ATOM 2856 C CA . LEU B 1 57 ? -13.484 9.336 -29.031 1 80.94 57 LEU B CA 1
ATOM 2857 C C . LEU B 1 57 ? -12.422 8.773 -29.98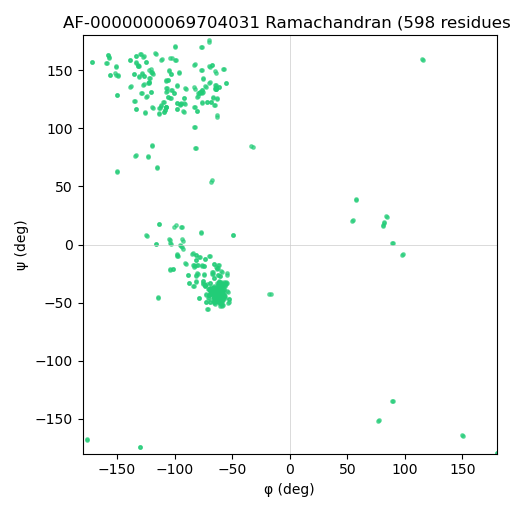4 1 80.94 57 LEU B C 1
ATOM 2859 O O . LEU B 1 57 ? -12.453 7.586 -30.312 1 80.94 57 LEU B O 1
ATOM 2863 N N . THR B 1 58 ? -11.57 9.625 -30.469 1 76.5 58 THR B N 1
ATOM 2864 C CA . THR B 1 58 ? -10.336 9.172 -31.109 1 76.5 58 THR B CA 1
ATOM 2865 C C . THR B 1 58 ? -9.383 8.578 -30.062 1 76.5 58 THR B C 1
ATOM 2867 O O . THR B 1 58 ? -9.641 8.656 -28.859 1 76.5 58 THR B O 1
ATOM 2870 N N . LEU B 1 59 ? -8.312 8.07 -30.469 1 63.72 59 LEU B N 1
ATOM 2871 C CA . LEU B 1 59 ? -7.309 7.586 -29.531 1 63.72 59 LEU B CA 1
ATOM 2872 C C . LEU B 1 59 ? -6.766 8.727 -28.672 1 63.72 59 LEU B C 1
ATOM 2874 O O . LEU B 1 59 ? -6.57 8.562 -27.469 1 63.72 59 LEU B O 1
ATOM 2878 N N . ALA B 1 60 ? -6.504 9.773 -29.328 1 67.25 60 ALA B N 1
ATOM 2879 C CA . ALA B 1 60 ? -6.105 10.984 -28.609 1 67.25 60 ALA B CA 1
ATOM 2880 C C . ALA B 1 60 ? -7.219 11.461 -27.688 1 67.25 60 ALA B C 1
ATOM 2882 O O . ALA B 1 60 ? -6.949 11.93 -26.578 1 67.25 60 ALA B O 1
ATOM 2883 N N . GLY B 1 61 ? -8.344 11.305 -28.172 1 75.5 61 GLY B N 1
ATOM 2884 C CA . GLY B 1 61 ? -9.484 11.664 -27.359 1 75.5 61 GLY B CA 1
ATOM 2885 C C . GLY B 1 61 ? -9.617 10.812 -26.109 1 75.5 61 GLY B C 1
ATOM 2886 O O . GLY B 1 61 ? -9.93 11.32 -25.031 1 75.5 61 GLY B O 1
ATOM 2887 N N . GLU B 1 62 ? -9.398 9.664 -26.203 1 70.88 62 GLU B N 1
ATOM 2888 C CA . GLU B 1 62 ? -9.461 8.75 -25.062 1 70.88 62 GLU B CA 1
ATOM 2889 C C . GLU B 1 62 ? -8.406 9.094 -24.016 1 70.88 62 GLU B C 1
ATOM 2891 O O . GLU B 1 62 ? -8.695 9.086 -22.812 1 70.88 62 GLU B O 1
ATOM 2896 N N . ALA B 1 63 ? -7.309 9.344 -24.453 1 62.97 63 ALA B N 1
ATOM 2897 C CA . ALA B 1 63 ? -6.246 9.75 -23.547 1 62.97 63 ALA B CA 1
ATOM 2898 C C . ALA B 1 63 ? -6.586 11.07 -22.859 1 62.97 63 ALA B C 1
ATOM 2900 O O . ALA B 1 63 ? -6.41 11.211 -21.641 1 62.97 63 ALA B O 1
ATOM 2901 N N . PHE B 1 64 ? -7.008 11.953 -23.672 1 68.62 64 PHE B N 1
ATOM 2902 C CA . PHE B 1 64 ? -7.43 13.25 -23.156 1 68.62 64 PHE B CA 1
ATOM 2903 C C . PHE B 1 64 ? -8.57 13.078 -22.156 1 68.62 64 PHE B C 1
ATOM 2905 O O . PHE B 1 64 ? -8.57 13.711 -21.094 1 68.62 64 PHE B O 1
ATOM 2912 N N . TYR B 1 65 ? -9.375 12.25 -22.469 1 73.25 65 TYR B N 1
ATOM 2913 C CA . TYR B 1 65 ? -10.508 11.961 -21.594 1 73.25 65 TYR B CA 1
ATOM 2914 C C . TYR B 1 65 ? -10.039 11.453 -20.234 1 73.25 65 TYR B C 1
ATOM 2916 O O . TYR B 1 65 ? -10.5 11.93 -19.188 1 73.25 65 TYR B O 1
ATOM 2924 N N . ARG B 1 66 ? -9.25 10.617 -20.234 1 60.28 66 ARG B N 1
ATOM 2925 C CA . ARG B 1 66 ? -8.734 10.07 -18.984 1 60.28 66 ARG B CA 1
ATOM 2926 C C . ARG B 1 66 ? -8.031 11.141 -18.156 1 60.28 66 ARG B C 1
ATOM 2928 O O . ARG B 1 66 ? -8.234 11.234 -16.953 1 60.28 66 ARG B O 1
ATOM 2935 N N . ASP B 1 67 ? -7.34 11.906 -18.844 1 58.19 67 ASP B N 1
ATOM 2936 C CA . ASP B 1 67 ? -6.586 12.953 -18.156 1 58.19 67 ASP B CA 1
ATOM 2937 C C . ASP B 1 67 ? -7.516 14.031 -17.609 1 58.19 67 ASP B C 1
ATOM 2939 O O . ASP B 1 67 ? -7.355 14.484 -16.484 1 58.19 67 ASP B O 1
ATOM 2943 N N . ILE B 1 68 ? -8.359 14.406 -18.375 1 63.19 68 ILE B N 1
ATOM 2944 C CA . ILE B 1 68 ? -9.273 15.477 -17.969 1 63.19 68 ILE B CA 1
ATOM 2945 C C . ILE B 1 68 ? -10.219 14.969 -16.875 1 63.19 68 ILE B C 1
ATOM 2947 O O . ILE B 1 68 ? -10.547 15.711 -15.945 1 63.19 68 ILE B O 1
ATOM 2951 N N . LYS B 1 69 ? -10.555 13.805 -17.062 1 62.97 69 LYS B N 1
ATOM 2952 C CA . LYS B 1 69 ? -11.398 13.234 -16.016 1 62.97 69 LYS B CA 1
ATOM 2953 C C . LYS B 1 69 ? -10.68 13.227 -14.672 1 62.97 69 LYS B C 1
ATOM 2955 O O . LYS B 1 69 ? -11.266 13.586 -13.648 1 62.97 69 LYS B O 1
ATOM 2960 N N . LYS B 1 70 ? -9.594 12.898 -14.711 1 54.88 70 LYS B N 1
ATOM 2961 C CA . LYS B 1 70 ? -8.773 12.945 -13.508 1 54.88 70 LYS B CA 1
ATOM 2962 C C . LYS B 1 70 ? -8.617 14.375 -13 1 54.88 70 LYS B C 1
ATOM 2964 O O . LYS B 1 70 ? -8.734 14.625 -11.797 1 54.88 70 LYS B O 1
ATOM 2969 N N . MET B 1 71 ? -8.422 15.242 -13.883 1 53.22 71 MET B N 1
ATOM 2970 C CA . MET B 1 71 ? -8.281 16.656 -13.547 1 53.22 71 MET B CA 1
ATOM 2971 C C . MET B 1 71 ? -9.586 17.219 -13.008 1 53.22 71 MET B C 1
ATOM 2973 O O . MET B 1 71 ? -9.594 17.938 -12.008 1 53.22 71 MET B O 1
ATOM 2977 N N . LEU B 1 72 ? -10.578 16.875 -13.656 1 55.38 72 LEU B N 1
ATOM 2978 C CA . LEU B 1 72 ? -11.875 17.406 -13.234 1 55.38 72 LEU B CA 1
ATOM 2979 C C . LEU B 1 72 ? -12.328 16.75 -11.93 1 55.38 72 LEU B C 1
ATOM 2981 O O . LEU B 1 72 ? -12.969 17.391 -11.102 1 55.38 72 LEU B O 1
ATOM 2985 N N . ALA B 1 73 ? -11.953 15.547 -11.875 1 52.56 73 ALA B N 1
ATOM 2986 C CA . ALA B 1 73 ? -12.188 14.93 -10.57 1 52.56 73 ALA B CA 1
ATOM 2987 C C . ALA B 1 73 ? -11.438 15.68 -9.469 1 52.56 73 ALA B C 1
ATOM 2989 O O . ALA B 1 73 ? -11.969 15.883 -8.375 1 52.56 73 ALA B O 1
ATOM 2990 N N . GLY B 1 74 ? -10.289 16.062 -9.758 1 47.31 74 GLY B N 1
ATOM 2991 C CA . GLY B 1 74 ? -9.547 16.922 -8.844 1 47.31 74 GLY B CA 1
ATOM 2992 C C . GLY B 1 74 ? -10.211 18.266 -8.625 1 47.31 74 GLY B C 1
ATOM 2993 O O . GLY B 1 74 ? -10.242 18.781 -7.5 1 47.31 74 GLY B O 1
ATOM 2994 N N . LEU B 1 75 ? -10.727 18.812 -9.664 1 44.06 75 LEU B N 1
ATOM 2995 C CA . LEU B 1 75 ? -11.469 20.062 -9.562 1 44.06 75 LEU B CA 1
ATOM 2996 C C . LEU B 1 75 ? -12.75 19.875 -8.758 1 44.06 75 LEU B C 1
ATOM 2998 O O . LEU B 1 75 ? -13.086 20.719 -7.918 1 44.06 75 LEU B O 1
ATOM 3002 N N . ASP B 1 76 ? -13.398 18.875 -9.164 1 44.84 76 ASP B N 1
ATOM 3003 C CA . ASP B 1 76 ? -14.602 18.594 -8.391 1 44.84 76 ASP B CA 1
ATOM 3004 C C . ASP B 1 76 ? -14.266 18.391 -6.914 1 44.84 76 ASP B C 1
ATOM 3006 O O . ASP B 1 76 ? -14.984 18.875 -6.031 1 44.84 76 ASP B O 1
ATOM 3010 N N . LEU B 1 77 ? -13.297 17.688 -6.742 1 43.75 77 LEU B N 1
ATOM 3011 C CA . LEU B 1 77 ? -12.82 17.578 -5.367 1 43.75 77 LEU B CA 1
ATOM 3012 C C . LEU B 1 77 ? -12.445 18.938 -4.805 1 43.75 77 LEU B C 1
ATOM 3014 O O . LEU B 1 77 ? -12.711 19.219 -3.633 1 43.75 77 LEU B O 1
ATOM 3018 N N . SER B 1 78 ? -11.945 19.734 -5.617 1 42.28 78 SER B N 1
ATOM 3019 C CA . SER B 1 78 ? -11.641 21.094 -5.18 1 42.28 78 SER B CA 1
ATOM 3020 C C . SER B 1 78 ? -12.922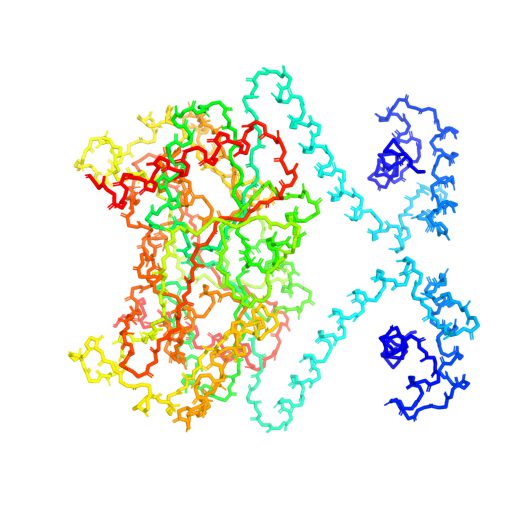 21.891 -4.918 1 42.28 78 SER B C 1
ATOM 3022 O O . SER B 1 78 ? -13 22.656 -3.955 1 42.28 78 SER B O 1
ATOM 3024 N N . VAL B 1 79 ? -13.805 21.844 -5.852 1 41.16 79 VAL B N 1
ATOM 3025 C CA . VAL B 1 79 ? -15.086 22.516 -5.664 1 41.16 79 VAL B CA 1
ATOM 3026 C C . VAL B 1 79 ? -15.789 21.938 -4.438 1 41.16 79 VAL B C 1
ATOM 3028 O O . VAL B 1 79 ? -16.312 22.688 -3.607 1 41.16 79 VAL B O 1
ATOM 3031 N N . GLU B 1 80 ? -15.875 20.719 -4.402 1 41.62 80 GLU B N 1
ATOM 3032 C CA . GLU B 1 80 ? -16.453 20.141 -3.203 1 41.62 80 GLU B CA 1
ATOM 3033 C C . GLU B 1 80 ? -15.734 20.594 -1.947 1 41.62 80 GLU B C 1
ATOM 3035 O O . GLU B 1 80 ? -16.359 20.906 -0.936 1 41.62 80 GLU B O 1
ATOM 3040 N N . GLN B 1 81 ? -14.5 20.641 -2.111 1 42.09 81 GLN B N 1
ATOM 3041 C CA . GLN B 1 81 ? -13.719 21.156 -0.999 1 42.09 81 GLN B CA 1
ATOM 3042 C C . GLN B 1 81 ? -14.07 22.625 -0.717 1 42.09 81 GLN B C 1
ATOM 3044 O O . GLN B 1 81 ? -14.211 23.016 0.442 1 42.09 81 GLN B O 1
ATOM 3049 N N . ALA B 1 82 ? -14.234 23.297 -1.769 1 41.12 82 ALA B N 1
ATOM 3050 C CA . ALA B 1 82 ? -14.656 24.688 -1.602 1 41.12 82 ALA B CA 1
ATOM 3051 C C . ALA B 1 82 ? -16.047 24.766 -0.996 1 41.12 82 ALA B C 1
ATOM 3053 O O . ALA B 1 82 ? -16.312 25.594 -0.119 1 41.12 82 ALA B O 1
ATOM 3054 N N . GLN B 1 83 ? -16.859 24.062 -1.546 1 40.84 83 GLN B N 1
ATOM 3055 C CA . GLN B 1 83 ? -18.219 24.062 -1.019 1 40.84 83 GLN B CA 1
ATOM 3056 C C . GLN B 1 83 ? -18.25 23.562 0.423 1 40.84 83 GLN B C 1
ATOM 3058 O O . GLN B 1 83 ? -18.969 24.109 1.259 1 40.84 83 GLN B O 1
ATOM 3063 N N . ARG B 1 84 ? -17.594 22.516 0.584 1 42.19 84 ARG B N 1
ATOM 3064 C CA . ARG B 1 84 ? -17.516 22.047 1.964 1 42.19 84 ARG B CA 1
ATOM 3065 C C . ARG B 1 84 ? -16.922 23.125 2.875 1 42.19 84 ARG B C 1
ATOM 3067 O O . ARG B 1 84 ? -17.406 23.328 3.988 1 42.19 84 ARG B O 1
ATOM 3074 N N . ILE B 1 85 ? -15.992 23.781 2.363 1 41.16 85 ILE B N 1
ATOM 3075 C CA . ILE B 1 85 ? -15.469 24.938 3.102 1 41.16 85 ILE B CA 1
ATOM 3076 C C . ILE B 1 85 ? -16.578 25.953 3.316 1 41.16 85 ILE B C 1
ATOM 3078 O O . ILE B 1 85 ? -16.734 26.5 4.414 1 41.16 85 ILE B O 1
ATOM 3082 N N . ALA B 1 86 ? -17.281 26.234 2.352 1 40.06 86 ALA B N 1
ATOM 3083 C CA . ALA B 1 86 ? -18.344 27.234 2.467 1 40.06 86 ALA B CA 1
ATOM 3084 C C . ALA B 1 86 ? -19.438 26.75 3.414 1 40.06 86 ALA B C 1
ATOM 3086 O O . ALA B 1 86 ? -20.094 27.547 4.074 1 40.06 86 ALA B O 1
ATOM 3087 N N . SER B 1 87 ? -19.719 25.531 3.303 1 42.81 87 SER B N 1
ATOM 3088 C CA . SER B 1 87 ? -20.844 25.047 4.117 1 42.81 87 SER B CA 1
ATOM 3089 C C . SER B 1 87 ? -20.422 24.875 5.574 1 42.81 87 SER B C 1
ATOM 3091 O O . SER B 1 87 ? -21.203 24.391 6.395 1 42.81 87 SER B O 1
ATOM 3093 N N . GLY B 1 88 ? -19.344 25.281 6.02 1 43.97 88 GLY B N 1
ATOM 3094 C CA . GLY B 1 88 ? -18.938 25.25 7.414 1 43.97 88 GLY B CA 1
ATOM 3095 C C . GLY B 1 88 ? -18.047 24.078 7.754 1 43.97 88 GLY B C 1
ATOM 3096 O O . GLY B 1 88 ? -17.828 23.766 8.93 1 43.97 88 GLY B O 1
ATOM 3097 N N . PHE B 1 89 ? -17.938 23.188 6.77 1 49.59 89 PHE B N 1
ATOM 3098 C CA . PHE B 1 89 ? -17.016 22.094 7.012 1 49.59 89 PHE B CA 1
ATOM 3099 C C . PHE B 1 89 ? -15.586 22.625 7.168 1 49.59 89 PHE B C 1
ATOM 3101 O O . PHE B 1 89 ? -15.18 23.547 6.461 1 49.59 89 PHE B O 1
ATOM 3108 N N . ASP B 1 90 ? -15.031 22.578 8.344 1 58.47 90 ASP B N 1
ATOM 3109 C CA . ASP B 1 90 ? -13.742 23.141 8.75 1 58.47 90 ASP B CA 1
ATOM 3110 C C . ASP B 1 90 ? -12.641 22.75 7.773 1 58.47 90 ASP B C 1
ATOM 3112 O O . ASP B 1 90 ? -11.453 22.938 8.062 1 58.47 90 ASP B O 1
ATOM 3116 N N . GLY B 1 91 ? -12.898 22.188 6.738 1 71.19 91 GLY B N 1
ATOM 3117 C CA . GLY B 1 91 ? -11.922 22.078 5.668 1 71.19 91 GLY B CA 1
ATOM 3118 C C . GLY B 1 91 ? -11.492 20.656 5.391 1 71.19 91 GLY B C 1
ATOM 3119 O O . GLY B 1 91 ? -11.914 19.734 6.09 1 71.19 91 GLY B O 1
ATOM 3120 N N . HIS B 1 92 ? -10.961 20.406 4.211 1 79.06 92 HIS B N 1
ATOM 3121 C CA . HIS B 1 92 ? -10.445 19.141 3.707 1 79.06 92 HIS B CA 1
ATOM 3122 C C . HIS B 1 92 ? -8.922 19.172 3.607 1 79.06 92 HIS B C 1
ATOM 3124 O O . HIS B 1 92 ? -8.359 20.031 2.926 1 79.06 92 HIS B O 1
ATOM 3130 N N . LEU B 1 93 ? -8.32 18.312 4.422 1 87.94 93 LEU B N 1
ATOM 3131 C CA . LEU B 1 93 ? -6.859 18.234 4.457 1 87.94 93 LEU B CA 1
ATOM 3132 C C . LEU B 1 93 ? -6.367 16.953 3.785 1 87.94 93 LEU B C 1
ATOM 3134 O O . LEU B 1 93 ? -6.719 15.852 4.211 1 87.94 93 LEU B O 1
ATOM 3138 N N . ARG B 1 94 ? -5.594 17.062 2.717 1 87.31 94 ARG B N 1
ATOM 3139 C CA . ARG B 1 94 ? -5 15.938 2.006 1 87.31 94 ARG B CA 1
ATOM 3140 C C . ARG B 1 94 ? -3.557 15.711 2.443 1 87.31 94 ARG B C 1
ATOM 3142 O O . ARG B 1 94 ? -2.68 16.531 2.15 1 87.31 94 ARG B O 1
ATOM 3149 N N . LEU B 1 95 ? -3.338 14.547 3.025 1 94.19 95 LEU B N 1
ATOM 3150 C CA . LEU B 1 95 ? -2.008 14.266 3.553 1 94.19 95 LEU B CA 1
ATOM 3151 C C . LEU B 1 95 ? -1.448 12.977 2.959 1 94.19 95 LEU B C 1
ATOM 3153 O O . LEU B 1 95 ? -2.137 11.953 2.928 1 94.19 95 LEU B O 1
ATOM 3157 N N . GLY B 1 96 ? -0.275 13.07 2.439 1 94.69 96 GLY B N 1
ATOM 3158 C CA . GLY B 1 96 ? 0.47 11.875 2.088 1 94.69 96 GLY B CA 1
ATOM 3159 C C . GLY B 1 96 ? 1.21 11.266 3.266 1 94.69 96 GLY B C 1
ATOM 3160 O O . GLY B 1 96 ? 1.508 11.953 4.242 1 94.69 96 GLY B O 1
ATOM 3161 N N . PHE B 1 97 ? 1.429 9.992 3.137 1 93.12 97 PHE B N 1
ATOM 3162 C CA . PHE B 1 97 ? 2.236 9.359 4.172 1 93.12 97 PHE B CA 1
ATOM 3163 C C . PHE B 1 97 ? 2.902 8.094 3.641 1 93.12 97 PHE B C 1
ATOM 3165 O O . PHE B 1 97 ? 2.373 7.438 2.74 1 93.12 97 PHE B O 1
ATOM 3172 N N . VAL B 1 98 ? 4.098 7.867 4.141 1 91.06 98 VAL B N 1
ATOM 3173 C CA . VAL B 1 98 ? 4.703 6.551 3.955 1 91.06 98 VAL B CA 1
ATOM 3174 C C . VAL B 1 98 ? 4.059 5.547 4.906 1 91.06 98 VAL B C 1
ATOM 3176 O O . VAL B 1 98 ? 3.893 5.824 6.094 1 91.06 98 VAL B O 1
ATOM 3179 N N . GLU B 1 99 ? 3.709 4.457 4.445 1 85.44 99 GLU B N 1
ATOM 3180 C CA . GLU B 1 99 ? 2.834 3.529 5.156 1 85.44 99 GLU B CA 1
ATOM 3181 C C . GLU B 1 99 ? 3.361 3.238 6.559 1 85.44 99 GLU B C 1
ATOM 3183 O O . GLU B 1 99 ? 2.605 3.279 7.531 1 85.44 99 GLU B O 1
ATOM 3188 N N . ASN B 1 100 ? 4.59 2.957 6.707 1 86.94 100 ASN B N 1
ATOM 3189 C CA . ASN B 1 100 ? 5.133 2.545 7.996 1 86.94 100 ASN B CA 1
ATOM 3190 C C . ASN B 1 100 ? 5.152 3.699 8.992 1 86.94 100 ASN B C 1
ATOM 3192 O O . ASN B 1 100 ? 5.352 3.488 10.188 1 86.94 100 ASN B O 1
ATOM 3196 N N . SER B 1 101 ? 4.891 4.879 8.539 1 89.75 101 SER B N 1
ATOM 3197 C CA . SER B 1 101 ? 4.926 6.039 9.422 1 89.75 101 SER B CA 1
ATOM 3198 C C . SER B 1 101 ? 3.625 6.168 10.211 1 89.75 101 SER B C 1
ATOM 3200 O O . SER B 1 101 ? 3.561 6.91 11.195 1 89.75 101 SER B O 1
ATOM 3202 N N . SER B 1 102 ? 2.643 5.473 9.844 1 87.19 102 SER B N 1
ATOM 3203 C CA . SER B 1 102 ? 1.316 5.738 10.391 1 87.19 102 SER B CA 1
ATOM 3204 C C . SER B 1 102 ? 0.927 4.695 11.43 1 87.19 102 SER B C 1
ATOM 3206 O O . SER B 1 102 ? -0.171 4.75 11.992 1 87.19 102 SER B O 1
ATOM 3208 N N . TRP B 1 103 ? 1.77 3.805 11.68 1 84.88 103 TRP B N 1
ATOM 3209 C CA . TRP B 1 103 ? 1.348 2.658 12.477 1 84.88 103 TRP B CA 1
ATOM 3210 C C . TRP B 1 103 ? 1.534 2.934 13.961 1 84.88 103 TRP B C 1
ATOM 3212 O O . TRP B 1 103 ? 0.856 2.334 14.805 1 84.88 103 TRP B O 1
ATOM 3222 N N . ASP B 1 104 ? 2.426 3.777 14.281 1 81.38 104 ASP B N 1
ATOM 3223 C CA . ASP B 1 104 ? 2.646 4.125 15.68 1 81.38 104 ASP B CA 1
ATOM 3224 C C . ASP B 1 104 ? 3.334 5.484 15.812 1 81.38 104 ASP B C 1
ATOM 3226 O O . ASP B 1 104 ? 3.721 6.086 14.805 1 81.38 104 ASP B O 1
ATOM 3230 N N . GLY B 1 105 ? 3.217 5.98 17.031 1 86.88 105 GLY B N 1
ATOM 3231 C CA . GLY B 1 105 ? 4.043 7.133 17.344 1 86.88 105 GLY B CA 1
ATOM 3232 C C . GLY B 1 105 ? 3.379 8.453 17.016 1 86.88 105 GLY B C 1
ATOM 3233 O O . GLY B 1 105 ? 2.191 8.641 17.281 1 86.88 105 GLY B O 1
ATOM 3234 N N . ILE B 1 106 ? 4.152 9.281 16.406 1 89.31 106 ILE B N 1
ATOM 3235 C CA . ILE B 1 106 ? 3.83 10.703 16.312 1 89.31 106 ILE B CA 1
ATOM 3236 C C . ILE B 1 106 ? 2.729 10.914 15.273 1 89.31 106 ILE B C 1
ATOM 3238 O O . ILE B 1 106 ? 1.881 11.797 15.43 1 89.31 106 ILE B O 1
ATOM 3242 N N . VAL B 1 107 ? 2.67 10.125 14.273 1 91.88 107 VAL B N 1
ATOM 3243 C CA . VAL B 1 107 ? 1.733 10.359 13.18 1 91.88 107 VAL B CA 1
ATOM 3244 C C . VAL B 1 107 ? 0.307 10.086 13.648 1 91.88 107 VAL B C 1
ATOM 3246 O O . VAL B 1 107 ? -0.55 10.969 13.609 1 91.88 107 VAL B O 1
ATOM 3249 N N . PRO B 1 108 ? 0.041 8.906 14.164 1 89.56 108 PRO B N 1
ATOM 3250 C CA . PRO B 1 108 ? -1.32 8.688 14.656 1 89.56 108 PRO B CA 1
ATOM 3251 C C . PRO B 1 108 ? -1.702 9.648 15.781 1 89.56 108 PRO B C 1
ATOM 3253 O O . PRO B 1 108 ? -2.855 10.078 15.867 1 89.56 108 PRO B O 1
ATOM 3256 N N . SER B 1 109 ? -0.799 9.961 16.641 1 89.62 109 SER B N 1
ATOM 3257 C CA . SER B 1 109 ? -1.065 10.898 17.719 1 89.62 109 SER B CA 1
ATOM 3258 C C . SER B 1 109 ? -1.476 12.266 17.172 1 89.62 109 SER B C 1
ATOM 3260 O O . SER B 1 109 ? -2.408 12.891 17.688 1 89.62 109 SER B O 1
ATOM 3262 N N . THR B 1 110 ? -0.77 12.68 16.203 1 92.88 110 THR B N 1
ATOM 3263 C CA . THR B 1 110 ? -1.065 13.977 15.594 1 92.88 110 THR B CA 1
ATOM 3264 C C . THR B 1 110 ? -2.438 13.961 14.93 1 92.88 110 THR B C 1
ATOM 3266 O O . THR B 1 110 ? -3.213 14.906 15.062 1 92.88 110 THR B O 1
ATOM 3269 N N . LEU B 1 111 ? -2.68 12.945 14.188 1 91.69 111 LEU B N 1
ATOM 3270 C CA . LEU B 1 111 ? -3.969 12.82 13.516 1 91.69 111 LEU B CA 1
ATOM 3271 C C . LEU B 1 111 ? -5.113 12.844 14.531 1 91.69 111 LEU B C 1
ATOM 3273 O O . LEU B 1 111 ? -6.125 13.508 14.312 1 91.69 111 LEU B O 1
ATOM 3277 N N . ARG B 1 112 ? -4.953 12.133 15.523 1 88.44 112 ARG B N 1
ATOM 3278 C CA . ARG B 1 112 ? -5.949 12.086 16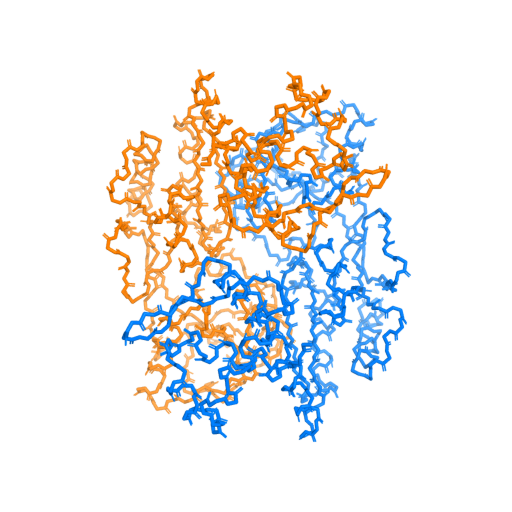.594 1 88.44 112 ARG B CA 1
ATOM 3279 C C . ARG B 1 112 ? -6.184 13.469 17.188 1 88.44 112 ARG B C 1
ATOM 3281 O O . ARG B 1 112 ? -7.328 13.898 17.344 1 88.44 112 ARG B O 1
ATOM 3288 N N . HIS B 1 113 ? -5.133 14.078 17.562 1 88.88 113 HIS B N 1
ATOM 3289 C CA . HIS B 1 113 ? -5.219 15.398 18.188 1 88.88 113 HIS B CA 1
ATOM 3290 C C . HIS B 1 113 ? -5.875 16.406 17.25 1 88.88 113 HIS B C 1
ATOM 3292 O O . HIS B 1 113 ? -6.723 17.188 17.672 1 88.88 113 HIS B O 1
ATOM 3298 N N . PHE B 1 114 ? -5.457 16.406 16.016 1 90.56 114 PHE B N 1
ATOM 3299 C CA . PHE B 1 114 ? -6.035 17.312 15.031 1 90.56 114 PHE B CA 1
ATOM 3300 C C . PHE B 1 114 ? -7.543 17.125 14.945 1 90.56 114 PHE B C 1
ATOM 3302 O O . PHE B 1 114 ? -8.289 18.109 14.906 1 90.56 114 PHE B O 1
ATOM 3309 N N . LYS B 1 115 ? -7.941 15.875 14.883 1 86.25 115 LYS B N 1
ATOM 3310 C CA . LYS B 1 115 ? -9.367 15.594 14.766 1 86.25 115 LYS B CA 1
ATOM 3311 C C . LYS B 1 115 ? -10.125 16.016 16.016 1 86.25 115 LYS B C 1
ATOM 3313 O O . LYS B 1 115 ? -11.305 16.375 15.953 1 86.25 115 LYS B O 1
ATOM 3318 N N . GLN B 1 116 ? -9.531 16.016 17.109 1 84.31 116 GLN B N 1
ATOM 3319 C CA . GLN B 1 116 ? -10.125 16.484 18.344 1 84.31 116 GLN B CA 1
ATOM 3320 C C . GLN B 1 116 ? -10.297 18 18.344 1 84.31 116 GLN B C 1
ATOM 3322 O O . GLN B 1 116 ? -11.312 18.531 18.812 1 84.31 116 GLN B O 1
ATOM 3327 N N . VAL B 1 117 ? -9.352 18.688 17.797 1 85.94 117 VAL B N 1
ATOM 3328 C CA . VAL B 1 117 ? -9.336 20.156 17.812 1 85.94 117 VAL B CA 1
ATOM 3329 C C . VAL B 1 117 ? -10.188 20.688 16.672 1 85.94 117 VAL B C 1
ATOM 3331 O O . VAL B 1 117 ? -10.82 21.734 16.797 1 85.94 117 VAL B O 1
ATOM 3334 N N . VAL B 1 118 ? -10.148 19.969 15.57 1 86.06 118 VAL B N 1
ATOM 3335 C CA . VAL B 1 118 ? -10.953 20.359 14.422 1 86.06 118 VAL B CA 1
ATOM 3336 C C . VAL B 1 118 ? -11.875 19.219 14.023 1 86.06 118 VAL B C 1
ATOM 3338 O O . VAL B 1 118 ? -11.734 18.641 12.938 1 86.06 118 VAL B O 1
ATOM 3341 N N . PRO B 1 119 ? -12.867 18.969 14.664 1 81 119 PRO B N 1
ATOM 3342 C CA . PRO B 1 119 ? -13.695 17.766 14.516 1 81 119 PRO B CA 1
ATOM 3343 C C . PRO B 1 119 ? -14.422 17.719 13.18 1 81 119 PRO B C 1
ATOM 3345 O O . PRO B 1 119 ? -14.734 16.625 12.688 1 81 119 PRO B O 1
ATOM 3348 N N . ARG B 1 120 ? -14.656 18.812 12.609 1 77.88 120 ARG B N 1
ATOM 3349 C CA . ARG B 1 120 ? -15.469 18.828 11.398 1 77.88 120 ARG B CA 1
ATOM 3350 C C . ARG B 1 120 ? -14.602 18.75 10.148 1 77.88 120 ARG B C 1
ATOM 3352 O O . ARG B 1 120 ? -15.109 18.688 9.031 1 77.88 120 ARG B O 1
ATOM 3359 N N . ALA B 1 121 ? -13.289 18.766 10.352 1 81.56 121 ALA B N 1
ATOM 3360 C CA . ALA B 1 121 ? -12.391 18.656 9.211 1 81.56 121 ALA B CA 1
ATOM 3361 C C . ALA B 1 121 ? -12.352 17.219 8.695 1 81.56 121 ALA B C 1
ATOM 3363 O O . ALA B 1 121 ? -12.438 16.266 9.477 1 81.56 121 ALA B O 1
ATOM 3364 N N . THR B 1 122 ? -12.258 17.094 7.383 1 79.94 122 THR B N 1
ATOM 3365 C CA . THR B 1 122 ? -12.055 15.781 6.781 1 79.94 122 THR B CA 1
ATOM 3366 C C . THR B 1 122 ? -10.586 15.547 6.457 1 79.94 122 THR B C 1
ATOM 3368 O O . THR B 1 122 ? -9.898 16.453 5.992 1 79.94 122 THR B O 1
ATOM 3371 N N . LEU B 1 123 ? -10.125 14.352 6.777 1 86.44 123 LEU B N 1
ATOM 3372 C CA . LEU B 1 123 ? -8.742 13.961 6.508 1 86.44 123 LEU B CA 1
ATOM 3373 C C . LEU B 1 123 ? -8.688 12.922 5.395 1 86.44 123 LEU B C 1
ATOM 3375 O O . LEU B 1 123 ? -9.352 11.883 5.473 1 86.44 123 LEU B O 1
ATOM 3379 N N . GLU B 1 124 ? -7.992 13.227 4.418 1 84.62 124 GLU B N 1
ATOM 3380 C CA . GLU B 1 124 ? -7.695 12.25 3.373 1 84.62 124 GLU B CA 1
ATOM 3381 C C . GLU B 1 124 ? -6.23 11.828 3.418 1 84.62 124 GLU B C 1
ATOM 3383 O O . GLU B 1 124 ? -5.336 12.625 3.125 1 84.62 124 GLU B O 1
ATOM 3388 N N . LEU B 1 125 ? -6.059 10.57 3.746 1 90.75 125 LEU B N 1
ATOM 3389 C CA . LEU B 1 125 ? -4.715 10.008 3.805 1 90.75 125 LEU B CA 1
ATOM 3390 C C . LEU B 1 125 ? -4.41 9.203 2.549 1 90.75 125 LEU B C 1
ATOM 3392 O O . LEU B 1 125 ? -5.199 8.344 2.148 1 90.75 125 LEU B O 1
ATOM 3396 N N . ILE B 1 126 ? -3.27 9.508 1.995 1 87.25 126 ILE B N 1
ATOM 3397 C CA . ILE B 1 126 ? -2.891 8.836 0.756 1 87.25 126 ILE B CA 1
ATOM 3398 C C . ILE B 1 126 ? -1.516 8.195 0.917 1 87.25 126 ILE B C 1
ATOM 3400 O O . ILE B 1 126 ? -0.509 8.891 1.056 1 87.25 126 ILE B O 1
ATOM 3404 N N . PRO B 1 127 ? -1.503 6.895 0.878 1 88.56 127 PRO B N 1
ATOM 3405 C CA . PRO B 1 127 ? -0.193 6.246 0.958 1 88.56 127 PRO B CA 1
ATOM 3406 C C . PRO B 1 127 ? 0.661 6.484 -0.285 1 88.56 127 PRO B C 1
ATOM 3408 O O . PRO B 1 127 ? 0.249 6.141 -1.396 1 88.56 127 PRO B O 1
ATOM 3411 N N . LEU B 1 128 ? 1.86 7.062 -0.064 1 87.31 128 LEU B N 1
ATOM 3412 C CA . LEU B 1 128 ? 2.803 7.398 -1.125 1 87.31 128 LEU B CA 1
ATOM 3413 C C . LEU B 1 128 ? 4.238 7.344 -0.614 1 87.31 128 LEU B C 1
ATOM 3415 O O . LEU B 1 128 ? 4.484 7.512 0.583 1 87.31 128 LEU B O 1
ATOM 3419 N N . ASN B 1 129 ? 5.109 7.074 -1.557 1 87.56 129 ASN B N 1
ATOM 3420 C CA . ASN B 1 129 ? 6.508 7.211 -1.166 1 87.56 129 ASN B CA 1
ATOM 3421 C C . ASN B 1 129 ? 6.934 8.68 -1.108 1 87.56 129 ASN B C 1
ATOM 3423 O O . ASN B 1 129 ? 6.172 9.562 -1.496 1 87.56 129 ASN B O 1
ATOM 3427 N N . THR B 1 130 ? 8.086 8.914 -0.588 1 91.06 130 THR B N 1
ATOM 3428 C CA . THR B 1 130 ? 8.547 10.273 -0.323 1 91.06 130 THR B CA 1
ATOM 3429 C C . THR B 1 130 ? 8.625 11.078 -1.617 1 91.06 130 THR B C 1
ATOM 3431 O O . THR B 1 130 ? 8.062 12.172 -1.709 1 91.06 130 THR B O 1
ATOM 3434 N N . PRO B 1 131 ? 9.305 10.609 -2.672 1 87 131 PRO B N 1
ATOM 3435 C CA . PRO B 1 131 ? 9.406 11.406 -3.895 1 87 131 PRO B CA 1
ATOM 3436 C C . PRO B 1 131 ? 8.039 11.734 -4.492 1 87 131 PRO B C 1
ATOM 3438 O O . PRO B 1 131 ? 7.82 12.852 -4.973 1 87 131 PRO B O 1
ATOM 3441 N N . GLU B 1 132 ? 7.16 10.805 -4.461 1 85.88 132 GLU B N 1
ATOM 3442 C CA . GLU B 1 132 ? 5.809 11.031 -4.965 1 85.88 132 GLU B CA 1
ATOM 3443 C C . GLU B 1 132 ? 5.098 12.117 -4.156 1 85.88 132 GLU B C 1
ATOM 3445 O O . GLU B 1 132 ? 4.406 12.969 -4.723 1 85.88 132 GLU B O 1
ATOM 3450 N N . GLN B 1 133 ? 5.246 12.062 -2.891 1 92.25 133 GLN B N 1
ATOM 3451 C CA . GLN B 1 133 ? 4.605 13.047 -2.023 1 92.25 133 GLN B CA 1
ATOM 3452 C C . GLN B 1 133 ? 5.133 14.453 -2.307 1 92.25 133 GLN B C 1
ATOM 3454 O O . GLN B 1 133 ? 4.352 15.398 -2.434 1 92.25 133 GLN B O 1
ATOM 3459 N N . ILE B 1 134 ? 6.418 14.539 -2.377 1 92 134 ILE B N 1
ATOM 3460 C CA . ILE B 1 134 ? 7.031 15.844 -2.596 1 92 134 ILE B CA 1
ATOM 3461 C C . ILE B 1 134 ? 6.527 16.438 -3.908 1 92 134 ILE B C 1
ATOM 3463 O O . ILE B 1 134 ? 6.164 17.609 -3.965 1 92 134 ILE B O 1
ATOM 3467 N N . ALA B 1 135 ? 6.512 15.641 -4.934 1 86.94 135 ALA B N 1
ATOM 3468 C CA . ALA B 1 135 ? 6.027 16.094 -6.234 1 86.94 135 ALA B CA 1
ATOM 3469 C C . ALA B 1 135 ? 4.59 16.609 -6.137 1 86.94 135 ALA B C 1
ATOM 3471 O O . ALA B 1 135 ? 4.254 17.656 -6.695 1 86.94 135 ALA B O 1
ATOM 3472 N N . LEU B 1 136 ? 3.75 15.945 -5.445 1 87.5 136 LEU B N 1
ATOM 3473 C CA . LEU B 1 136 ? 2.34 16.297 -5.32 1 87.5 136 LEU B CA 1
ATOM 3474 C C . LEU B 1 136 ? 2.164 17.516 -4.426 1 87.5 136 LEU B C 1
ATOM 3476 O O . LEU B 1 136 ? 1.262 18.328 -4.648 1 87.5 136 LEU B O 1
ATOM 3480 N N . ILE B 1 137 ? 2.963 17.656 -3.406 1 91.62 137 ILE B N 1
ATOM 3481 C CA . ILE B 1 137 ? 2.926 18.828 -2.541 1 91.62 137 ILE B CA 1
ATOM 3482 C C . ILE B 1 137 ? 3.312 20.078 -3.34 1 91.62 137 ILE B C 1
ATOM 3484 O O . ILE B 1 137 ? 2.645 21.109 -3.254 1 91.62 137 ILE B O 1
ATOM 3488 N N . GLU B 1 138 ? 4.336 19.906 -4.102 1 86.56 138 GLU B N 1
ATOM 3489 C CA . GLU B 1 138 ? 4.797 21.031 -4.922 1 86.56 138 GLU B CA 1
ATOM 3490 C C . GLU B 1 138 ? 3.719 21.469 -5.902 1 86.56 138 GLU B C 1
ATOM 3492 O O . GLU B 1 138 ? 3.6 22.672 -6.199 1 86.56 138 GLU B O 1
ATOM 3497 N N . LYS B 1 139 ? 2.965 20.531 -6.336 1 80.31 139 LYS B N 1
ATOM 3498 C CA . LYS B 1 139 ? 1.902 20.812 -7.293 1 80.31 139 LYS B CA 1
ATOM 3499 C C . LYS B 1 139 ? 0.633 21.281 -6.586 1 80.31 139 LYS B C 1
ATOM 3501 O O . LYS B 1 139 ? -0.352 21.641 -7.238 1 80.31 139 LYS B O 1
ATOM 3506 N N . GLY B 1 140 ? 0.639 21.219 -5.355 1 80.75 140 GLY B N 1
ATOM 3507 C CA . GLY B 1 140 ? -0.521 21.641 -4.586 1 80.75 140 GLY B CA 1
ATOM 3508 C C . GLY B 1 140 ? -1.611 20.578 -4.52 1 80.75 140 GLY B C 1
ATOM 3509 O O . GLY B 1 140 ? -2.748 20.891 -4.145 1 80.75 140 GLY B O 1
ATOM 3510 N N . GLU B 1 141 ? -1.293 19.406 -4.836 1 81.5 141 GLU B N 1
ATOM 3511 C CA . GLU B 1 141 ? -2.262 18.312 -4.832 1 81.5 141 GLU B CA 1
ATOM 3512 C C . GLU B 1 141 ? -2.299 17.609 -3.475 1 81.5 141 GLU B C 1
ATOM 3514 O O . GLU B 1 141 ? -3.227 16.859 -3.182 1 81.5 141 GLU B O 1
ATOM 3519 N N . LEU B 1 142 ? -1.284 17.859 -2.721 1 91.12 142 LEU B N 1
ATOM 3520 C CA . LEU B 1 142 ? -1.231 17.5 -1.307 1 91.12 142 LEU B CA 1
ATOM 3521 C C . LEU B 1 142 ? -0.987 18.734 -0.441 1 91.12 142 LEU B C 1
ATOM 3523 O O . LEU B 1 142 ? -0.196 19.609 -0.805 1 91.12 142 LEU B O 1
ATOM 3527 N N . ASP B 1 143 ? -1.677 18.766 0.628 1 90.38 143 ASP B N 1
ATOM 3528 C CA . ASP B 1 143 ? -1.488 19.875 1.555 1 90.38 143 ASP B CA 1
ATOM 3529 C C . ASP B 1 143 ? -0.248 19.672 2.42 1 90.38 143 ASP B C 1
ATOM 3531 O O . ASP B 1 143 ? 0.316 20.625 2.949 1 90.38 143 ASP B O 1
ATOM 3535 N N . GLY B 1 144 ? 0.139 18.469 2.609 1 95.19 144 GLY B N 1
ATOM 3536 C CA . GLY B 1 144 ? 1.316 18.047 3.35 1 95.19 144 GLY B CA 1
ATOM 3537 C C . GLY B 1 144 ? 1.484 16.531 3.387 1 95.19 144 GLY B C 1
ATOM 3538 O O . GLY B 1 144 ? 0.701 15.805 2.781 1 95.19 144 GLY B O 1
ATOM 3539 N N . GLY B 1 145 ? 2.557 16.172 4.07 1 96.5 145 GLY B N 1
ATOM 3540 C CA . GLY B 1 145 ? 2.756 14.727 4.129 1 96.5 145 GLY B CA 1
ATOM 3541 C C . GLY B 1 145 ? 3.873 14.32 5.066 1 96.5 145 GLY B C 1
ATOM 3542 O O . GLY B 1 145 ? 4.719 15.141 5.43 1 96.5 145 GLY B O 1
ATOM 3543 N N . PHE B 1 146 ? 3.795 13.117 5.496 1 96.19 146 PHE B N 1
ATOM 3544 C CA . PHE B 1 146 ? 4.82 12.492 6.324 1 96.19 146 PHE B CA 1
ATOM 3545 C C . PHE B 1 146 ? 5.832 11.742 5.461 1 96.19 146 PHE B C 1
ATOM 3547 O O . PHE B 1 146 ? 5.5 10.727 4.855 1 96.19 146 PHE B O 1
ATOM 3554 N N . VAL B 1 147 ? 7.082 12.227 5.473 1 94.5 147 VAL B N 1
ATOM 3555 C CA . VAL B 1 147 ? 8.086 11.719 4.543 1 94.5 147 VAL B CA 1
ATOM 3556 C C . VAL B 1 147 ? 9.375 11.391 5.297 1 94.5 147 VAL B C 1
ATOM 3558 O O . VAL B 1 147 ? 9.602 11.898 6.395 1 94.5 147 VAL B O 1
ATOM 3561 N N . TYR B 1 148 ? 10.078 10.523 4.738 1 91.25 148 TYR B N 1
ATOM 3562 C CA . TYR B 1 148 ? 11.438 10.297 5.211 1 91.25 148 TYR B CA 1
ATOM 3563 C C . TYR B 1 148 ? 12.438 11.094 4.387 1 91.25 148 TYR B C 1
ATOM 3565 O O . TYR B 1 148 ? 12.492 10.969 3.162 1 91.25 148 TYR B O 1
ATOM 3573 N N . GLY B 1 149 ? 13.141 11.922 4.977 1 84.44 149 GLY B N 1
ATOM 3574 C CA . GLY B 1 149 ? 14.047 12.844 4.316 1 84.44 149 GLY B CA 1
ATOM 3575 C C . GLY B 1 149 ? 15.391 12.227 3.979 1 84.44 149 GLY B C 1
ATOM 3576 O O . GLY B 1 149 ? 16.156 11.859 4.871 1 84.44 149 GLY B O 1
ATOM 3577 N N . PHE B 1 150 ? 15.516 11.852 2.682 1 75.75 150 PHE B N 1
ATOM 3578 C CA . PHE B 1 150 ? 16.844 11.453 2.221 1 75.75 150 PHE B CA 1
ATOM 3579 C C . PHE B 1 150 ? 17.312 12.336 1.073 1 75.75 150 PHE B C 1
ATOM 3581 O O . PHE B 1 150 ? 16.531 12.641 0.165 1 75.75 150 PHE B O 1
ATOM 3588 N N . GLY B 1 151 ? 18.562 12.828 1.222 1 70.62 151 GLY B N 1
ATOM 3589 C CA . GLY B 1 151 ? 19.172 13.57 0.141 1 70.62 151 GLY B CA 1
ATOM 3590 C C . GLY B 1 151 ? 18.656 14.992 0.022 1 70.62 151 GLY B C 1
ATOM 3591 O O . GLY B 1 151 ? 18.266 15.602 1.021 1 70.62 151 GLY B O 1
ATOM 3592 N N . VAL B 1 152 ? 18.703 15.461 -1.214 1 69.31 152 VAL B N 1
ATOM 3593 C CA . VAL B 1 152 ? 18.297 16.828 -1.49 1 69.31 152 VAL B CA 1
ATOM 3594 C C . VAL B 1 152 ? 16.781 16.938 -1.478 1 69.31 152 VAL B C 1
ATOM 3596 O O . VAL B 1 152 ? 16.094 16.156 -2.146 1 69.31 152 VAL B O 1
ATOM 3599 N N . MET B 1 153 ? 16.391 17.797 -0.616 1 75.75 153 MET B N 1
ATOM 3600 C CA . MET B 1 153 ? 14.945 17.984 -0.476 1 75.75 153 MET B CA 1
ATOM 3601 C C . MET B 1 153 ? 14.469 19.203 -1.254 1 75.75 153 MET B C 1
ATOM 3603 O O . MET B 1 153 ? 15.281 20.047 -1.636 1 75.75 153 MET B O 1
ATOM 3607 N N . SER B 1 154 ? 13.312 19.25 -1.543 1 83.62 154 SER B N 1
ATOM 3608 C CA . SER B 1 154 ? 12.664 20.312 -2.301 1 83.62 154 SER B CA 1
ATOM 3609 C C . SER B 1 154 ? 12.898 21.672 -1.652 1 83.62 154 SER B C 1
ATOM 3611 O O . SER B 1 154 ? 12.82 21.812 -0.429 1 83.62 154 SER B O 1
ATOM 3613 N N . GLU B 1 155 ? 13.156 22.672 -2.439 1 86.5 155 GLU B N 1
ATOM 3614 C CA . GLU B 1 155 ? 13.305 24.047 -1.949 1 86.5 155 GLU B CA 1
ATOM 3615 C C . GLU B 1 155 ? 11.945 24.719 -1.762 1 86.5 155 GLU B C 1
ATOM 3617 O O . GLU B 1 155 ? 11.836 25.734 -1.072 1 86.5 155 GLU B O 1
ATOM 3622 N N . GLN B 1 156 ? 11.016 24.203 -2.354 1 90.5 156 GLN B N 1
ATOM 3623 C CA . GLN B 1 156 ? 9.68 24.781 -2.277 1 90.5 156 GLN B CA 1
ATOM 3624 C C . GLN B 1 156 ? 8.945 24.312 -1.025 1 90.5 156 GLN B C 1
ATOM 3626 O O . GLN B 1 156 ? 7.93 24.891 -0.635 1 90.5 156 GLN B O 1
ATOM 3631 N N . CYS B 1 157 ? 9.445 23.266 -0.478 1 93.56 157 CYS B N 1
ATOM 3632 C CA . CYS B 1 157 ? 8.781 22.688 0.686 1 93.56 157 CYS B CA 1
ATOM 3633 C C . CYS B 1 157 ? 9.523 23.047 1.968 1 93.56 157 CYS B C 1
ATOM 3635 O O . CYS B 1 157 ? 10.742 23.25 1.95 1 93.56 157 CYS B O 1
ATOM 3637 N N . GLN B 1 158 ? 8.82 23.203 2.996 1 93.75 158 GLN B N 1
ATOM 3638 C CA . GLN B 1 158 ? 9.352 23.219 4.355 1 93.75 158 GLN B CA 1
ATOM 3639 C C . GLN B 1 158 ? 9.227 21.844 5.016 1 93.75 158 GLN B C 1
ATOM 3641 O O . GLN B 1 158 ? 8.305 21.094 4.719 1 93.75 158 GLN B O 1
ATOM 3646 N N . PHE B 1 159 ? 10.148 21.578 5.855 1 94.38 159 PHE B N 1
ATOM 3647 C CA . PHE B 1 159 ? 10.203 20.266 6.512 1 94.38 159 PHE B CA 1
ATOM 3648 C C . PHE B 1 159 ? 10.32 20.438 8.023 1 94.38 159 PHE B C 1
ATOM 3650 O O . PHE B 1 159 ? 11.141 21.203 8.508 1 94.38 159 PHE B O 1
ATOM 3657 N N . LYS B 1 160 ? 9.508 19.766 8.742 1 93.25 160 LYS B N 1
ATOM 3658 C CA . LYS B 1 160 ? 9.602 19.672 10.195 1 93.25 160 LYS B CA 1
ATOM 3659 C C . LYS B 1 160 ? 9.977 18.25 10.625 1 93.25 160 LYS B C 1
ATOM 3661 O O . LYS B 1 160 ? 9.25 17.297 10.352 1 93.25 160 LYS B O 1
ATOM 3666 N N . THR B 1 161 ? 11.062 18.156 11.289 1 93.25 161 THR B N 1
ATOM 3667 C CA . THR B 1 161 ? 11.5 16.844 11.75 1 93.25 161 THR B CA 1
ATOM 3668 C C . THR B 1 161 ? 10.641 16.359 12.914 1 93.25 161 THR B C 1
ATOM 3670 O O . THR B 1 161 ? 10.375 17.125 13.852 1 93.25 161 THR B O 1
ATOM 3673 N N . LEU B 1 162 ? 10.281 15.141 12.867 1 94.06 162 LEU B N 1
ATOM 3674 C CA . LEU B 1 162 ? 9.367 14.602 13.859 1 94.06 162 LEU B CA 1
ATOM 3675 C C . LEU B 1 162 ? 10.047 13.539 14.719 1 94.06 162 LEU B C 1
ATOM 3677 O O . LEU B 1 162 ? 9.859 13.5 15.938 1 94.06 162 LEU B O 1
ATOM 3681 N N . TYR B 1 163 ? 10.727 12.688 14.109 1 91.81 163 TYR B N 1
ATOM 3682 C CA . TYR B 1 163 ? 11.344 11.555 14.781 1 91.81 163 TYR B CA 1
ATOM 3683 C C . TYR B 1 163 ? 12.5 10.992 13.961 1 91.81 163 TYR B C 1
ATOM 3685 O O . TYR B 1 163 ? 12.562 11.203 12.742 1 91.81 163 TYR B O 1
ATOM 3693 N N . GLN B 1 164 ? 13.359 10.359 14.594 1 92.31 164 GLN B N 1
ATOM 3694 C CA . GLN B 1 164 ? 14.492 9.734 13.914 1 92.31 164 GLN B CA 1
ATOM 3695 C C . GLN B 1 164 ? 14.422 8.211 14.008 1 92.31 164 GLN B C 1
ATOM 3697 O O . GLN B 1 164 ? 14.578 7.645 15.094 1 92.31 164 GLN B O 1
ATOM 3702 N N . TYR B 1 165 ? 14.211 7.668 12.867 1 92.12 165 TYR B N 1
ATOM 3703 C CA . TYR B 1 165 ? 14.258 6.215 12.789 1 92.12 165 TYR B CA 1
ATOM 3704 C C . TYR B 1 165 ? 15.602 5.742 12.242 1 92.12 165 TYR B C 1
ATOM 3706 O O . TYR B 1 165 ? 16.438 6.555 11.852 1 92.12 165 TYR B O 1
ATOM 3714 N N . ASP B 1 166 ? 15.797 4.461 12.32 1 92.88 166 ASP B N 1
ATOM 3715 C CA . ASP B 1 166 ? 16.984 3.83 11.742 1 92.88 166 ASP B CA 1
ATOM 3716 C C . ASP B 1 166 ? 16.594 2.639 10.867 1 92.88 166 ASP B C 1
ATOM 3718 O O . ASP B 1 166 ? 15.414 2.467 10.531 1 92.88 166 ASP B O 1
ATOM 3722 N N . ILE B 1 167 ? 17.625 1.94 10.398 1 93.31 167 ILE B N 1
ATOM 3723 C CA . ILE B 1 167 ? 17.344 0.765 9.586 1 93.31 167 ILE B CA 1
ATOM 3724 C C . ILE B 1 167 ? 17.594 -0.502 10.398 1 93.31 167 ILE B C 1
ATOM 3726 O O . ILE B 1 167 ? 18.422 -0.503 11.312 1 93.31 167 ILE B O 1
ATOM 3730 N N . ARG B 1 168 ? 16.875 -1.504 10.086 1 94.69 168 ARG B N 1
ATOM 3731 C CA . ARG B 1 168 ? 17 -2.826 10.695 1 94.69 168 ARG B CA 1
ATOM 3732 C C . ARG B 1 168 ? 17 -3.918 9.625 1 94.69 168 ARG B C 1
ATOM 3734 O O . ARG B 1 168 ? 16.672 -3.664 8.469 1 94.69 168 ARG B O 1
ATOM 3741 N N . LEU B 1 169 ? 17.453 -5.008 10.055 1 95.12 169 LEU B N 1
ATOM 3742 C CA . LEU B 1 169 ? 17.422 -6.172 9.172 1 95.12 169 LEU B CA 1
ATOM 3743 C C . LEU B 1 169 ? 16.172 -7.012 9.414 1 95.12 169 LEU B C 1
ATOM 3745 O O . LEU B 1 169 ? 15.914 -7.434 10.539 1 95.12 169 LEU B O 1
ATOM 3749 N N . ALA B 1 170 ? 15.414 -7.176 8.406 1 95 170 ALA B N 1
ATOM 3750 C CA . ALA B 1 170 ? 14.258 -8.07 8.453 1 95 170 ALA B CA 1
ATOM 3751 C C . ALA B 1 170 ? 14.641 -9.477 7.98 1 95 170 ALA B C 1
ATOM 3753 O O . ALA B 1 170 ? 15.148 -9.648 6.871 1 95 170 ALA B O 1
ATOM 3754 N N . LEU B 1 171 ? 14.344 -10.461 8.805 1 93.31 171 LEU B N 1
ATOM 3755 C CA . LEU B 1 171 ? 14.656 -11.859 8.531 1 93.31 171 LEU B CA 1
ATOM 3756 C C . LEU B 1 171 ? 13.422 -12.734 8.703 1 93.31 171 LEU B C 1
ATOM 3758 O O . LEU B 1 171 ? 12.586 -12.469 9.562 1 93.31 171 LEU B O 1
ATOM 3762 N N . PRO B 1 172 ? 13.359 -13.797 7.859 1 90.94 172 PRO B N 1
ATOM 3763 C CA . PRO B 1 172 ? 12.328 -14.781 8.188 1 90.94 172 PRO B CA 1
ATOM 3764 C C . PRO B 1 172 ? 12.57 -15.461 9.531 1 90.94 172 PRO B C 1
ATOM 3766 O O . PRO B 1 172 ? 13.695 -15.867 9.836 1 90.94 172 PRO B O 1
ATOM 3769 N N . LYS B 1 173 ? 11.523 -15.555 10.328 1 86.94 173 LYS B N 1
ATOM 3770 C CA . LYS B 1 173 ? 11.641 -16.203 11.633 1 86.94 173 LYS B CA 1
ATOM 3771 C C . LYS B 1 173 ? 12.078 -17.656 11.484 1 86.94 173 LYS B C 1
ATOM 3773 O O . LYS B 1 173 ? 12.734 -18.203 12.367 1 86.94 173 LYS B O 1
ATOM 3778 N N . ALA B 1 174 ? 11.758 -18.219 10.383 1 80.12 174 ALA B N 1
ATOM 3779 C CA . ALA B 1 174 ? 12.016 -19.641 10.148 1 80.12 174 ALA B CA 1
ATOM 3780 C C . ALA B 1 174 ? 13.5 -19.891 9.883 1 80.12 174 ALA B C 1
ATOM 3782 O O . ALA B 1 174 ? 13.961 -21.031 9.93 1 80.12 174 ALA B O 1
ATOM 3783 N N . TRP B 1 175 ? 14.266 -18.875 9.531 1 84.44 175 TRP B N 1
ATOM 3784 C CA . TRP B 1 175 ? 15.68 -19.047 9.234 1 84.44 175 TRP B CA 1
ATOM 3785 C C . TRP B 1 175 ? 16.5 -19.141 10.523 1 84.44 175 TRP B C 1
ATOM 3787 O O . TRP B 1 175 ? 16.219 -18.438 11.492 1 84.44 175 TRP B O 1
ATOM 3797 N N . PRO B 1 176 ? 17.359 -20.172 10.609 1 72.69 176 PRO B N 1
ATOM 3798 C CA . PRO B 1 176 ? 18.188 -20.391 11.797 1 72.69 176 PRO B CA 1
ATOM 3799 C C . PRO B 1 176 ? 19.25 -19.312 11.977 1 72.69 176 PRO B C 1
ATOM 3801 O O . PRO B 1 176 ? 20.328 -19.391 11.375 1 72.69 176 PRO B O 1
ATOM 3804 N N . VAL B 1 177 ? 18.922 -18.188 11.992 1 64.62 177 VAL B N 1
ATOM 3805 C CA . VAL B 1 177 ? 19.984 -17.25 12.312 1 64.62 177 VAL B CA 1
ATOM 3806 C C . VAL B 1 177 ? 20.281 -17.297 13.805 1 64.62 177 VAL B C 1
ATOM 3808 O O . VAL B 1 177 ? 19.422 -17.625 14.609 1 64.62 177 VAL B O 1
ATOM 3811 N N . GLU B 1 178 ? 21.484 -17.406 14.141 1 59.28 178 GLU B N 1
ATOM 3812 C CA . GLU B 1 178 ? 21.875 -17.578 15.531 1 59.28 178 GLU B CA 1
ATOM 3813 C C . GLU B 1 178 ? 20.922 -16.828 16.469 1 59.28 178 GLU B C 1
ATOM 3815 O O . GLU B 1 178 ? 20.734 -15.617 16.344 1 59.28 178 GLU B O 1
ATOM 3820 N N . ASP B 1 179 ? 19.719 -17.578 16.812 1 55.5 179 ASP B N 1
ATOM 3821 C CA . ASP B 1 179 ? 18.469 -17.406 17.547 1 55.5 179 ASP B CA 1
ATOM 3822 C C . ASP B 1 179 ? 18.547 -16.188 18.469 1 55.5 179 ASP B C 1
ATOM 3824 O O . ASP B 1 179 ? 17.547 -15.484 18.656 1 55.5 179 ASP B O 1
ATOM 3828 N N . ASN B 1 180 ? 19.703 -16.031 19.156 1 57 180 ASN B N 1
ATOM 3829 C CA . ASN B 1 180 ? 19.625 -15.188 20.359 1 57 180 ASN B CA 1
ATOM 3830 C C . ASN B 1 180 ? 20.141 -13.781 20.094 1 57 180 ASN B C 1
ATOM 3832 O O . ASN B 1 180 ? 20.406 -13.023 21.031 1 57 180 ASN B O 1
ATOM 3836 N N . LEU B 1 181 ? 20.266 -13.453 18.75 1 64.69 181 LEU B N 1
ATOM 3837 C CA . LEU B 1 181 ? 20.953 -12.172 18.703 1 64.69 181 LEU B CA 1
ATOM 3838 C C . LEU B 1 181 ? 19.984 -11.055 18.312 1 64.69 181 LEU B C 1
ATOM 3840 O O . LEU B 1 181 ? 19.281 -11.156 17.312 1 64.69 181 LEU B O 1
ATOM 3844 N N . ASP B 1 182 ? 19.859 -10.133 19.234 1 81 182 ASP B N 1
ATOM 3845 C CA . ASP B 1 182 ? 19.125 -8.891 18.984 1 81 182 ASP B CA 1
ATOM 3846 C C . ASP B 1 182 ? 19.922 -7.957 18.078 1 81 182 ASP B C 1
ATOM 3848 O O . ASP B 1 182 ? 19.375 -6.992 17.531 1 81 182 ASP B O 1
ATOM 3852 N N . VAL B 1 183 ? 21.188 -8.336 17.922 1 90.12 183 VAL B N 1
ATOM 3853 C CA . VAL B 1 183 ? 22.062 -7.516 17.109 1 90.12 183 VAL B CA 1
ATOM 3854 C C . VAL B 1 183 ? 22.938 -8.414 16.234 1 90.12 183 VAL B C 1
ATOM 3856 O O . VAL B 1 183 ? 23.453 -9.438 16.688 1 90.12 183 VAL B O 1
ATOM 3859 N N . ILE B 1 184 ? 23.094 -8.078 14.961 1 90.94 184 ILE B N 1
ATOM 3860 C CA . ILE B 1 184 ? 23.906 -8.844 14.023 1 90.94 184 ILE B CA 1
ATOM 3861 C C . ILE B 1 184 ? 24.766 -7.898 13.188 1 90.94 184 ILE B C 1
ATOM 3863 O O . ILE B 1 184 ? 24.391 -6.738 12.984 1 90.94 184 ILE B O 1
ATOM 3867 N N . SER B 1 185 ? 25.938 -8.383 12.844 1 92.19 185 SER B N 1
ATOM 3868 C CA . SER B 1 185 ? 26.766 -7.621 11.906 1 92.19 185 SER B CA 1
ATOM 3869 C C . SER B 1 185 ? 26.344 -7.891 10.461 1 92.19 185 SER B C 1
ATOM 3871 O O . SER B 1 185 ? 26.109 -9.039 10.078 1 92.19 185 SER B O 1
ATOM 3873 N N . LEU B 1 186 ? 26.234 -6.82 9.727 1 92.75 186 LEU B N 1
ATOM 3874 C CA . LEU B 1 186 ? 25.906 -6.973 8.312 1 92.75 186 LEU B CA 1
ATOM 3875 C C . LEU B 1 186 ? 26.938 -7.84 7.602 1 92.75 186 LEU B C 1
ATOM 3877 O O . LEU B 1 186 ? 26.594 -8.617 6.711 1 92.75 186 LEU B O 1
ATOM 3881 N N . HIS B 1 187 ? 28.156 -7.758 8.016 1 92 187 HIS B N 1
ATOM 3882 C CA . HIS B 1 187 ? 29.234 -8.555 7.43 1 92 187 HIS B CA 1
ATOM 3883 C C . HIS B 1 187 ? 28.922 -10.039 7.516 1 92 187 HIS B C 1
ATOM 3885 O O . HIS B 1 187 ? 29.25 -10.805 6.602 1 92 187 HIS B O 1
ATOM 3891 N N . ARG B 1 188 ? 28.312 -10.398 8.555 1 89.12 188 ARG B N 1
ATOM 3892 C CA . ARG B 1 188 ? 28.062 -11.812 8.812 1 89.12 188 ARG B CA 1
ATOM 3893 C C . ARG B 1 188 ? 26.922 -12.328 7.941 1 89.12 188 ARG B C 1
ATOM 3895 O O . ARG B 1 188 ? 26.797 -13.539 7.723 1 89.12 188 ARG B O 1
ATOM 3902 N N . VAL B 1 189 ? 26.141 -11.359 7.422 1 91.25 189 VAL B N 1
ATOM 3903 C CA . VAL B 1 189 ? 24.938 -11.844 6.75 1 91.25 189 VAL B CA 1
ATOM 3904 C C . VAL B 1 189 ? 24.906 -11.312 5.316 1 91.25 189 VAL B C 1
ATOM 3906 O O . VAL B 1 189 ? 23.922 -11.523 4.598 1 91.25 189 VAL B O 1
ATOM 3909 N N . ALA B 1 190 ? 25.906 -10.695 4.883 1 90.94 190 ALA B N 1
ATOM 3910 C CA . ALA B 1 190 ? 25.953 -10.055 3.566 1 90.94 190 ALA B CA 1
ATOM 3911 C C . ALA B 1 190 ? 25.812 -11.094 2.453 1 90.94 190 ALA B C 1
ATOM 3913 O O . ALA B 1 190 ? 25.422 -10.758 1.329 1 90.94 190 ALA B O 1
ATOM 3914 N N . HIS B 1 191 ? 26.078 -12.336 2.783 1 90.12 191 HIS B N 1
ATOM 3915 C CA . HIS B 1 191 ? 26.031 -13.406 1.791 1 90.12 191 HIS B CA 1
ATOM 3916 C C . HIS B 1 191 ? 24.594 -13.867 1.556 1 90.12 191 HIS B C 1
ATOM 3918 O O . HIS B 1 191 ? 24.312 -14.547 0.568 1 90.12 191 HIS B O 1
ATOM 3924 N N . LEU B 1 192 ? 23.734 -13.539 2.445 1 91.06 192 LEU B N 1
ATOM 3925 C CA . LEU B 1 192 ? 22.344 -13.945 2.322 1 91.06 192 LEU B CA 1
ATOM 3926 C C . LEU B 1 192 ? 21.672 -13.25 1.142 1 91.06 192 LEU B C 1
ATOM 3928 O O . LEU B 1 192 ? 22.141 -12.211 0.678 1 91.06 192 LEU B O 1
ATOM 3932 N N . PRO B 1 193 ? 20.641 -13.883 0.611 1 92.56 193 PRO B N 1
ATOM 3933 C CA . PRO B 1 193 ? 19.891 -13.203 -0.445 1 92.56 193 PRO B CA 1
ATOM 3934 C C . PRO B 1 193 ? 19.141 -11.969 0.062 1 92.56 193 PRO B C 1
ATOM 3936 O O . PRO B 1 193 ? 18.328 -12.07 0.987 1 92.56 193 PRO B O 1
ATOM 3939 N N . PHE B 1 194 ? 19.375 -10.859 -0.589 1 94.88 194 PHE B N 1
ATOM 3940 C CA . PHE B 1 194 ? 18.766 -9.617 -0.15 1 94.88 194 PHE B CA 1
ATOM 3941 C C . PHE B 1 194 ? 17.656 -9.195 -1.112 1 94.88 194 PHE B C 1
ATOM 3943 O O . PHE B 1 194 ? 17.797 -9.336 -2.328 1 94.88 194 PHE B O 1
ATOM 3950 N N . ILE B 1 195 ? 16.656 -8.711 -0.513 1 93.62 195 ILE B N 1
ATOM 3951 C CA . ILE B 1 195 ? 15.578 -8.047 -1.224 1 93.62 195 ILE B CA 1
ATOM 3952 C C . ILE B 1 195 ? 15.672 -6.535 -1.012 1 93.62 195 ILE B C 1
ATOM 3954 O O . ILE B 1 195 ? 15.781 -6.07 0.124 1 93.62 195 ILE B O 1
ATOM 3958 N N . THR B 1 196 ? 15.68 -5.762 -2.088 1 91.56 196 THR B N 1
ATOM 3959 C CA . THR B 1 196 ? 15.789 -4.312 -1.966 1 91.56 196 THR B CA 1
ATOM 3960 C C . THR B 1 196 ? 14.656 -3.623 -2.732 1 91.56 196 THR B C 1
ATOM 3962 O O . THR B 1 196 ? 13.969 -4.258 -3.529 1 91.56 196 THR B O 1
ATOM 3965 N N . SER B 1 197 ? 14.484 -2.418 -2.35 1 87.75 197 SER B N 1
ATOM 3966 C CA . SER B 1 197 ? 13.609 -1.597 -3.178 1 87.75 197 SER B CA 1
ATOM 3967 C C . SER B 1 197 ? 14.25 -1.295 -4.531 1 87.75 197 SER B C 1
ATOM 3969 O O . SER B 1 197 ? 15.477 -1.281 -4.652 1 87.75 197 SER B O 1
ATOM 3971 N N . PHE B 1 198 ? 13.336 -1.078 -5.496 1 79.75 198 PHE B N 1
ATOM 3972 C CA . PHE B 1 198 ? 13.852 -0.557 -6.754 1 79.75 198 PHE B CA 1
ATOM 3973 C C . PHE B 1 198 ? 14.508 0.802 -6.547 1 79.75 198 PHE B C 1
ATOM 3975 O O . PHE B 1 198 ? 13.984 1.649 -5.824 1 79.75 198 PHE B O 1
ATOM 3982 N N . ARG B 1 199 ? 15.617 0.921 -7.137 1 80.31 199 ARG B N 1
ATOM 3983 C CA . ARG B 1 199 ? 16.312 2.199 -7.023 1 80.31 199 ARG B CA 1
ATOM 3984 C C . ARG B 1 199 ? 15.43 3.35 -7.488 1 80.31 199 ARG B C 1
ATOM 3986 O O . ARG B 1 199 ? 15.477 4.445 -6.926 1 80.31 199 ARG B O 1
ATOM 3993 N N . ARG B 1 200 ? 14.617 3.117 -8.438 1 76.94 200 ARG B N 1
ATOM 3994 C CA . ARG B 1 200 ? 13.797 4.168 -9.031 1 76.94 200 ARG B CA 1
ATOM 3995 C C . ARG B 1 200 ? 12.758 4.676 -8.039 1 76.94 200 ARG B C 1
ATOM 3997 O O . ARG B 1 200 ? 12.281 5.805 -8.148 1 76.94 200 ARG B O 1
ATOM 4004 N N . VAL B 1 201 ? 12.422 3.912 -7.109 1 77.56 201 VAL B N 1
ATOM 4005 C CA . VAL B 1 201 ? 11.398 4.277 -6.137 1 77.56 201 VAL B CA 1
ATOM 4006 C C . VAL B 1 201 ? 11.992 5.215 -5.09 1 77.56 201 VAL B C 1
ATOM 4008 O O . VAL B 1 201 ? 11.367 6.207 -4.707 1 77.56 201 VAL B O 1
ATOM 4011 N N . TYR B 1 202 ? 13.156 4.852 -4.617 1 81.81 202 TYR B N 1
ATOM 4012 C CA . TYR B 1 202 ? 13.891 5.645 -3.633 1 81.81 202 TYR B CA 1
ATOM 4013 C C . TYR B 1 202 ? 15.359 5.77 -4.016 1 81.81 202 TYR B C 1
ATOM 4015 O O . TYR B 1 202 ? 16.234 5.203 -3.354 1 81.81 202 TYR B O 1
ATOM 4023 N N . PRO B 1 203 ? 15.617 6.609 -4.969 1 81.38 203 PRO B N 1
ATOM 4024 C CA . PRO B 1 203 ? 16.984 6.641 -5.477 1 81.38 203 PRO B CA 1
ATOM 4025 C C . PRO B 1 203 ? 18 7.09 -4.426 1 81.38 203 PRO B C 1
ATOM 4027 O O . PRO B 1 203 ? 19.047 6.457 -4.254 1 81.38 203 PRO B O 1
ATOM 4030 N N . ALA B 1 204 ? 17.641 8.219 -3.775 1 82.5 204 ALA B N 1
ATOM 4031 C CA . ALA B 1 204 ? 18.578 8.758 -2.797 1 82.5 204 ALA B CA 1
ATOM 4032 C C . ALA B 1 204 ? 18.828 7.762 -1.666 1 82.5 204 ALA B C 1
ATOM 4034 O O . ALA B 1 204 ? 19.969 7.555 -1.246 1 82.5 204 ALA B O 1
ATOM 4035 N N . TYR B 1 205 ? 17.844 7.145 -1.2 1 86.69 205 TYR B N 1
ATOM 4036 C CA . TYR B 1 205 ? 17.969 6.152 -0.139 1 86.69 205 TYR B CA 1
ATOM 4037 C C . TYR B 1 205 ? 18.75 4.934 -0.623 1 86.69 205 TYR B C 1
ATOM 4039 O O . TYR B 1 205 ? 19.641 4.438 0.079 1 86.69 205 TYR B O 1
ATOM 4047 N N . TYR B 1 206 ? 18.344 4.473 -1.735 1 87.44 206 TYR B N 1
ATOM 4048 C CA . TYR B 1 206 ? 19 3.32 -2.326 1 87.44 206 TYR B CA 1
ATOM 4049 C C . TYR B 1 206 ? 20.5 3.564 -2.447 1 87.44 206 TYR B C 1
ATOM 4051 O O . TYR B 1 206 ? 21.312 2.744 -2.002 1 87.44 206 TYR B O 1
ATOM 4059 N N . ASP B 1 207 ? 20.875 4.703 -3.018 1 87.62 207 ASP B N 1
ATOM 4060 C CA . ASP B 1 207 ? 22.281 5.031 -3.225 1 87.62 207 ASP B CA 1
ATOM 4061 C C . ASP B 1 207 ? 23 5.184 -1.893 1 87.62 207 ASP B C 1
ATOM 4063 O O . ASP B 1 207 ? 24.172 4.789 -1.768 1 87.62 207 ASP B O 1
ATOM 4067 N N . HIS B 1 208 ? 22.328 5.746 -0.969 1 88.88 208 HIS B N 1
ATOM 4068 C CA . HIS B 1 208 ? 22.922 5.926 0.351 1 88.88 208 HIS B CA 1
ATOM 4069 C C . HIS B 1 208 ? 23.219 4.582 1.01 1 88.88 208 HIS B C 1
ATOM 4071 O O . HIS B 1 208 ? 24.281 4.391 1.584 1 88.88 208 HIS B O 1
ATOM 4077 N N . VAL B 1 209 ? 22.344 3.68 0.966 1 91.25 209 VAL B N 1
ATOM 4078 C CA . VAL B 1 209 ? 22.5 2.355 1.558 1 91.25 209 VAL B CA 1
ATOM 4079 C C . VAL B 1 209 ? 23.641 1.608 0.855 1 91.25 209 VAL B C 1
ATOM 4081 O O . VAL B 1 209 ? 24.5 1.036 1.51 1 91.25 209 VAL B O 1
ATOM 4084 N N . MET B 1 210 ? 23.578 1.635 -0.423 1 91.81 210 MET B N 1
ATOM 4085 C CA . MET B 1 210 ? 24.594 0.924 -1.197 1 91.81 210 MET B CA 1
ATOM 4086 C C . MET B 1 210 ? 25.984 1.508 -0.944 1 91.81 210 MET B C 1
ATOM 4088 O O . MET B 1 210 ? 26.969 0.767 -0.832 1 91.81 210 MET B O 1
ATOM 4092 N N . ALA B 1 211 ? 26.047 2.811 -0.868 1 91.19 211 ALA B N 1
ATOM 4093 C CA . ALA B 1 211 ? 27.328 3.473 -0.58 1 91.19 211 ALA B CA 1
ATOM 4094 C C . ALA B 1 211 ? 27.844 3.092 0.805 1 91.19 211 ALA B C 1
ATOM 4096 O O . ALA B 1 211 ? 29.031 2.865 0.988 1 91.19 211 ALA B O 1
ATOM 4097 N N . ALA B 1 212 ? 26.953 3.059 1.716 1 92.62 212 ALA B N 1
ATOM 4098 C CA . ALA B 1 212 ? 27.328 2.678 3.074 1 92.62 212 ALA B CA 1
ATOM 4099 C C . ALA B 1 212 ? 27.875 1.249 3.117 1 92.62 212 ALA B C 1
ATOM 4101 O O . ALA B 1 212 ? 28.875 0.977 3.768 1 92.62 212 ALA B O 1
ATOM 4102 N N . CYS B 1 213 ? 27.234 0.395 2.436 1 94.12 213 CYS B N 1
ATOM 4103 C CA . CYS B 1 213 ? 27.688 -0.987 2.346 1 94.12 213 CYS B CA 1
ATOM 4104 C C . CYS B 1 213 ? 29.062 -1.066 1.68 1 94.12 213 CYS B C 1
ATOM 4106 O O . CYS B 1 213 ? 29.953 -1.747 2.176 1 94.12 213 CYS B O 1
ATOM 4108 N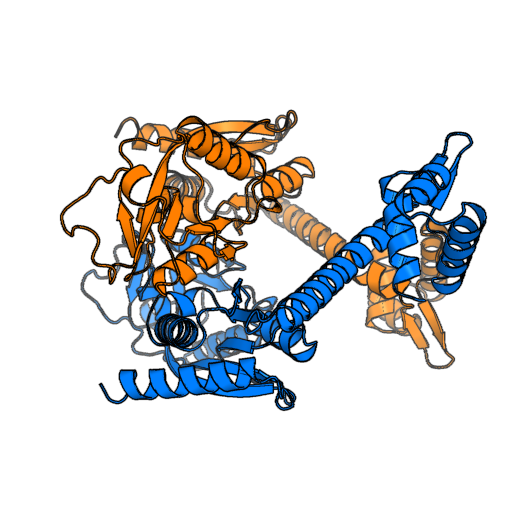 N . HIS B 1 214 ? 29.188 -0.384 0.649 1 93.25 214 HIS B N 1
ATOM 4109 C CA . HIS B 1 214 ? 30.438 -0.386 -0.099 1 93.25 214 HIS B CA 1
ATOM 4110 C C . HIS B 1 214 ? 31.594 0.126 0.757 1 93.25 214 HIS B C 1
ATOM 4112 O O . HIS B 1 214 ? 32.719 -0.408 0.694 1 93.25 214 HIS B O 1
ATOM 4118 N N . SER B 1 215 ? 31.328 1.138 1.439 1 94.19 215 SER B N 1
ATOM 4119 C CA . SER B 1 215 ? 32.344 1.719 2.303 1 94.19 215 SER B CA 1
ATOM 4120 C C . SER B 1 215 ? 32.844 0.716 3.348 1 94.19 215 SER B C 1
ATOM 4122 O O . SER B 1 215 ? 33.938 0.832 3.865 1 94.19 215 SER B O 1
ATOM 4124 N N . MET B 1 216 ? 32.031 -0.24 3.629 1 94.5 216 MET B N 1
ATOM 4125 C CA . MET B 1 216 ? 32.375 -1.283 4.59 1 94.5 216 MET B CA 1
ATOM 4126 C C . MET B 1 216 ? 32.938 -2.504 3.883 1 94.5 216 MET B C 1
ATOM 4128 O O . MET B 1 216 ? 33.219 -3.529 4.516 1 94.5 216 MET B O 1
ATOM 4132 N N . GLY B 1 217 ? 33 -2.381 2.596 1 94.62 217 GLY B N 1
ATOM 4133 C CA . GLY B 1 217 ? 33.531 -3.49 1.806 1 94.62 217 GLY B CA 1
ATOM 4134 C C . GLY B 1 217 ? 32.469 -4.566 1.547 1 94.62 217 GLY B C 1
ATOM 4135 O O . GLY B 1 217 ? 32.812 -5.719 1.284 1 94.62 217 GLY B O 1
ATOM 4136 N N . ILE B 1 218 ? 31.312 -4.172 1.697 1 94.5 218 ILE B N 1
ATOM 4137 C CA . ILE B 1 218 ? 30.234 -5.145 1.548 1 94.5 218 ILE B CA 1
ATOM 4138 C C . ILE B 1 218 ? 29.484 -4.898 0.235 1 94.5 218 ILE B C 1
ATOM 4140 O O . ILE B 1 218 ? 29.188 -3.752 -0.11 1 94.5 218 ILE B O 1
ATOM 4144 N N . THR B 1 219 ? 29.297 -5.965 -0.512 1 93.5 219 THR B N 1
ATOM 4145 C CA . THR B 1 219 ? 28.359 -5.977 -1.631 1 93.5 219 THR B CA 1
ATOM 4146 C C . THR B 1 219 ? 27.172 -6.898 -1.34 1 93.5 219 THR B C 1
ATOM 4148 O O . THR B 1 219 ? 27.344 -8.109 -1.199 1 93.5 219 THR B O 1
ATOM 4151 N N . LEU B 1 220 ? 26.047 -6.324 -1.299 1 92.94 220 LEU B N 1
ATOM 4152 C CA . LEU B 1 220 ? 24.859 -7.125 -0.991 1 92.94 220 LEU B CA 1
ATOM 4153 C C . LEU B 1 220 ? 24.531 -8.07 -2.145 1 92.94 220 LEU B C 1
ATOM 4155 O O . LEU B 1 220 ? 24.641 -7.688 -3.312 1 92.94 220 LEU B O 1
ATOM 4159 N N . ASN B 1 221 ? 24.156 -9.258 -1.822 1 91.62 221 ASN B N 1
ATOM 4160 C CA . ASN B 1 221 ? 23.625 -10.211 -2.795 1 91.62 221 ASN B CA 1
ATOM 4161 C C . ASN B 1 221 ? 22.156 -9.961 -3.078 1 91.62 221 ASN B C 1
ATOM 4163 O O . ASN B 1 221 ? 21.281 -10.656 -2.539 1 91.62 221 ASN B O 1
ATOM 4167 N N . VAL B 1 222 ? 21.859 -9.055 -3.951 1 89.88 222 VAL B N 1
ATOM 4168 C CA . VAL B 1 222 ? 20.484 -8.695 -4.242 1 89.88 222 VAL B CA 1
ATOM 4169 C C . VAL B 1 222 ? 19.875 -9.711 -5.207 1 89.88 222 VAL B C 1
ATOM 4171 O O . VAL B 1 222 ? 20.281 -9.805 -6.367 1 89.88 222 VAL B O 1
ATOM 4174 N N . VAL B 1 223 ? 18.875 -10.445 -4.719 1 85.25 223 VAL B N 1
ATOM 4175 C CA . VAL B 1 223 ? 18.312 -11.516 -5.531 1 85.25 223 VAL B CA 1
ATOM 4176 C C . VAL B 1 223 ? 16.969 -11.07 -6.09 1 85.25 223 VAL B C 1
ATOM 4178 O O . VAL B 1 223 ? 16.453 -11.672 -7.035 1 85.25 223 VAL B O 1
ATOM 4181 N N . GLN B 1 224 ? 16.375 -10.039 -5.355 1 83.56 224 GLN B N 1
ATOM 4182 C CA . GLN B 1 224 ? 15.062 -9.562 -5.754 1 83.56 224 GLN B CA 1
ATOM 4183 C C . GLN B 1 224 ? 14.867 -8.094 -5.387 1 83.56 224 GLN B C 1
ATOM 4185 O O . GLN B 1 224 ? 15.398 -7.625 -4.379 1 83.56 224 GLN B O 1
ATOM 4190 N N . GLU B 1 225 ? 14.117 -7.449 -6.27 1 85.81 225 GLU B N 1
ATOM 4191 C CA . GLU B 1 225 ? 13.703 -6.078 -5.977 1 85.81 225 GLU B CA 1
ATOM 4192 C C . GLU B 1 225 ? 12.18 -5.957 -5.934 1 85.81 225 GLU B C 1
ATOM 4194 O O . GLU B 1 225 ? 11.477 -6.754 -6.559 1 85.81 225 GLU B O 1
ATOM 4199 N N . ALA B 1 226 ? 11.742 -5.059 -5.105 1 86.12 226 ALA B N 1
ATOM 4200 C CA . ALA B 1 226 ? 10.305 -4.84 -4.98 1 86.12 226 ALA B CA 1
ATOM 4201 C C . ALA B 1 226 ? 9.977 -3.354 -4.887 1 86.12 226 ALA B C 1
ATOM 4203 O O . ALA B 1 226 ? 10.82 -2.553 -4.477 1 86.12 226 ALA B O 1
ATOM 4204 N N . GLN B 1 227 ? 8.773 -3.051 -5.203 1 76.88 227 GLN B N 1
ATOM 4205 C CA . GLN B 1 227 ? 8.367 -1.655 -5.344 1 76.88 227 GLN B CA 1
ATOM 4206 C C . GLN B 1 227 ? 7.926 -1.074 -4.004 1 76.88 227 GLN B C 1
ATOM 4208 O O . GLN B 1 227 ? 8.062 0.127 -3.766 1 76.88 227 GLN B O 1
ATOM 4213 N N . THR B 1 228 ? 7.336 -1.892 -3.184 1 83.88 228 THR B N 1
ATOM 4214 C CA . THR B 1 228 ? 6.762 -1.387 -1.941 1 83.88 228 THR B CA 1
ATOM 4215 C C . THR B 1 228 ? 7.332 -2.135 -0.738 1 83.88 228 THR B C 1
ATOM 4217 O O . THR B 1 228 ? 7.84 -3.248 -0.877 1 83.88 228 THR B O 1
ATOM 4220 N N . GLU B 1 229 ? 7.238 -1.449 0.352 1 86.06 229 GLU B N 1
ATOM 4221 C CA . GLU B 1 229 ? 7.656 -2.1 1.59 1 86.06 229 GLU B CA 1
ATOM 4222 C C . GLU B 1 229 ? 6.82 -3.346 1.869 1 86.06 229 GLU B C 1
ATOM 4224 O O . GLU B 1 229 ? 7.34 -4.348 2.367 1 86.06 229 GLU B O 1
ATOM 4229 N N . SER B 1 230 ? 5.586 -3.238 1.577 1 85.19 230 SER B N 1
ATOM 4230 C CA . SER B 1 230 ? 4.699 -4.383 1.764 1 85.19 230 SER B CA 1
ATOM 4231 C C . SER B 1 230 ? 5.16 -5.578 0.938 1 85.19 230 SER B C 1
ATOM 4233 O O . SER B 1 230 ? 5.164 -6.711 1.424 1 85.19 230 SER B O 1
ATOM 4235 N N . ALA B 1 231 ? 5.516 -5.336 -0.267 1 88.5 231 ALA B N 1
ATOM 4236 C CA . ALA B 1 231 ? 6 -6.414 -1.123 1 88.5 231 ALA B CA 1
ATOM 4237 C C . ALA B 1 231 ? 7.32 -6.977 -0.604 1 88.5 231 ALA B C 1
ATOM 4239 O O . ALA B 1 231 ? 7.535 -8.188 -0.616 1 88.5 231 ALA B O 1
ATOM 4240 N N . ILE B 1 232 ? 8.164 -6.105 -0.181 1 92.75 232 ILE B N 1
ATOM 4241 C CA . ILE B 1 232 ? 9.445 -6.527 0.37 1 92.75 232 ILE B CA 1
ATOM 4242 C C . ILE B 1 232 ? 9.219 -7.449 1.566 1 92.75 232 ILE B C 1
ATOM 4244 O O . ILE B 1 232 ? 9.773 -8.547 1.628 1 92.75 232 ILE B O 1
ATOM 4248 N N . LEU B 1 233 ? 8.375 -7.027 2.436 1 92.38 233 LEU B N 1
ATOM 4249 C CA . LEU B 1 233 ? 8.133 -7.793 3.654 1 92.38 233 LEU B CA 1
ATOM 4250 C C . LEU B 1 233 ? 7.414 -9.102 3.34 1 92.38 233 LEU B C 1
ATOM 4252 O O . LEU B 1 233 ? 7.633 -10.109 4.012 1 92.38 233 LEU B O 1
ATOM 4256 N N . ALA B 1 234 ? 6.594 -9.039 2.35 1 90.06 234 ALA B N 1
ATOM 4257 C CA . ALA B 1 234 ? 5.941 -10.273 1.918 1 90.06 234 ALA B CA 1
ATOM 4258 C C . ALA B 1 234 ? 6.969 -11.297 1.452 1 90.06 234 ALA B C 1
ATOM 4260 O O . ALA B 1 234 ? 6.867 -12.484 1.779 1 90.06 234 ALA B O 1
ATOM 4261 N N . LEU B 1 235 ? 7.906 -10.875 0.73 1 92.38 235 LEU B N 1
ATOM 4262 C CA . LEU B 1 235 ? 8.953 -11.758 0.225 1 92.38 235 LEU B CA 1
ATOM 4263 C C . LEU B 1 235 ? 9.828 -12.273 1.362 1 92.38 235 LEU B C 1
ATOM 4265 O O . LEU B 1 235 ? 10.203 -13.445 1.383 1 92.38 235 LEU B O 1
ATOM 4269 N N . VAL B 1 236 ? 10.133 -11.391 2.279 1 94.38 236 VAL B N 1
ATOM 4270 C CA . VAL B 1 236 ? 10.883 -11.812 3.453 1 94.38 236 VAL B CA 1
ATOM 4271 C C . VAL B 1 236 ? 10.086 -12.867 4.227 1 94.38 236 VAL B C 1
ATOM 4273 O O . VAL B 1 236 ? 10.625 -13.906 4.602 1 94.38 236 VAL B O 1
ATOM 4276 N N . ASN B 1 237 ? 8.844 -12.516 4.449 1 90.31 237 ASN B N 1
ATOM 4277 C CA . ASN B 1 237 ? 7.957 -13.422 5.168 1 90.31 237 ASN B CA 1
ATOM 4278 C C . ASN B 1 237 ? 7.898 -14.789 4.5 1 90.31 237 ASN B C 1
ATOM 4280 O O . ASN B 1 237 ? 7.789 -15.812 5.18 1 90.31 237 ASN B O 1
ATOM 4284 N N . ALA B 1 238 ? 8.016 -14.836 3.238 1 88.31 238 ALA B N 1
ATOM 4285 C CA . ALA B 1 238 ? 7.953 -16.062 2.453 1 88.31 238 ALA B CA 1
ATOM 4286 C C . ALA B 1 238 ? 9.289 -16.797 2.477 1 88.31 238 ALA B C 1
ATOM 4288 O O . ALA B 1 238 ? 9.414 -17.906 1.937 1 88.31 238 ALA B O 1
ATOM 4289 N N . GLY B 1 239 ? 10.312 -16.156 3.012 1 88.62 239 GLY B N 1
ATOM 4290 C CA . GLY B 1 239 ? 11.609 -16.797 3.127 1 88.62 239 GLY B CA 1
ATOM 4291 C C . GLY B 1 239 ? 12.438 -16.703 1.861 1 88.62 239 GLY B C 1
ATOM 4292 O O . GLY B 1 239 ? 13.305 -17.547 1.612 1 88.62 239 GLY B O 1
ATOM 4293 N N . ILE B 1 240 ? 12.18 -15.75 1.078 1 88.81 240 ILE B N 1
ATOM 4294 C CA . ILE B 1 240 ? 12.898 -15.586 -0.18 1 88.81 240 ILE B CA 1
ATOM 4295 C C . ILE B 1 240 ? 14.242 -14.906 0.079 1 88.81 240 ILE B C 1
ATOM 4297 O O . ILE B 1 240 ? 15.219 -15.148 -0.638 1 88.81 240 ILE B O 1
ATOM 4301 N N . GLY B 1 241 ? 14.227 -14.062 1.073 1 93.38 241 GLY B N 1
ATOM 4302 C CA . GLY B 1 241 ? 15.438 -13.344 1.427 1 93.38 241 GLY B CA 1
ATOM 4303 C C . GLY B 1 241 ? 15.281 -12.477 2.664 1 93.38 241 GLY B C 1
ATOM 4304 O O . GLY B 1 241 ? 14.336 -12.664 3.436 1 93.38 241 GLY B O 1
ATOM 4305 N N . VAL B 1 242 ? 16.328 -11.617 2.82 1 95.12 242 VAL B N 1
ATOM 4306 C CA . VAL B 1 242 ? 16.328 -10.648 3.914 1 95.12 242 VAL B CA 1
ATOM 4307 C C . VAL B 1 242 ? 16.312 -9.234 3.35 1 95.12 242 VAL B C 1
ATOM 4309 O O . VAL B 1 242 ? 16.516 -9.031 2.148 1 95.12 242 VAL B O 1
ATOM 4312 N N . ALA B 1 243 ? 16 -8.312 4.18 1 96.5 243 ALA B N 1
ATOM 4313 C CA . ALA B 1 243 ? 15.922 -6.941 3.676 1 96.5 243 ALA B CA 1
ATOM 4314 C C . ALA B 1 243 ? 16.297 -5.934 4.758 1 96.5 243 ALA B C 1
ATOM 4316 O O . ALA B 1 243 ? 16.094 -6.188 5.949 1 96.5 243 ALA B O 1
ATOM 4317 N N . LEU B 1 244 ? 16.938 -4.848 4.352 1 95 244 LEU B N 1
ATOM 4318 C CA . LEU B 1 244 ? 17.094 -3.676 5.207 1 95 244 LEU B CA 1
ATOM 4319 C C . LEU B 1 244 ? 15.852 -2.795 5.168 1 95 244 LEU B C 1
ATOM 4321 O O . LEU B 1 244 ? 15.477 -2.289 4.105 1 95 244 LEU B O 1
ATOM 4325 N N . VAL B 1 245 ? 15.227 -2.645 6.32 1 94.06 245 VAL B N 1
ATOM 4326 C CA . VAL B 1 245 ? 13.961 -1.91 6.34 1 94.06 245 VAL B CA 1
ATOM 4327 C C . VAL B 1 245 ? 14.008 -0.837 7.426 1 94.06 245 VAL B C 1
ATOM 4329 O O . VAL B 1 245 ? 14.898 -0.851 8.281 1 94.06 245 VAL B O 1
ATOM 4332 N N . ASN B 1 246 ? 13.047 0.12 7.309 1 92.94 246 ASN B N 1
ATOM 4333 C CA . ASN B 1 246 ? 12.867 1.148 8.328 1 92.94 246 ASN B CA 1
ATOM 4334 C C . ASN B 1 246 ? 12.438 0.547 9.664 1 92.94 246 ASN B C 1
ATOM 4336 O O . ASN B 1 246 ? 11.578 -0.339 9.703 1 92.94 246 ASN B O 1
ATOM 4340 N N . SER B 1 247 ? 13.023 0.978 10.75 1 92.25 247 SER B N 1
ATOM 4341 C CA . SER B 1 247 ? 12.734 0.433 12.07 1 92.25 247 SER B CA 1
ATOM 4342 C C . SER B 1 247 ? 11.281 0.683 12.461 1 92.25 247 SER B C 1
ATOM 4344 O O . SER B 1 247 ? 10.734 -0.031 13.305 1 92.25 247 SER B O 1
ATOM 4346 N N . ALA B 1 248 ? 10.664 1.641 11.836 1 89.62 248 ALA B N 1
ATOM 4347 C CA . ALA B 1 248 ? 9.258 1.93 12.109 1 89.62 248 ALA B CA 1
ATOM 4348 C C . ALA B 1 248 ? 8.375 0.735 11.766 1 89.62 248 ALA B C 1
ATOM 4350 O O . ALA B 1 248 ? 7.238 0.633 12.242 1 89.62 248 ALA B O 1
ATOM 4351 N N . THR B 1 249 ? 8.914 -0.154 10.984 1 88.44 249 THR B N 1
ATOM 4352 C CA . THR B 1 249 ? 8.172 -1.328 10.523 1 88.44 249 THR B CA 1
ATOM 4353 C C . THR B 1 249 ? 7.84 -2.244 11.695 1 88.44 249 THR B C 1
ATOM 4355 O O . THR B 1 249 ? 6.934 -3.074 11.602 1 88.44 249 THR B O 1
ATOM 4358 N N . ILE B 1 250 ? 8.469 -2.09 12.789 1 84.56 250 ILE B N 1
ATOM 4359 C CA . ILE B 1 250 ? 8.305 -2.957 13.953 1 84.56 250 ILE B CA 1
ATOM 4360 C C . ILE B 1 250 ? 6.867 -2.875 14.461 1 84.56 250 ILE B C 1
ATOM 4362 O O . ILE B 1 250 ? 6.359 -3.826 15.055 1 84.56 250 ILE B O 1
ATOM 4366 N N . SER B 1 251 ? 6.246 -1.781 14.188 1 83.75 251 SER B N 1
ATOM 4367 C CA . SER B 1 251 ? 4.906 -1.542 14.719 1 83.75 251 SER B CA 1
ATOM 4368 C C . SER B 1 251 ? 3.854 -2.293 13.906 1 83.75 251 SER B C 1
ATOM 4370 O O . SER B 1 251 ? 2.691 -2.365 14.312 1 83.75 251 SER B O 1
ATOM 4372 N N . ARG B 1 252 ? 4.215 -2.832 12.797 1 83.12 252 ARG B N 1
ATOM 4373 C CA . ARG B 1 252 ? 3.332 -3.633 11.961 1 83.12 252 ARG B CA 1
ATOM 4374 C C . ARG B 1 252 ? 4.117 -4.684 11.18 1 83.12 252 ARG B C 1
ATOM 4376 O O . ARG B 1 252 ? 4.082 -4.707 9.945 1 83.12 252 ARG B O 1
ATOM 4383 N N . LEU B 1 253 ? 4.695 -5.531 11.844 1 85.94 253 LEU B N 1
ATOM 4384 C CA . LEU B 1 253 ? 5.539 -6.582 11.281 1 85.94 253 LEU B CA 1
ATOM 4385 C C . LEU B 1 253 ? 4.723 -7.836 10.992 1 85.94 253 LEU B C 1
ATOM 4387 O O . LEU B 1 253 ? 3.889 -8.242 11.797 1 85.94 253 LEU B O 1
ATOM 4391 N N . PRO B 1 254 ? 4.973 -8.375 9.789 1 84.38 254 PRO B N 1
ATOM 4392 C CA . PRO B 1 254 ? 4.344 -9.68 9.578 1 84.38 254 PRO B CA 1
ATOM 4393 C C . PRO B 1 254 ? 4.758 -10.711 10.625 1 84.38 254 PRO B C 1
ATOM 4395 O O . PRO B 1 254 ? 5.883 -10.664 11.133 1 84.38 254 PRO B O 1
ATOM 4398 N N . VAL B 1 255 ? 3.891 -11.695 10.93 1 80.31 255 VAL B N 1
ATOM 4399 C CA . VAL B 1 255 ? 4.082 -12.672 12 1 80.31 255 VAL B CA 1
ATOM 4400 C C . VAL B 1 255 ? 5.332 -13.5 11.727 1 80.31 255 VAL B C 1
ATOM 4402 O O . VAL B 1 255 ? 6.043 -13.891 12.656 1 80.31 255 VAL B O 1
ATOM 4405 N N . GLY B 1 256 ? 5.691 -13.75 10.508 1 85.88 256 GLY B N 1
ATOM 4406 C CA . GLY B 1 256 ? 6.812 -14.617 10.156 1 85.88 256 GLY B CA 1
ATOM 4407 C C . GLY B 1 256 ? 8.109 -13.852 9.938 1 85.88 256 GLY B C 1
ATOM 4408 O O . GLY B 1 256 ? 9.07 -14.398 9.398 1 85.88 256 GLY B O 1
ATOM 4409 N N . VAL B 1 257 ? 8.141 -12.625 10.375 1 91.06 257 VAL B N 1
ATOM 4410 C CA . VAL B 1 257 ? 9.312 -11.797 10.164 1 91.06 257 VAL B CA 1
ATOM 4411 C C . VAL B 1 257 ? 9.859 -11.305 11.5 1 91.06 257 VAL B C 1
ATOM 4413 O O . VAL B 1 257 ? 9.086 -11.008 12.414 1 91.06 257 VAL B O 1
ATOM 4416 N N . ARG B 1 258 ? 11.062 -11.266 11.68 1 91.19 258 ARG B N 1
ATOM 4417 C CA . ARG B 1 258 ? 11.703 -10.641 12.836 1 91.19 258 ARG B CA 1
ATOM 4418 C C . ARG B 1 258 ? 12.633 -9.508 12.406 1 91.19 258 ARG B C 1
ATOM 4420 O O . ARG B 1 258 ? 13.219 -9.562 11.32 1 91.19 258 ARG B O 1
ATOM 4427 N N . LEU B 1 259 ? 12.742 -8.531 13.211 1 92.31 259 LEU B N 1
ATOM 4428 C CA . LEU B 1 259 ? 13.633 -7.398 12.984 1 92.31 259 LEU B CA 1
ATOM 4429 C C . LEU B 1 259 ? 14.828 -7.445 13.922 1 92.31 259 LEU B C 1
ATOM 4431 O O . LEU B 1 259 ? 14.672 -7.68 15.125 1 92.31 259 LEU B O 1
ATOM 4435 N N . VAL B 1 260 ? 16 -7.203 13.367 1 92.94 260 VAL B N 1
ATOM 4436 C CA . VAL B 1 260 ? 17.219 -7.238 14.164 1 92.94 260 VAL B CA 1
ATOM 4437 C C . VAL B 1 260 ? 18.047 -5.98 13.898 1 92.94 260 VAL B C 1
ATOM 4439 O O . VAL B 1 260 ? 18.047 -5.453 12.789 1 92.94 260 VAL B O 1
ATOM 4442 N N . ARG B 1 261 ? 18.688 -5.492 14.914 1 94.12 261 ARG B N 1
ATOM 4443 C CA . ARG B 1 261 ? 19.578 -4.336 14.773 1 94.12 261 ARG B CA 1
ATOM 4444 C C . ARG B 1 261 ? 20.891 -4.73 14.125 1 94.12 261 ARG B C 1
ATOM 4446 O O . ARG B 1 261 ? 21.344 -5.871 14.258 1 94.12 261 ARG B O 1
ATOM 4453 N N . LEU B 1 262 ? 21.438 -3.805 13.445 1 93.25 262 LEU B N 1
ATOM 4454 C CA . LEU B 1 262 ? 22.75 -4.012 12.852 1 93.25 262 LEU B CA 1
ATOM 4455 C C . LEU B 1 262 ? 23.828 -3.305 13.664 1 93.25 262 LEU B C 1
ATOM 4457 O O . LEU B 1 262 ? 23.672 -2.139 14.031 1 93.25 262 LEU B O 1
ATOM 4461 N N . SER B 1 263 ? 24.891 -3.932 13.961 1 92.06 263 SER B N 1
ATOM 4462 C CA . SER B 1 263 ? 25.969 -3.377 14.789 1 92.06 263 SER B CA 1
ATOM 4463 C C . SER B 1 263 ? 26.891 -2.477 13.969 1 92.06 263 SER B C 1
ATOM 4465 O O . SER B 1 263 ? 27.516 -1.562 14.516 1 92.06 263 SER B O 1
ATOM 4467 N N . ASP B 1 264 ? 26.969 -2.717 12.75 1 92.94 264 ASP B N 1
ATOM 4468 C CA . ASP B 1 264 ? 28 -2.057 11.953 1 92.94 264 ASP B CA 1
ATOM 4469 C C . ASP B 1 264 ? 27.375 -1.141 10.898 1 92.94 264 ASP B C 1
ATOM 4471 O O . ASP B 1 264 ? 28.094 -0.567 10.07 1 92.94 264 ASP B O 1
ATOM 4475 N N . LEU B 1 265 ? 26.109 -1.047 10.844 1 91.69 265 LEU B N 1
ATOM 4476 C CA . LEU B 1 265 ? 25.438 -0.164 9.898 1 91.69 265 LEU B CA 1
ATOM 4477 C C . LEU B 1 265 ? 24.312 0.621 10.578 1 91.69 265 LEU B C 1
ATOM 4479 O O . LEU B 1 265 ? 23.453 0.036 11.234 1 91.69 265 LEU B O 1
ATOM 4483 N N . SER B 1 266 ? 24.438 1.89 10.469 1 90.19 266 SER B N 1
ATOM 4484 C CA . SER B 1 266 ? 23.406 2.791 10.961 1 90.19 266 SER B CA 1
ATOM 4485 C C . SER B 1 266 ? 23.078 3.869 9.93 1 90.19 266 SER B C 1
ATOM 4487 O O . SER B 1 266 ? 23.953 4.613 9.5 1 90.19 266 SER B O 1
ATOM 4489 N N . ILE B 1 267 ? 21.906 3.811 9.508 1 90.56 267 ILE B N 1
ATOM 4490 C CA . ILE B 1 267 ? 21.406 4.828 8.586 1 90.56 267 ILE B CA 1
ATOM 4491 C C . ILE B 1 267 ? 20.219 5.559 9.219 1 90.56 267 ILE B C 1
ATOM 4493 O O . ILE B 1 267 ? 19.188 4.945 9.508 1 90.56 267 ILE B O 1
ATOM 4497 N N . MET B 1 268 ? 20.438 6.812 9.398 1 89.75 268 MET B N 1
ATOM 4498 C CA . MET B 1 268 ? 19.375 7.605 10.008 1 89.75 268 MET B CA 1
ATOM 4499 C C . MET B 1 268 ? 18.281 7.918 8.984 1 89.75 268 MET B C 1
ATOM 4501 O O . MET B 1 268 ? 18.562 8.32 7.859 1 89.75 268 MET B O 1
ATOM 4505 N N . MET B 1 269 ? 17.094 7.66 9.43 1 90.19 269 MET B N 1
ATOM 4506 C CA . MET B 1 269 ? 15.906 7.906 8.625 1 90.19 269 MET B CA 1
ATOM 4507 C C . MET B 1 269 ? 14.977 8.906 9.305 1 90.19 269 MET B C 1
ATOM 4509 O O . MET B 1 269 ? 14.008 8.523 9.961 1 90.19 269 MET B O 1
ATOM 4513 N N . PRO B 1 270 ? 15.234 10.156 9.102 1 92.81 270 PRO B N 1
ATOM 4514 C CA . PRO B 1 270 ? 14.391 11.148 9.773 1 92.81 270 PRO B CA 1
ATOM 4515 C C . PRO B 1 270 ? 12.984 11.219 9.18 1 92.81 270 PRO B C 1
ATOM 4517 O O . PRO B 1 270 ? 12.828 11.461 7.98 1 92.81 270 PRO B O 1
ATOM 4520 N N . LEU B 1 271 ? 12.055 11.016 10.008 1 94.69 271 LEU B N 1
ATOM 4521 C CA . LEU B 1 271 ? 10.664 11.273 9.648 1 94.69 271 LEU B CA 1
ATOM 4522 C C . LEU B 1 271 ? 10.344 12.758 9.758 1 94.69 271 LEU B C 1
ATOM 4524 O O . LEU B 1 271 ? 10.625 13.383 10.781 1 94.69 271 LEU B O 1
ATOM 4528 N N . LYS B 1 272 ? 9.805 13.258 8.648 1 95.44 272 LYS B N 1
ATOM 4529 C CA . LYS B 1 272 ? 9.492 14.688 8.602 1 95.44 272 LYS B CA 1
ATOM 4530 C C . LYS B 1 272 ? 8.078 14.93 8.094 1 95.44 272 LYS B C 1
ATOM 4532 O O . LYS B 1 272 ? 7.48 14.055 7.457 1 95.44 272 LYS B O 1
ATOM 4537 N N . PHE B 1 273 ? 7.547 16.016 8.5 1 96.62 273 PHE B N 1
ATOM 4538 C CA . PHE B 1 273 ? 6.34 16.516 7.852 1 96.62 273 PHE B CA 1
ATOM 4539 C C . PHE B 1 273 ? 6.688 17.594 6.824 1 96.62 273 PHE B C 1
ATOM 4541 O O . PHE B 1 273 ? 7.34 18.578 7.152 1 96.62 273 PHE B O 1
ATOM 4548 N N . ALA B 1 274 ? 6.316 17.375 5.617 1 96.5 274 ALA B N 1
ATOM 4549 C CA . ALA B 1 274 ? 6.598 18.297 4.516 1 96.5 274 ALA B CA 1
ATOM 4550 C C . ALA B 1 274 ? 5.34 19.062 4.105 1 96.5 274 ALA B C 1
ATOM 4552 O O . ALA B 1 274 ? 4.246 18.5 4.074 1 96.5 274 ALA B O 1
ATOM 4553 N N . PHE B 1 275 ? 5.461 20.281 3.781 1 94.38 275 PHE B N 1
ATOM 4554 C CA . PHE B 1 275 ? 4.391 21.125 3.262 1 94.38 275 PHE B CA 1
ATOM 4555 C C . PHE B 1 275 ? 4.953 22.297 2.469 1 94.38 275 PHE B C 1
ATOM 4557 O O . PHE B 1 275 ? 6.145 22.594 2.57 1 94.38 275 PHE B O 1
ATOM 4564 N N . LEU B 1 276 ? 4.113 22.875 1.656 1 91.12 276 LEU B N 1
ATOM 4565 C CA . LEU B 1 276 ? 4.57 24 0.864 1 91.12 276 LEU B CA 1
ATOM 4566 C C . LEU B 1 276 ? 4.934 25.188 1.763 1 91.12 276 LEU B C 1
ATOM 4568 O O . LEU B 1 276 ? 4.168 25.531 2.664 1 91.12 276 LEU B O 1
ATOM 4572 N N . ALA B 1 277 ? 6.09 25.781 1.489 1 89.19 277 ALA B N 1
ATOM 4573 C CA . ALA B 1 277 ? 6.566 26.891 2.295 1 89.19 277 ALA B CA 1
ATOM 4574 C C . ALA B 1 277 ? 5.574 28.047 2.266 1 89.19 277 ALA B C 1
ATOM 4576 O O . ALA B 1 277 ? 5.344 28.703 3.285 1 89.19 277 ALA B O 1
ATOM 4577 N N . GLU B 1 278 ? 4.98 28.219 1.182 1 82.81 278 GLU B N 1
ATOM 4578 C CA . GLU B 1 278 ? 4.09 29.359 1.007 1 82.81 278 GLU B CA 1
ATOM 4579 C C . GLU B 1 278 ? 2.648 29 1.342 1 82.81 278 GLU B C 1
ATOM 4581 O O . GLU B 1 278 ? 1.737 29.812 1.158 1 82.81 278 GLU B O 1
ATOM 4586 N N . ASN B 1 279 ? 2.486 27.75 1.795 1 81.44 279 ASN B N 1
ATOM 4587 C CA . ASN B 1 279 ? 1.119 27.359 2.119 1 81.44 279 ASN B CA 1
ATOM 4588 C C . ASN B 1 279 ? 0.564 28.156 3.287 1 81.44 279 ASN B C 1
ATOM 4590 O O . ASN B 1 279 ? 1.116 28.125 4.387 1 81.44 279 ASN B O 1
ATOM 4594 N N . ASN B 1 280 ? -0.522 28.891 3.057 1 72.81 280 ASN B N 1
ATOM 4595 C CA . ASN B 1 280 ? -1.126 29.734 4.082 1 72.81 280 ASN B CA 1
ATOM 4596 C C . ASN B 1 280 ? -2.512 29.234 4.477 1 72.81 280 ASN B C 1
ATOM 4598 O O . ASN B 1 280 ? -3.311 29.984 5.043 1 72.81 280 ASN B O 1
ATOM 4602 N N . SER B 1 281 ? -2.766 28.016 4.148 1 79.38 281 SER B N 1
ATOM 4603 C CA . SER B 1 281 ? -4.051 27.438 4.52 1 79.38 281 SER B CA 1
ATOM 4604 C C . SER B 1 281 ? -4.211 27.375 6.035 1 79.38 281 SER B C 1
ATOM 4606 O O . SER B 1 281 ? -3.336 26.859 6.738 1 79.38 281 SER B O 1
ATOM 4608 N N . PRO B 1 282 ? -5.289 27.938 6.566 1 78.44 282 PRO B N 1
ATOM 4609 C CA . PRO B 1 282 ? -5.535 27.844 8.008 1 78.44 282 PRO B CA 1
ATOM 4610 C C . PRO B 1 282 ? -5.582 26.406 8.508 1 78.44 282 PRO B C 1
ATOM 4612 O O . PRO B 1 282 ? -5.168 26.125 9.641 1 78.44 282 PRO B O 1
ATOM 4615 N N . LEU B 1 283 ? -6.047 25.578 7.703 1 84.75 283 LEU B N 1
ATOM 4616 C CA . LEU B 1 283 ? -6.148 24.172 8.094 1 84.75 283 LEU B CA 1
ATOM 4617 C C . LEU B 1 283 ? -4.766 23.547 8.242 1 84.75 283 LEU B C 1
ATOM 4619 O O . LEU B 1 283 ? -4.531 22.766 9.172 1 84.75 283 LEU B O 1
ATOM 4623 N N . VAL B 1 284 ? -3.885 23.859 7.328 1 89 284 VAL B N 1
ATOM 4624 C CA . VAL B 1 284 ? -2.516 23.359 7.422 1 89 284 VAL B CA 1
ATOM 4625 C C . VAL B 1 284 ? -1.848 23.922 8.672 1 89 284 VAL B C 1
ATOM 4627 O O . VAL B 1 284 ? -1.134 23.203 9.383 1 89 284 VAL B O 1
ATOM 4630 N N . LYS B 1 285 ? -2.102 25.172 8.953 1 87.25 285 LYS B N 1
ATOM 4631 C CA . LYS B 1 285 ? -1.544 25.797 10.148 1 87.25 285 LYS B CA 1
ATOM 4632 C C . LYS B 1 285 ? -2.053 25.109 11.414 1 87.25 285 LYS B C 1
ATOM 4634 O O . LYS B 1 285 ? -1.281 24.844 12.344 1 87.25 285 LYS B O 1
ATOM 4639 N N . ARG B 1 286 ? -3.33 24.859 11.453 1 88.06 286 ARG B N 1
ATOM 4640 C CA . ARG B 1 286 ? -3.904 24.172 12.594 1 88.06 286 ARG B CA 1
ATOM 4641 C C . ARG B 1 286 ? -3.307 22.766 12.742 1 88.06 286 ARG B C 1
ATOM 4643 O O . ARG B 1 286 ? -3.1 22.297 13.859 1 88.06 286 ARG B O 1
ATOM 4650 N N . PHE B 1 287 ? -3.123 22.109 11.617 1 93.94 287 PHE B N 1
ATOM 4651 C CA . PHE B 1 287 ? -2.504 20.781 11.656 1 93.94 287 PHE B CA 1
ATOM 4652 C C . PHE B 1 287 ? -1.092 20.859 12.227 1 93.94 287 PHE B C 1
ATOM 4654 O O . PHE B 1 287 ? -0.699 20.031 13.047 1 93.94 287 PHE B O 1
ATOM 4661 N N . LEU B 1 288 ? -0.351 21.859 11.797 1 93.5 288 LEU B N 1
ATOM 4662 C CA . LEU B 1 288 ? 1.008 22.047 12.281 1 93.5 288 LEU B CA 1
ATOM 4663 C C . LEU B 1 288 ? 1.008 22.328 13.781 1 93.5 288 LEU B C 1
ATOM 4665 O O . LEU B 1 288 ? 1.899 21.875 14.508 1 93.5 288 LEU B O 1
ATOM 4669 N N . ASP B 1 289 ? 0.041 23.078 14.234 1 92.06 289 ASP B N 1
ATOM 4670 C CA . ASP B 1 289 ? -0.097 23.312 15.664 1 92.06 289 ASP B CA 1
ATOM 4671 C C . ASP B 1 289 ? -0.339 22 16.406 1 92.06 289 ASP B C 1
ATOM 4673 O O . ASP B 1 289 ? 0.252 21.766 17.469 1 92.06 289 ASP B O 1
ATOM 4677 N N . SER B 1 290 ? -1.244 21.203 15.867 1 92.06 290 SER B N 1
ATOM 4678 C CA . SER B 1 290 ? -1.513 19.891 16.469 1 92.06 290 SER B CA 1
ATOM 4679 C C . SER B 1 290 ? -0.255 19.031 16.5 1 92.06 290 SER B C 1
ATOM 4681 O O . SER B 1 290 ? -0.027 18.281 17.453 1 92.06 290 SER B O 1
ATOM 4683 N N . LEU B 1 291 ? 0.5 19.047 15.422 1 93.88 291 LEU B N 1
ATOM 4684 C CA . LEU B 1 291 ? 1.759 18.312 15.336 1 93.88 291 LEU B CA 1
ATOM 4685 C C . LEU B 1 291 ? 2.725 18.766 16.422 1 93.88 291 LEU B C 1
ATOM 4687 O O . LEU B 1 291 ? 3.344 17.938 17.094 1 93.88 291 LEU B O 1
ATOM 4691 N N . HIS B 1 292 ? 2.803 20.047 16.609 1 92.19 292 HIS B N 1
ATOM 4692 C CA . HIS B 1 292 ? 3.678 20.609 17.641 1 92.19 292 HIS B CA 1
ATOM 4693 C C . HIS B 1 292 ? 3.25 20.172 19.031 1 92.19 292 HIS B C 1
ATOM 4695 O O . HIS B 1 292 ? 4.094 19.828 19.859 1 92.19 292 HIS B O 1
ATOM 4701 N N . GLU B 1 293 ? 2.033 20.172 19.281 1 90.25 293 GLU B N 1
ATOM 4702 C CA . GLU B 1 293 ? 1.51 19.75 20.578 1 90.25 293 GLU B CA 1
ATOM 4703 C C . GLU B 1 293 ? 1.797 18.281 20.828 1 90.25 293 GLU B C 1
ATOM 4705 O O . GLU B 1 293 ? 2.172 17.891 21.938 1 90.25 293 GLU B O 1
ATOM 4710 N N . SER B 1 294 ? 1.586 17.484 19.781 1 90 294 SER B N 1
ATOM 4711 C CA . SER B 1 294 ? 1.844 16.062 19.922 1 90 294 SER B CA 1
ATOM 4712 C C . SER B 1 294 ? 3.318 15.789 20.203 1 90 294 SER B C 1
ATOM 4714 O O . SER B 1 294 ? 3.652 14.875 20.953 1 90 294 SER B O 1
ATOM 4716 N N . LEU B 1 295 ? 4.168 16.484 19.531 1 89.5 295 LEU B N 1
ATOM 4717 C CA . LEU B 1 295 ? 5.605 16.344 19.75 1 89.5 295 LEU B CA 1
ATOM 4718 C C . LEU B 1 295 ? 5.98 16.672 21.188 1 89.5 295 LEU B C 1
ATOM 4720 O O . LEU B 1 295 ? 6.84 16.016 21.781 1 89.5 295 LEU B O 1
ATOM 4724 N N . ASN B 1 296 ? 5.34 17.656 21.672 1 85.38 296 ASN B N 1
ATOM 4725 C CA . ASN B 1 296 ? 5.602 18.062 23.047 1 85.38 296 ASN B CA 1
ATOM 4726 C C . ASN B 1 296 ? 5.168 16.984 24.047 1 85.38 296 ASN B C 1
ATOM 4728 O O . ASN B 1 296 ? 5.84 16.766 25.047 1 85.38 296 ASN B O 1
ATOM 4732 N N . ILE B 1 297 ? 4.117 16.344 23.734 1 75.5 297 ILE B N 1
ATOM 4733 C CA . ILE B 1 297 ? 3.592 15.312 24.625 1 75.5 297 ILE B CA 1
ATOM 4734 C C . ILE B 1 297 ? 4.496 14.078 24.562 1 75.5 297 ILE B C 1
ATOM 4736 O O . ILE B 1 297 ? 4.762 13.453 25.594 1 75.5 297 ILE B O 1
ATOM 4740 N N . LEU B 1 298 ? 4.906 13.719 23.344 1 72.62 298 LEU B N 1
ATOM 4741 C CA . LEU B 1 298 ? 5.699 12.508 23.172 1 72.62 298 LEU B CA 1
ATOM 4742 C C . LEU B 1 298 ? 7.117 12.711 23.688 1 72.62 298 LEU B C 1
ATOM 4744 O O . LEU B 1 298 ? 7.723 11.781 24.234 1 72.62 298 LEU B O 1
ATOM 4748 N N . HIS B 1 299 ? 7.785 13.789 23.281 1 63.31 299 HIS B N 1
ATOM 4749 C CA . HIS B 1 299 ? 9.148 14.055 23.719 1 63.31 299 HIS B CA 1
ATOM 4750 C C . HIS B 1 299 ? 9.188 14.422 25.203 1 63.31 299 HIS B C 1
ATOM 4752 O O . HIS B 1 299 ? 10.195 14.211 25.875 1 63.31 299 HIS B O 1
ATOM 4758 N N . TYR B 1 300 ? 8.07 15.289 25.656 1 49.75 300 TYR B N 1
ATOM 4759 C CA . TYR B 1 300 ? 7.992 15.672 27.062 1 49.75 300 TYR B CA 1
ATOM 4760 C C . TYR B 1 300 ? 6.75 15.086 27.719 1 49.75 300 TYR B C 1
ATOM 4762 O O . TYR B 1 300 ? 5.742 15.781 27.891 1 49.75 300 TYR B O 1
ATOM 4770 N N . PRO B 1 301 ? 6.633 13.719 27.891 1 42.25 301 PRO B N 1
ATOM 4771 C CA . PRO B 1 301 ? 5.418 13.141 28.469 1 42.25 301 PRO B CA 1
ATOM 4772 C C . PRO B 1 301 ? 4.988 13.844 29.75 1 42.25 301 PRO B C 1
ATOM 4774 O O . PRO B 1 301 ? 5.824 14.414 30.469 1 42.25 301 PRO B O 1
#

Secondary structure (DSSP, 8-state):
--HHHHHHHHHHHHHT-HHHHHHHHT--HHHHHHHHHHHHHHHTS--EEEETTEEEE-HHHHHHHHHHHHHHHHHHHHHHHHHHHHTT---EEEEEE-GGGGSSTHHHHHHHHHHHHSTT-EEEEEE--HHHHHHHHHTTS-SEEEEE--SSPPSSEEEEEEEEE-EEEEEETTS-S-TT-SEE-HHHHTTSEEEEE-TTTSHHHHHHHHHHHHHTT---EEEEEESSHHHHHHHHHTTS-BEEEEGGGGGG--TTEEEEEESS----EEEEEEEETT---HHHHHHHHHHHHHHHHHH--/--HHHHHHHHHHHHHT-HHHHHHHHT--HHHHHHHHHHHHHHHTS--EEEETTEEEE-HHHHHHHHHHHHHHHHHHHHHHHHHHHHTT---EEEEEE-GGGGSSTHHHHHHHHHHHHSTT-EEEEEE--HHHHHHHHHTTS-SEEEEE--SSPPSSEEEEEEEEE-EEEEEETTS-S-TT-SEE-HHHHTTSEEEEE-TTTSHHHHHHHHHHHHHTT---EEEEEESSHHHHHHHHHTTS-BEEEEGGGGGG--TTEEEEEESS----EEEEEEEETT---HHHHHHHHHHHHHHHHHH--

Radius of gyration: 26.19 Å; Cα contacts (8 Å, |Δi|>4): 1078; chains: 2; bounding box: 65×61×71 Å

Organism: Klebsiella variicola (NCBI:txid244366)

InterPro domains:
  IPR000847 LysR, HTH, N-terminal domain [PF00126] (3-62)
  IPR000847 LysR, HTH, N-terminal domain [PR00039] (18-29)
  IPR000847 LysR, HTH, N-terminal domain [PR00039] (29-39)
  IPR000847 LysR, HTH, N-terminal domain [PR00039] (39-50)
  IPR000847 LysR, HTH, N-terminal domain [PS50931] (1-58)
  IPR005119 LysR, substrate-binding [PF03466] (88-295)
  IPR036388 Winged helix-like DNA-binding domain superfamily [G3DSA:1.10.10.10] (1-90)
  IPR036390 Winged helix DNA-binding domain superfamily [SSF46785] (1-86)

Foldseek 3Di:
DDLVLLVLLLLCQVVQALVVSCVVVVHDSVVSVVSLVVVCVVVVHRQWDQDPVGIHGDPVNVVSNVVSVVVVVLVVVVVVQVVCVVVVQLGEAEEEEAPLVCLDDLNVQLVVLLCVVRVSYHYHYDYAAAVVQLVCQVVVVHQKYKYWDFDDHDPQKDKAWQDKWKKWKKAFLPDVDVNPALEDACVVCQPWEEEEEDCVRPVRVVVVVQVLQVVVVGDHNHPYYDHGPVVRLVCRNVRVTMYIDIPSCVSPHDPRMDIHHYPRDIDMTTIIMMHGPPDPDPSSVSSVVSSVVSSCVRVPD/DDLVLLVLLLLCQVVQALVVSCVVVVHDSVVSVVSLVVVCVVVVHRQWDDDPVGIHGDPVNVVSNVVSVVVVVLVVVVVVQVVCVVVVQVGEAEEEEAPLVCLDDLNVQLVVLLCVVRVSYHYHYDYAAAVVQLVCQVVVNHQKYKYWDFDDHDPQKDKAWQDKWKKWKKAFLPDVDVNPALEEACVVCQAWEEEEEDCVRPVRVVVVVQVLQVVVVGDHNHPYYDHGPVVRLVCRNVVVTMYIDIPSCVSPHDPRMDIHHYPRDIDMTTIIMMHGPPDPDPSSVSSVVSSVVSSCVRVPD

Solvent-accessible surface area (backbone atoms only — not comparable to full-atom values): 31489 Å² total; per-residue (Å²): 140,53,72,68,48,52,53,50,48,48,41,23,59,73,58,28,21,58,64,56,24,17,65,73,68,73,42,56,48,68,58,52,53,49,42,49,49,48,49,23,58,71,71,65,46,69,36,63,43,82,50,101,90,33,36,42,63,30,74,61,20,49,54,49,43,55,51,46,48,54,48,45,51,50,44,47,50,45,47,48,38,47,46,37,39,70,70,64,34,65,33,71,47,38,31,29,27,33,70,55,52,36,40,49,66,66,46,21,48,18,52,31,47,31,43,68,75,40,65,64,38,44,73,40,60,40,80,36,54,44,64,59,39,51,54,33,23,75,69,62,76,23,64,25,28,44,30,58,65,53,77,86,68,66,85,64,43,39,75,44,81,73,48,77,38,38,49,22,39,37,33,26,60,84,54,88,51,79,84,84,53,66,55,44,47,55,82,81,49,35,80,45,42,25,39,40,66,39,46,87,69,41,46,56,51,42,52,51,52,54,49,55,35,44,75,70,72,42,70,75,37,69,75,43,61,24,82,43,70,67,40,45,49,30,40,18,44,20,61,70,27,27,30,78,40,61,48,54,38,70,40,48,46,38,72,39,42,42,76,27,40,42,75,75,53,84,50,79,39,36,34,23,42,37,28,42,62,81,64,76,51,66,59,59,51,50,44,50,52,27,41,51,52,40,48,45,43,70,79,54,110,139,53,73,67,47,53,51,50,48,49,40,24,59,73,57,28,19,60,65,57,25,18,64,74,67,74,42,57,48,68,57,52,54,49,41,48,50,48,47,23,58,71,71,64,46,69,36,63,41,81,50,99,89,34,37,42,62,30,75,61,19,48,53,48,44,55,51,46,47,53,48,44,48,51,44,47,51,45,48,48,38,47,47,38,39,70,72,64,34,63,33,72,48,36,30,29,27,33,70,53,52,35,39,48,66,66,46,21,48,18,54,30,48,31,43,69,75,40,64,61,39,43,72,40,60,41,80,36,54,46,63,60,39,52,56,33,25,75,70,62,76,23,63,25,27,41,30,58,65,53,76,86,70,64,85,62,43,40,74,44,83,73,47,77,38,39,47,21,40,36,34,25,59,86,54,88,50,82,83,82,51,66,56,42,48,54,81,81,50,35,82,45,43,25,39,41,65,40,46,85,72,39,45,55,53,44,52,49,52,53,49,55,35,43,76,71,72,43,70,74,38,70,74,42,62,24,81,43,70,66,40,44,51,31,40,18,43,20,59,71,29,28,31,79,38,59,48,52,38,71,40,49,46,38,71,39,42,40,78,28,39,42,75,76,53,84,50,80,39,36,32,23,43,36,27,41,62,81,64,76,52,66,59,58,51,52,42,50,51,27,40,52,52,38,48,45,42,70,78,54,109

pLDDT: mean 82.25, std 13.52, range [40.03, 96.62]

Nearest PDB structures (foldseek):
  2h9b-assembly1_A  TM=8.442E-01  e=6.494E-18  Acinetobacter baylyi ADP1
  3k1p-assembly1_A  TM=5.974E-01  e=7.621E-23  Acinetobacter baylyi ADP1
  2f78-assembly1_A  TM=8.204E-01  e=8.798E-18  Acinetobacter baylyi
  2f7c-assembly1_A  TM=8.565E-01  e=5.777E-17  Acinetobacter baylyi
  2h98-assembly1_B  TM=8.006E-01  e=9.978E-17  Acinetobacter baylyi ADP1